Protein AF-A2EHD6-F1 (afdb_monomer)

Organism: Trichomonas vaginalis (strain ATCC PRA-98 / G3) (NCBI:txid412133)

Sequence (608 aa):
MNESKPIQKQPVITLDESRSKSFYKSLNKVLTQVASDKIVKQMLSSPNSFSFVTNRVGEIINNIVNNDREIHIKKLSAQLQKYRHATENIDSEQIRSLGKQVIDAAAQQNQKELFYKKQIKTQEIQIKKLQSEVSELRAQLALKQINSQPQNTEKLGQQISLFKPYDPELIKLKNQVRDIKTELLTEATMINSMKLLFNSEIKTKLNTSKLLIAHLLDKISNLRSQLNTEKELRAQCQHHYEEEIIPNLMNNQKEISEKHKEINESRLKDIESIKTMLTSLRNEKSILQTQVKTFKSLNEDLKKDNAKNQQLISNFRISTNQLKSELEDYRFLVSERDNKIRSLELELFNANEAKSSLNNELFVHKQMIEELNVSNDQNERNINLIKHENVSKDQKYQSISLENQRLKETINSMQEKLENEIQTKFELTEKFNTYHMKYETLKREINSLQKSLNDCKSDNMLKDQTINESKKENESLKTKIVKLELNIDSLENSITERLDEARDQYSKEIFDLQNKLKRLQLQFEKQNSTINNQKVTVEGLNEQIERQKRNLIEVNESKDKLEKQKSAIEKELNDLKKSNIELKIMNEEEKHKNQILIQRMNSYSEEP

Secondary structure (DSSP, 8-state):
----PPP---HHHHHHHHHHHHHHHHHHHHHHHHHH-HHHHHHHH-TTTHHHHHHHHHHHHHHH---HHHHHHHHHHHHHHHHHHHHHHHHHHHHHHHHHHHHHHHHHHHHHHHHHHHHHHHHHHHHHHHHHHHHHHHHHHHHHHHT---------------------SHHHHHHHHHHHHHHHHHHHHHHHHHHHHHHHHHHHHHHHHHHHHHHHHHHHHHHHHHHHHHHHHHHHHHHIIIIIIHHHHHHHHHHHHHHHHHHHHHHHHHHHHHHHHHHHHHHHHHHHHHHHHHHHHHHHHHHHHHHHHHHHHHHHHHHHHHHHHHHHHHHHHHHHHHHHHHHHHHHHHHHHHHHHHHHHHHHHHHHHHHHHHHHHHHHHTTS--------TTTHHHHHHHHHHHHHHHHHHHHHHHHHHHHHHHHHHHHHHHHHHHHHHHHHHHHHHHHHHHHHHHHHHHHHHHHHHHHHHHHHHHHHHHHHHHHHHHHHHHHHHHHHHHHHHHHHHHHHHHHHHHHHHHHHHHHHHHHHHHHHHHHHHHHHHHHHHHHHHHHHHHHHHHHHHHHHHHHHHHHHHHHHHHHHHHHHHHHHHHHHHHHHHHTTS----

Foldseek 3Di:
DDDDDDDDDDPVVVVVVVVVVVVVVLVVQLVVCCVVDPVLVVLVVDPVSVVCNVVVSVVSSCVSVPDVVVVVVVVVVVVVVVVVVVCVPPVVVVCVVVVVVVVVVVVVVVVVVVVVVVVVVVVVVVVVVVVVVVVVVVVVVVVVVVPPDDDDDDDDDDDDDDDDDDDDDPVVVVVVVVVVVVVVVVVVVVVVVVVVVVVVVVVVVVVVVVVVVVVVVVVVVVVVVVVVVVVVVVVVVVCCCPPPVVVVVVVVVVVVVVVVVVVVVVVVVVVVVVVVVVVVVVVVVVVVVVVVVVVVVVVVVVVVVVVVVVVVVVVVVVVVVVVVVVVVVVVVVVVVVVVVVVVVVVVVVVVVVVVVVVVVVVVVVVVVVVVVVVVVVVVVPVPDDDDDDDDVPPVVVVVVVVVVVVVVVVVVVVVVVVVVVVVVVVVVVVVVVVVVVVVVVVVVVVVVVVVVVVVVVVVVVVVVVVVVVVVVVVVVVVVVVVVVVVVVVVVVVVVVVVVVVVVVVVVVVVVVVVVVVVVVVVVVVVVVVVVVVVVVVVVVVVVVVVVVVVVVVVVVVVVVVVVVVVVVVVVVVVVVVVVVVVVVVVVVVVVVVVVVVVVVVVPDDDDD

Structure (mmCIF, N/CA/C/O backbone):
data_AF-A2EHD6-F1
#
_entry.id   AF-A2EHD6-F1
#
loop_
_atom_site.group_PDB
_atom_site.id
_atom_site.type_symbol
_atom_site.label_atom_id
_atom_site.label_alt_id
_atom_site.label_comp_id
_atom_site.label_asym_id
_atom_site.label_entity_id
_atom_site.label_seq_id
_atom_site.pdbx_PDB_ins_code
_atom_site.Cartn_x
_atom_site.Cartn_y
_atom_site.Cartn_z
_atom_site.occupancy
_atom_site.B_iso_or_equiv
_atom_site.auth_seq_id
_atom_site.auth_comp_id
_atom_site.auth_asym_id
_atom_site.auth_atom_id
_atom_site.pdbx_PDB_model_num
ATOM 1 N N . MET A 1 1 ? -58.332 -7.535 9.732 1.00 38.69 1 MET A N 1
ATOM 2 C CA . MET A 1 1 ? -56.957 -8.043 9.557 1.00 38.69 1 MET A CA 1
ATOM 3 C C . MET A 1 1 ? -56.047 -6.860 9.272 1.00 38.69 1 MET A C 1
ATOM 5 O O . MET A 1 1 ? -56.082 -6.343 8.171 1.00 38.69 1 MET A O 1
ATOM 9 N N . ASN A 1 2 ? -55.320 -6.389 10.283 1.00 39.34 2 ASN A N 1
ATOM 10 C CA . ASN A 1 2 ? -54.221 -5.431 10.152 1.00 39.34 2 ASN A CA 1
ATOM 11 C C . ASN A 1 2 ? -53.152 -5.907 11.137 1.00 39.34 2 ASN A C 1
ATOM 13 O O . ASN A 1 2 ? -53.209 -5.592 12.322 1.00 39.34 2 ASN A O 1
ATOM 17 N N . GLU A 1 3 ? -52.249 -6.762 10.661 1.00 38.53 3 GLU A N 1
ATOM 18 C CA . GLU A 1 3 ? -51.097 -7.215 11.437 1.00 38.53 3 GLU A CA 1
ATOM 19 C C . GLU A 1 3 ? -50.012 -6.138 11.383 1.00 38.53 3 GLU A C 1
ATOM 21 O O . GLU A 1 3 ? -49.332 -5.930 10.377 1.00 38.53 3 GLU A O 1
ATOM 26 N N . SER A 1 4 ? -49.875 -5.419 12.490 1.00 38.44 4 SER A N 1
ATOM 27 C CA . SER A 1 4 ? -48.775 -4.506 12.765 1.00 38.44 4 SER A CA 1
ATOM 28 C C . SER A 1 4 ? -47.475 -5.304 12.914 1.00 38.44 4 SER A C 1
ATOM 30 O O . SER A 1 4 ? -47.275 -6.038 13.881 1.00 38.44 4 SER A O 1
ATOM 32 N N . LYS A 1 5 ? -46.567 -5.144 11.943 1.00 39.12 5 LYS A N 1
ATOM 33 C CA . LYS A 1 5 ? -45.187 -5.648 12.008 1.00 39.12 5 LYS A CA 1
ATOM 34 C C . LYS A 1 5 ? -44.489 -5.156 13.289 1.00 39.12 5 LYS A C 1
ATOM 36 O O . LYS A 1 5 ? -44.577 -3.965 13.596 1.00 39.12 5 LYS A O 1
ATOM 41 N N . PRO A 1 6 ? -43.738 -6.013 14.003 1.00 43.59 6 PRO A N 1
ATOM 42 C CA . PRO A 1 6 ? -42.968 -5.586 15.159 1.00 43.59 6 PRO A CA 1
ATOM 43 C C . PRO A 1 6 ? -41.790 -4.717 14.704 1.00 43.59 6 PRO A C 1
ATOM 45 O O . PRO A 1 6 ? -40.983 -5.109 13.860 1.00 43.59 6 PRO A O 1
ATOM 48 N N . ILE A 1 7 ? -41.711 -3.520 15.279 1.00 44.34 7 ILE A N 1
ATOM 49 C CA . ILE A 1 7 ? -40.621 -2.560 15.100 1.00 44.34 7 ILE A CA 1
ATOM 50 C C . ILE A 1 7 ? -39.312 -3.233 15.536 1.00 44.34 7 ILE A C 1
ATOM 52 O O . ILE A 1 7 ? -39.142 -3.595 16.702 1.00 44.34 7 ILE A O 1
ATOM 56 N N . GLN A 1 8 ? -38.384 -3.414 14.593 1.00 47.00 8 GLN A N 1
ATOM 57 C CA . GLN A 1 8 ? -37.017 -3.843 14.876 1.00 47.00 8 GLN A CA 1
ATOM 58 C C . GLN A 1 8 ? -36.364 -2.818 15.812 1.00 47.00 8 GLN A C 1
ATOM 60 O O . GLN A 1 8 ? -36.118 -1.675 15.423 1.00 47.00 8 GLN A O 1
ATOM 65 N N . LYS A 1 9 ? -36.093 -3.216 17.061 1.00 48.12 9 LYS A N 1
ATOM 66 C CA . LYS A 1 9 ? -35.284 -2.420 17.992 1.00 48.12 9 LYS A CA 1
ATOM 67 C C . LYS A 1 9 ? -33.917 -2.157 17.349 1.00 48.12 9 LYS A C 1
ATOM 69 O O . LYS A 1 9 ? -33.260 -3.089 16.892 1.00 48.12 9 LYS A O 1
ATOM 74 N N . GLN A 1 10 ? -33.521 -0.887 17.294 1.00 50.28 10 GLN A N 1
ATOM 75 C CA . GLN A 1 10 ? -32.296 -0.435 16.639 1.00 50.28 10 GLN A CA 1
ATOM 76 C C . GLN A 1 10 ? -31.042 -1.162 17.183 1.00 50.28 10 GLN A C 1
ATOM 78 O O . GLN A 1 10 ? -30.936 -1.364 18.396 1.00 50.28 10 GLN A O 1
ATOM 83 N N . PRO A 1 11 ? -30.051 -1.484 16.326 1.00 55.97 11 PRO A N 1
ATOM 84 C CA . PRO A 1 11 ? -28.831 -2.228 16.686 1.00 55.97 11 PRO A CA 1
ATOM 85 C C . PRO A 1 11 ? -27.957 -1.555 17.763 1.00 55.97 11 PRO A C 1
ATOM 87 O O . PRO A 1 11 ? -27.106 -2.201 18.376 1.00 55.97 11 PRO A O 1
ATOM 90 N N . VAL A 1 12 ? -28.185 -0.269 18.038 1.00 47.69 12 VAL A N 1
ATOM 91 C CA . VAL A 1 12 ? -27.499 0.499 19.087 1.00 47.69 12 VAL A CA 1
ATOM 92 C C . VAL A 1 12 ? -27.924 0.039 20.487 1.00 47.69 12 VAL A C 1
ATOM 94 O O . VAL A 1 12 ? -27.071 -0.175 21.345 1.00 47.69 12 VAL A O 1
ATOM 97 N N . ILE A 1 13 ? -29.219 -0.231 20.695 1.00 55.53 13 ILE A N 1
ATOM 98 C CA . ILE A 1 13 ? -29.766 -0.647 21.999 1.00 55.53 13 ILE A CA 1
ATOM 99 C C . ILE A 1 13 ? -29.231 -2.035 22.380 1.00 55.53 13 ILE A C 1
ATOM 101 O O . ILE A 1 13 ? -28.846 -2.277 23.521 1.00 55.53 13 ILE A O 1
ATOM 105 N N . THR A 1 14 ? -29.102 -2.934 21.400 1.00 58.06 14 THR A N 1
ATOM 106 C CA . THR A 1 14 ? -28.518 -4.266 21.614 1.00 58.06 14 THR A CA 1
ATOM 107 C C . THR A 1 14 ? -27.023 -4.224 21.946 1.00 58.06 14 THR A C 1
ATOM 109 O O . THR A 1 14 ? -26.521 -5.099 22.654 1.00 58.06 14 THR A O 1
ATOM 112 N N . LEU A 1 15 ? -26.298 -3.207 21.464 1.00 58.47 15 LEU A N 1
ATOM 113 C CA . LEU A 1 15 ? -24.875 -3.036 21.754 1.00 58.47 15 LEU A CA 1
ATOM 114 C C . LEU A 1 15 ? -24.655 -2.504 23.177 1.00 58.47 15 LEU A C 1
ATOM 116 O O . LEU A 1 15 ? -23.770 -2.994 23.882 1.00 58.47 15 LEU A O 1
ATOM 120 N N . ASP A 1 16 ? -25.484 -1.551 23.609 1.00 63.56 16 ASP A N 1
ATOM 121 C CA . ASP A 1 16 ? -25.448 -1.003 24.967 1.00 63.56 16 ASP A CA 1
ATOM 122 C C . ASP A 1 16 ? -25.874 -2.032 26.014 1.00 63.56 16 ASP A C 1
ATOM 124 O O . ASP A 1 16 ? -25.206 -2.170 27.038 1.00 63.56 16 ASP A O 1
ATOM 128 N N . GLU A 1 17 ? -26.891 -2.851 25.736 1.00 71.69 17 GLU A N 1
ATOM 129 C CA . GLU A 1 17 ? -27.268 -3.958 26.623 1.00 71.69 17 GLU A CA 1
ATOM 130 C C . GLU A 1 17 ? -26.137 -4.992 26.767 1.00 71.69 17 GLU A C 1
ATOM 132 O O . GLU A 1 17 ? -25.871 -5.490 27.867 1.00 71.69 17 GLU A O 1
ATOM 137 N N . SER A 1 18 ? -25.421 -5.296 25.677 1.00 69.38 18 SER A N 1
ATOM 138 C CA . SER A 1 18 ? -24.265 -6.200 25.710 1.00 69.38 18 SER A CA 1
ATOM 139 C C . SER A 1 18 ? -23.082 -5.604 26.478 1.00 69.38 18 SER A C 1
ATOM 141 O O . SER A 1 18 ? -22.407 -6.321 27.222 1.00 69.38 18 SER A O 1
ATOM 143 N N . ARG A 1 19 ? -22.810 -4.305 26.304 1.00 68.94 19 ARG A N 1
ATOM 144 C CA . ARG A 1 19 ? -21.742 -3.590 27.020 1.00 68.94 19 ARG A CA 1
ATOM 145 C C . ARG A 1 19 ? -22.045 -3.482 28.507 1.00 68.94 19 ARG A C 1
ATOM 147 O O . ARG A 1 19 ? -21.178 -3.791 29.319 1.00 68.94 19 ARG A O 1
ATOM 154 N N . SER A 1 20 ? -23.282 -3.139 28.845 1.00 72.56 20 SER A N 1
ATOM 155 C CA . SER A 1 20 ? -23.770 -3.045 30.217 1.00 72.56 20 SER A CA 1
ATOM 156 C C . SER A 1 20 ? -23.649 -4.392 30.939 1.00 72.56 20 SER A C 1
ATOM 158 O O . SER A 1 20 ? -23.030 -4.476 31.999 1.00 72.56 20 SER A O 1
ATOM 160 N N . LYS A 1 21 ? -24.085 -5.496 30.312 1.00 76.75 21 LYS A N 1
ATOM 161 C CA . LYS A 1 21 ? -23.899 -6.852 30.867 1.00 76.75 21 LYS A CA 1
ATOM 162 C C . LYS A 1 21 ? -22.431 -7.226 31.079 1.00 76.75 21 LYS A C 1
ATOM 164 O O . LYS A 1 21 ? -22.100 -7.817 32.107 1.00 76.75 21 LYS A O 1
ATOM 169 N N . SER A 1 22 ? -21.550 -6.899 30.132 1.00 71.38 22 SER A N 1
ATOM 170 C CA . SER A 1 22 ? -20.115 -7.179 30.269 1.00 71.38 22 SER A CA 1
ATOM 171 C C . SER A 1 22 ? -19.479 -6.355 31.389 1.00 71.38 22 SER A C 1
ATOM 173 O O . SER A 1 22 ? -18.671 -6.885 32.146 1.00 71.38 22 SER A O 1
ATOM 175 N N . PHE A 1 23 ? -19.873 -5.088 31.524 1.00 78.12 23 PHE A N 1
ATOM 176 C CA . PHE A 1 23 ? -19.426 -4.210 32.599 1.00 78.12 23 PHE A CA 1
ATOM 177 C C . PHE A 1 23 ? -19.858 -4.742 33.968 1.00 78.12 23 PHE A C 1
ATOM 179 O O . PHE A 1 23 ? -19.011 -4.932 34.837 1.00 78.12 23 PHE A O 1
ATOM 186 N N . TYR A 1 24 ? -21.140 -5.084 34.140 1.00 79.19 24 TYR A N 1
ATOM 187 C CA . TYR A 1 24 ? -21.634 -5.648 35.398 1.00 79.19 24 TYR A CA 1
ATOM 188 C C . TYR A 1 24 ? -20.949 -6.968 35.755 1.00 79.19 24 TYR A C 1
ATOM 190 O O . TYR A 1 24 ? -20.649 -7.203 36.923 1.00 79.19 24 TYR A O 1
ATOM 198 N N . LYS A 1 25 ? -20.639 -7.817 34.768 1.00 79.69 25 LYS A N 1
ATOM 199 C CA . LYS A 1 25 ? -19.904 -9.067 34.999 1.00 79.69 25 LYS A CA 1
ATOM 200 C C . LYS A 1 25 ? -18.477 -8.810 35.494 1.00 79.69 25 LYS A C 1
ATOM 202 O O . LYS A 1 25 ? -18.048 -9.453 36.450 1.00 79.69 25 LYS A O 1
ATOM 207 N N . SER A 1 26 ? -17.759 -7.871 34.878 1.00 76.81 26 SER A N 1
ATOM 208 C CA . SER A 1 26 ? -16.405 -7.492 35.301 1.00 76.81 26 SER A CA 1
ATOM 209 C C . SER A 1 26 ? -16.403 -6.814 36.670 1.00 76.81 26 SER A C 1
ATOM 211 O O . SER A 1 26 ? -15.596 -7.173 37.523 1.00 76.81 26 SER A O 1
ATOM 213 N N . LEU A 1 27 ? -17.352 -5.908 36.919 1.00 81.00 27 LEU A N 1
ATOM 214 C CA . LEU A 1 27 ? -17.515 -5.238 38.207 1.00 81.00 27 LEU A CA 1
ATOM 215 C C . LEU A 1 27 ? -17.811 -6.242 39.326 1.00 81.00 27 LEU A C 1
ATOM 217 O O . LEU A 1 27 ? -17.173 -6.206 40.374 1.00 81.00 27 LEU A O 1
ATOM 221 N N . ASN A 1 28 ? -18.722 -7.187 39.093 1.00 84.06 28 ASN A N 1
ATOM 222 C CA . ASN A 1 28 ? -19.062 -8.199 40.089 1.00 84.06 28 ASN A CA 1
ATOM 223 C C . ASN A 1 28 ? -17.866 -9.120 40.393 1.00 84.06 28 ASN A C 1
ATOM 225 O O . ASN A 1 28 ? -17.631 -9.494 41.541 1.00 84.06 28 ASN A O 1
ATOM 229 N N . LYS A 1 29 ? -17.050 -9.432 39.379 1.00 81.50 29 LYS A N 1
ATOM 230 C CA . LYS A 1 29 ? -15.815 -10.209 39.544 1.00 81.50 29 LYS A CA 1
ATOM 231 C C . LYS A 1 29 ? -14.774 -9.455 40.380 1.00 81.50 29 LYS A C 1
ATOM 233 O O . LYS A 1 29 ? -14.220 -10.043 41.304 1.00 81.50 29 LYS A O 1
ATOM 238 N N . VAL A 1 30 ? -14.585 -8.157 40.120 1.00 82.75 30 VAL A N 1
ATOM 239 C CA . VAL A 1 30 ? -13.738 -7.265 40.935 1.00 82.75 30 VAL A CA 1
ATOM 240 C C . VAL A 1 30 ? -14.199 -7.252 42.387 1.00 82.75 30 VAL A C 1
ATOM 242 O O . VAL A 1 30 ? -13.403 -7.535 43.278 1.00 82.75 30 VAL A O 1
ATOM 245 N N . LEU A 1 31 ? -15.482 -6.978 42.630 1.00 83.94 31 LEU A N 1
ATOM 246 C CA . LEU A 1 31 ? -16.036 -6.903 43.982 1.00 83.94 31 LEU A CA 1
ATOM 247 C C . LEU A 1 31 ? -15.874 -8.228 44.734 1.00 83.94 31 LEU A C 1
ATOM 249 O O . LEU A 1 31 ? -15.464 -8.230 45.891 1.00 83.94 31 LEU A O 1
ATOM 253 N N . THR A 1 32 ? -16.114 -9.355 44.060 1.00 86.38 32 THR A N 1
ATOM 254 C CA . THR A 1 32 ? -15.946 -10.688 44.654 1.00 86.38 32 THR A CA 1
ATOM 255 C C . THR A 1 32 ? -14.485 -10.958 45.020 1.00 86.38 32 THR A C 1
ATOM 257 O O . THR A 1 32 ? -14.205 -11.433 46.120 1.00 86.38 32 THR A O 1
ATOM 260 N N . GLN A 1 33 ? -13.535 -10.622 44.141 1.00 83.81 33 GLN A N 1
ATOM 261 C CA . GLN A 1 33 ? -12.112 -10.849 44.401 1.00 83.81 33 GLN A CA 1
ATOM 262 C C . GLN A 1 33 ? -11.569 -9.936 45.500 1.00 83.81 33 GLN A C 1
ATOM 264 O O . GLN A 1 33 ? -10.907 -10.439 46.402 1.00 83.81 33 GLN A O 1
ATOM 269 N N . VAL A 1 34 ? -11.931 -8.650 45.500 1.00 87.00 34 VAL A N 1
ATOM 270 C CA . VAL A 1 34 ? -11.589 -7.705 46.577 1.00 87.00 34 VAL A CA 1
ATOM 271 C C . VAL A 1 34 ? -12.162 -8.171 47.919 1.00 87.00 34 VAL A C 1
ATOM 273 O O . VAL A 1 34 ? -11.450 -8.183 48.919 1.00 87.00 34 VAL A O 1
ATOM 276 N N . ALA A 1 35 ? -13.417 -8.632 47.944 1.00 84.31 35 ALA A N 1
ATOM 277 C CA . ALA A 1 35 ? -14.057 -9.149 49.154 1.00 84.31 35 ALA A CA 1
ATOM 278 C C . ALA A 1 35 ? -13.487 -10.501 49.626 1.00 84.31 35 ALA A C 1
ATOM 280 O O . ALA A 1 35 ? -13.664 -10.876 50.786 1.00 84.31 35 ALA A O 1
ATOM 281 N N . SER A 1 36 ? -12.818 -11.253 48.751 1.00 87.31 36 SER A N 1
ATOM 282 C CA . SER A 1 36 ? -12.187 -12.540 49.079 1.00 87.31 36 SER A CA 1
ATOM 283 C C . SER A 1 36 ? -10.689 -12.434 49.394 1.00 87.31 36 SER A C 1
ATOM 285 O O . SER A 1 36 ? -10.135 -13.348 50.006 1.00 87.31 36 SER A O 1
ATOM 287 N N . ASP A 1 37 ? -10.037 -11.330 49.017 1.00 89.88 37 ASP A N 1
ATOM 288 C CA . ASP A 1 37 ? -8.593 -11.151 49.154 1.00 89.88 37 ASP A CA 1
ATOM 289 C C . ASP A 1 37 ? -8.201 -10.983 50.633 1.00 89.88 37 ASP A C 1
ATOM 291 O O . ASP A 1 37 ? -8.628 -10.061 51.338 1.00 89.88 37 ASP A O 1
ATOM 295 N N . LYS A 1 38 ? -7.390 -11.929 51.123 1.00 85.38 38 LYS A N 1
ATOM 296 C CA . LYS A 1 38 ? -6.927 -11.962 52.517 1.00 85.38 38 LYS A CA 1
ATOM 297 C C . LYS A 1 38 ? -6.103 -10.727 52.881 1.00 85.38 38 LYS A C 1
ATOM 299 O O . LYS A 1 38 ? -6.219 -10.260 54.009 1.00 85.38 38 LYS A O 1
ATOM 304 N N . ILE A 1 39 ? -5.319 -10.193 51.945 1.00 83.31 39 ILE A N 1
ATOM 305 C CA . ILE A 1 39 ? -4.449 -9.035 52.171 1.00 83.31 39 ILE A CA 1
ATOM 306 C C . ILE A 1 39 ? -5.307 -7.779 52.315 1.00 83.31 39 ILE A C 1
ATOM 308 O O . ILE A 1 39 ? -5.102 -7.019 53.253 1.00 83.31 39 ILE A O 1
ATOM 312 N N . VAL A 1 40 ? -6.333 -7.603 51.478 1.00 86.19 40 VAL A N 1
ATOM 313 C CA . VAL A 1 40 ? -7.296 -6.498 51.610 1.00 86.19 40 VAL A CA 1
ATOM 314 C C . VAL A 1 40 ? -8.017 -6.549 52.961 1.00 86.19 40 VAL A C 1
ATOM 316 O O . VAL A 1 40 ? -8.078 -5.535 53.651 1.00 86.19 40 VAL A O 1
ATOM 319 N N . LYS A 1 41 ? -8.505 -7.720 53.397 1.00 85.50 41 LYS A N 1
ATOM 320 C CA . LYS A 1 41 ? -9.143 -7.870 54.723 1.00 85.50 41 LYS A CA 1
ATOM 321 C C . LYS A 1 41 ? -8.199 -7.533 55.873 1.00 85.50 41 LYS A C 1
ATOM 323 O O . LYS A 1 41 ? -8.594 -6.865 56.827 1.00 85.50 41 LYS A O 1
ATOM 328 N N . GLN A 1 42 ? -6.955 -7.987 55.776 1.00 84.12 42 GLN A N 1
ATOM 329 C CA . GLN A 1 42 ? -5.927 -7.751 56.782 1.00 84.12 42 GLN A CA 1
ATOM 330 C C . GLN A 1 42 ? -5.506 -6.272 56.820 1.00 84.12 42 GLN A C 1
ATOM 332 O O . GLN A 1 42 ? -5.356 -5.706 57.899 1.00 84.12 42 GLN A O 1
ATOM 337 N N . MET A 1 43 ? -5.414 -5.617 55.658 1.00 84.25 43 MET A N 1
ATOM 338 C CA . MET A 1 43 ? -5.125 -4.185 55.537 1.00 84.25 43 MET A CA 1
ATOM 339 C C . MET A 1 43 ? -6.288 -3.302 56.009 1.00 84.25 43 MET A C 1
ATOM 341 O O . MET A 1 43 ? -6.042 -2.243 56.573 1.00 84.25 43 MET A O 1
ATOM 345 N N . LEU A 1 44 ? -7.540 -3.739 55.835 1.00 83.19 44 LEU A N 1
ATOM 346 C CA . LEU A 1 44 ? -8.726 -3.054 56.370 1.00 83.19 44 LEU A CA 1
ATOM 347 C C . LEU A 1 44 ? -8.866 -3.201 57.892 1.00 83.19 44 LEU A C 1
ATOM 349 O O . LEU A 1 44 ? -9.508 -2.373 58.528 1.00 83.19 44 LEU A O 1
ATOM 353 N N . SER A 1 45 ? -8.259 -4.238 58.471 1.00 83.62 45 SER A N 1
ATOM 354 C CA . SER A 1 45 ? -8.283 -4.504 59.914 1.00 83.62 45 SER A CA 1
ATOM 355 C C . SER A 1 45 ? -7.182 -3.756 60.684 1.00 83.62 45 SER A C 1
ATOM 357 O O . SER A 1 45 ? -7.234 -3.692 61.909 1.00 83.62 45 SER A O 1
ATOM 359 N N . SER A 1 46 ? -6.190 -3.184 59.990 1.00 83.38 46 SER A N 1
ATOM 360 C CA . SER A 1 46 ? -5.060 -2.462 60.588 1.00 83.38 46 SER A CA 1
ATOM 361 C C . SER A 1 46 ? -5.095 -0.969 60.219 1.00 83.38 46 SER A C 1
ATOM 363 O O . SER A 1 46 ? -4.977 -0.637 59.035 1.00 83.38 46 SER A O 1
ATOM 365 N N . PRO A 1 47 ? -5.178 -0.041 61.195 1.00 77.88 47 PRO A N 1
ATOM 366 C CA . PRO A 1 47 ? -5.243 1.403 60.936 1.00 77.88 47 PRO A CA 1
ATOM 367 C C . PRO A 1 47 ? -4.054 1.943 60.127 1.00 77.88 47 PRO A C 1
ATOM 369 O O . PRO A 1 47 ? -4.215 2.837 59.300 1.00 77.88 47 PRO A O 1
ATOM 372 N N . ASN A 1 48 ? -2.867 1.360 60.315 1.00 81.12 48 ASN A N 1
ATOM 373 C CA . ASN A 1 48 ? -1.628 1.799 59.663 1.00 81.12 48 ASN A CA 1
ATOM 374 C C . ASN A 1 48 ? -1.493 1.296 58.216 1.00 81.12 48 ASN A C 1
ATOM 376 O O . ASN A 1 48 ? -0.636 1.764 57.471 1.00 81.12 48 ASN A O 1
ATOM 380 N N . SER A 1 49 ? -2.314 0.323 57.818 1.00 80.69 49 SER A N 1
ATOM 381 C CA . SER A 1 49 ? -2.258 -0.325 56.502 1.00 80.69 49 SER A CA 1
ATOM 382 C C . SER A 1 49 ? -3.342 0.184 55.548 1.00 80.69 49 SER A C 1
ATOM 384 O O . SER A 1 49 ? -3.322 -0.135 54.359 1.00 80.69 49 SER A O 1
ATOM 386 N N . PHE A 1 50 ? -4.267 1.003 56.057 1.00 77.12 50 PHE A N 1
ATOM 387 C CA . PHE A 1 50 ? -5.426 1.506 55.326 1.00 77.12 50 PHE A CA 1
ATOM 388 C C . PHE A 1 50 ? -5.042 2.320 54.079 1.00 77.12 50 PHE A C 1
ATOM 390 O O . PHE A 1 50 ? -5.700 2.220 53.045 1.00 77.12 50 PHE A O 1
ATOM 397 N N . SER A 1 51 ? -3.931 3.061 54.133 1.00 81.06 51 SER A N 1
ATOM 398 C CA . SER A 1 51 ? -3.405 3.841 53.002 1.00 81.06 51 SER A CA 1
ATOM 399 C C . SER A 1 51 ? -2.965 2.987 51.805 1.00 81.06 51 SER A C 1
ATOM 401 O O . SER A 1 51 ? -2.897 3.499 50.691 1.00 81.06 51 SER A O 1
ATOM 403 N N . PHE A 1 52 ? -2.698 1.693 52.006 1.00 84.88 52 PHE A N 1
ATOM 404 C CA . PHE A 1 52 ? -2.258 0.767 50.955 1.00 84.88 52 PHE A CA 1
ATOM 405 C C . PHE A 1 52 ? -3.402 -0.070 50.370 1.00 84.88 52 PHE A C 1
ATOM 407 O O . PHE A 1 52 ? -3.220 -0.726 49.341 1.00 84.88 52 PHE A O 1
ATOM 414 N N . VAL A 1 53 ? -4.593 -0.022 50.980 1.00 85.50 53 VAL A N 1
ATOM 415 C CA . VAL A 1 53 ? -5.780 -0.751 50.509 1.00 85.50 53 VAL A CA 1
ATOM 416 C C . VAL A 1 53 ? -6.143 -0.331 49.089 1.00 85.50 53 VAL A C 1
ATOM 418 O O . VAL A 1 53 ? -6.409 -1.185 48.251 1.00 85.50 53 VAL A O 1
ATOM 421 N N . THR A 1 54 ? -6.100 0.966 48.784 1.00 83.25 54 THR A N 1
ATOM 422 C CA . THR A 1 54 ? -6.373 1.496 47.439 1.00 83.25 54 THR A CA 1
ATOM 423 C C . THR A 1 54 ? -5.396 0.964 46.395 1.00 83.25 54 THR A C 1
ATOM 425 O O . THR A 1 54 ? -5.827 0.600 45.304 1.00 83.25 54 THR A O 1
ATOM 428 N N . ASN A 1 55 ? -4.111 0.829 46.735 1.00 84.56 55 ASN A N 1
ATOM 429 C CA . ASN A 1 55 ? -3.109 0.252 45.837 1.00 84.56 55 ASN A CA 1
ATOM 430 C C . ASN A 1 55 ? -3.376 -1.235 45.584 1.00 84.56 55 ASN A C 1
ATOM 432 O O . ASN A 1 55 ? -3.356 -1.674 44.436 1.00 84.56 55 ASN A O 1
ATOM 436 N N . ARG A 1 56 ? -3.699 -2.004 46.633 1.00 85.94 56 ARG A N 1
ATOM 437 C CA . ARG A 1 56 ? -4.010 -3.434 46.501 1.00 85.94 56 ARG A CA 1
ATOM 438 C C . ARG A 1 56 ? -5.314 -3.677 45.740 1.00 85.94 56 ARG A C 1
ATOM 440 O O . ARG A 1 56 ? -5.382 -4.568 44.898 1.00 85.94 56 ARG A O 1
ATOM 447 N N . VAL A 1 57 ? -6.342 -2.870 45.990 1.00 85.12 57 VAL A N 1
ATOM 448 C CA . VAL A 1 57 ? -7.602 -2.902 45.235 1.00 85.12 57 VAL A CA 1
ATOM 449 C C . VAL A 1 57 ? -7.362 -2.510 43.777 1.00 85.12 57 VAL A C 1
ATOM 451 O O . VAL A 1 57 ? -7.875 -3.182 42.888 1.00 85.12 57 VAL A O 1
ATOM 454 N N . GLY A 1 58 ? -6.532 -1.498 43.512 1.00 81.50 58 GLY A N 1
ATOM 455 C CA . GLY A 1 58 ? -6.113 -1.118 42.160 1.00 81.50 58 GLY A CA 1
ATOM 456 C C . GLY A 1 58 ? -5.371 -2.238 41.427 1.00 81.50 58 GLY A C 1
ATOM 457 O O . GLY A 1 58 ? -5.619 -2.478 40.250 1.00 81.50 58 GLY A O 1
ATOM 458 N N . GLU A 1 59 ? -4.523 -2.988 42.127 1.00 81.12 59 GLU A N 1
ATOM 459 C CA . GLU A 1 59 ? -3.826 -4.157 41.585 1.00 81.12 59 GLU A CA 1
ATOM 460 C C . GLU A 1 59 ? -4.800 -5.296 41.230 1.00 81.12 59 GLU A C 1
ATOM 462 O O . GLU A 1 59 ? -4.725 -5.878 40.147 1.00 81.12 59 GLU A O 1
ATOM 467 N N . ILE A 1 60 ? -5.775 -5.575 42.104 1.00 82.56 60 ILE A N 1
ATOM 468 C CA . ILE A 1 60 ? -6.844 -6.555 41.853 1.00 82.56 60 ILE A CA 1
ATOM 469 C C . ILE A 1 60 ? -7.704 -6.121 40.657 1.00 82.56 60 ILE A C 1
ATOM 471 O O . ILE A 1 60 ? -8.003 -6.939 39.786 1.00 82.56 60 ILE A O 1
ATOM 475 N N . ILE A 1 61 ? -8.058 -4.836 40.575 1.00 80.44 61 ILE A N 1
ATOM 476 C CA . ILE A 1 61 ? -8.787 -4.257 39.441 1.00 80.44 61 ILE A CA 1
ATOM 477 C C . ILE A 1 61 ? -7.981 -4.424 38.153 1.00 80.44 61 ILE A C 1
ATOM 479 O O . ILE A 1 61 ? -8.522 -4.950 37.188 1.00 80.44 61 ILE A O 1
ATOM 483 N N . ASN A 1 62 ? -6.696 -4.070 38.135 1.00 75.50 62 ASN A N 1
ATOM 484 C CA . ASN A 1 62 ? -5.846 -4.207 36.948 1.00 75.50 62 ASN A CA 1
ATOM 485 C C . ASN A 1 62 ? -5.702 -5.665 36.494 1.00 75.50 62 ASN A C 1
ATOM 487 O O . ASN A 1 62 ? -5.714 -5.944 35.297 1.00 75.50 62 ASN A O 1
ATOM 491 N N . ASN A 1 63 ? -5.648 -6.613 37.430 1.00 73.88 63 ASN A N 1
ATOM 492 C CA . ASN A 1 63 ? -5.585 -8.035 37.102 1.00 73.88 63 ASN A CA 1
ATOM 493 C C . ASN A 1 63 ? -6.894 -8.579 36.501 1.00 73.88 63 ASN A C 1
ATOM 495 O O . ASN A 1 63 ? -6.855 -9.518 35.705 1.00 73.88 63 ASN A O 1
ATOM 499 N N . ILE A 1 64 ? -8.049 -8.005 36.855 1.00 71.56 64 ILE A N 1
ATOM 500 C CA . ILE A 1 64 ? -9.382 -8.483 36.435 1.00 71.56 64 ILE A CA 1
ATOM 501 C C . ILE A 1 64 ? -9.917 -7.727 35.218 1.00 71.56 64 ILE A C 1
ATOM 503 O O . ILE A 1 64 ? -10.570 -8.320 34.360 1.00 71.56 64 ILE A O 1
ATOM 507 N N . VAL A 1 65 ? -9.647 -6.425 35.145 1.00 66.75 65 VAL A N 1
ATOM 508 C CA . VAL A 1 65 ? -10.055 -5.519 34.062 1.00 66.75 65 VAL A CA 1
ATOM 509 C C . VAL A 1 65 ? -9.104 -5.621 32.866 1.00 66.75 65 VAL A C 1
ATOM 511 O O . VAL A 1 65 ? -9.286 -4.903 31.891 1.00 66.75 65 VAL A O 1
ATOM 514 N N . ASN A 1 66 ? -8.157 -6.571 32.878 1.00 61.12 66 ASN A N 1
ATOM 515 C CA . ASN A 1 66 ? -7.393 -6.993 31.705 1.00 61.12 66 ASN A CA 1
ATOM 516 C C . ASN A 1 66 ? -8.342 -7.367 30.559 1.00 61.12 66 ASN A C 1
ATOM 518 O O . ASN A 1 66 ? -8.832 -8.486 30.430 1.00 61.12 66 ASN A O 1
ATOM 522 N N . ASN A 1 67 ? -8.646 -6.363 29.749 1.00 61.88 67 ASN A N 1
ATOM 523 C CA . ASN A 1 67 ? -9.571 -6.437 28.650 1.00 61.88 67 ASN A CA 1
ATOM 524 C C . ASN A 1 67 ? -8.808 -7.107 27.513 1.00 61.88 67 ASN A C 1
ATOM 526 O O . ASN A 1 67 ? -7.841 -6.542 27.002 1.00 61.88 67 ASN A O 1
ATOM 530 N N . ASP A 1 68 ? -9.219 -8.305 27.106 1.00 57.16 68 ASP A N 1
ATOM 531 C CA . ASP A 1 68 ? -8.576 -9.037 26.008 1.00 57.16 68 ASP A CA 1
ATOM 532 C C . ASP A 1 68 ? -8.470 -8.179 24.736 1.00 57.16 68 ASP A C 1
ATOM 534 O O . ASP A 1 68 ? -7.511 -8.300 23.975 1.00 57.16 68 ASP A O 1
ATOM 538 N N . ARG A 1 69 ? -9.403 -7.231 24.540 1.00 58.34 69 ARG A N 1
ATOM 539 C CA . ARG A 1 69 ? -9.318 -6.217 23.478 1.00 58.34 69 ARG A CA 1
ATOM 540 C C . ARG A 1 69 ? -8.166 -5.243 23.663 1.00 58.34 69 ARG A C 1
ATOM 542 O O . ARG A 1 69 ? -7.546 -4.880 22.679 1.00 58.34 69 ARG A O 1
ATOM 549 N N . GLU A 1 70 ? -7.871 -4.814 24.878 1.00 62.97 70 GLU A N 1
ATOM 550 C CA . GLU A 1 70 ? -6.780 -3.884 25.163 1.00 62.97 70 GLU A CA 1
ATOM 551 C C . GLU A 1 70 ? -5.415 -4.577 25.088 1.00 62.97 70 GLU A C 1
ATOM 553 O O . GLU A 1 70 ? -4.463 -4.000 24.572 1.00 62.97 70 GLU A O 1
ATOM 558 N N . ILE A 1 71 ? -5.335 -5.853 25.480 1.00 65.31 71 ILE A N 1
ATOM 559 C CA . ILE A 1 71 ? -4.164 -6.708 25.224 1.00 65.31 71 ILE A CA 1
ATOM 560 C C . ILE A 1 71 ? -3.976 -6.911 23.718 1.00 65.31 71 ILE A C 1
ATOM 562 O O . ILE A 1 71 ? -2.856 -6.820 23.214 1.00 65.31 71 ILE A O 1
ATOM 566 N N . HIS A 1 72 ? -5.064 -7.151 22.984 1.00 68.31 72 HIS A N 1
ATOM 567 C CA . HIS A 1 72 ? -5.025 -7.280 21.533 1.00 68.31 72 HIS A CA 1
ATOM 568 C C . HIS A 1 72 ? -4.604 -5.969 20.857 1.00 68.31 72 HIS A C 1
ATOM 570 O O . HIS A 1 72 ? -3.716 -5.999 20.016 1.00 68.31 72 HIS A O 1
ATOM 576 N N . ILE A 1 73 ? -5.146 -4.822 21.278 1.00 64.62 73 ILE A N 1
ATOM 577 C CA . ILE A 1 73 ? -4.763 -3.488 20.790 1.00 64.62 73 ILE A CA 1
ATOM 578 C C . ILE A 1 73 ? -3.298 -3.191 21.124 1.00 64.62 73 ILE A C 1
ATOM 580 O O . ILE A 1 73 ? -2.572 -2.732 20.252 1.00 64.62 73 ILE A O 1
ATOM 584 N N . LYS A 1 74 ? -2.817 -3.509 22.332 1.00 72.00 74 LYS A N 1
ATOM 585 C CA . LYS A 1 74 ? -1.397 -3.358 22.696 1.00 72.00 74 LYS A CA 1
ATOM 586 C C . LYS A 1 74 ? -0.493 -4.259 21.850 1.00 72.00 74 LYS A C 1
ATOM 588 O O . LYS A 1 74 ? 0.545 -3.795 21.384 1.00 72.00 74 LYS A O 1
ATOM 593 N N . LYS A 1 75 ? -0.892 -5.511 21.587 1.00 75.25 75 LYS A N 1
ATOM 594 C CA . LYS A 1 75 ? -0.187 -6.407 20.650 1.00 75.25 75 LYS A CA 1
ATOM 595 C C . LYS A 1 75 ? -0.179 -5.847 19.227 1.00 75.25 75 LYS A C 1
ATOM 597 O O . LYS A 1 75 ? 0.872 -5.873 18.592 1.00 75.25 75 LYS A O 1
ATOM 602 N N . LEU A 1 76 ? -1.308 -5.322 18.752 1.00 73.06 76 LEU A N 1
ATOM 603 C CA . LEU A 1 76 ? -1.436 -4.734 17.419 1.00 73.06 76 LEU A CA 1
ATOM 604 C C . LEU A 1 76 ? -0.571 -3.476 17.288 1.00 73.06 76 LEU A C 1
ATOM 606 O O . LEU A 1 76 ? 0.161 -3.347 16.317 1.00 73.06 76 LEU A O 1
ATOM 610 N N . SER A 1 77 ? -0.587 -2.590 18.288 1.00 71.44 77 SER A N 1
ATOM 611 C CA . SER A 1 77 ? 0.271 -1.401 18.343 1.00 71.44 77 SER A CA 1
ATOM 612 C C . SER A 1 77 ? 1.751 -1.764 18.384 1.00 71.44 77 SER A C 1
ATOM 614 O O . SER A 1 77 ? 2.538 -1.149 17.675 1.00 71.44 77 SER A O 1
ATOM 616 N N . ALA A 1 78 ? 2.140 -2.790 19.146 1.00 77.94 78 ALA A N 1
ATOM 617 C CA . ALA A 1 78 ? 3.523 -3.265 19.175 1.00 77.94 78 ALA A CA 1
ATOM 618 C C . ALA A 1 78 ? 3.955 -3.877 17.830 1.00 77.94 78 ALA A C 1
ATOM 620 O O . ALA A 1 78 ? 5.090 -3.687 17.399 1.00 77.94 78 ALA A O 1
ATOM 621 N N . GLN A 1 79 ? 3.060 -4.592 17.139 1.00 78.25 79 GLN A N 1
ATOM 622 C CA . GLN A 1 79 ? 3.314 -5.089 15.783 1.00 78.25 79 GLN A CA 1
ATOM 623 C C . GLN A 1 79 ? 3.400 -3.942 14.771 1.00 78.25 79 GLN A C 1
ATOM 625 O O . GLN A 1 79 ? 4.341 -3.908 13.987 1.00 78.25 79 GLN A O 1
ATOM 630 N N . LEU A 1 80 ? 2.489 -2.969 14.828 1.00 72.00 80 LEU A N 1
ATOM 631 C CA . LEU A 1 80 ? 2.512 -1.772 13.986 1.00 72.00 80 LEU A CA 1
ATOM 632 C C . LEU A 1 80 ? 3.773 -0.935 14.215 1.00 72.00 80 LEU A C 1
ATOM 634 O O . LEU A 1 80 ? 4.354 -0.466 13.247 1.00 72.00 80 LEU A O 1
ATOM 638 N N . GLN A 1 81 ? 4.249 -0.801 15.455 1.00 72.31 81 GLN A N 1
ATOM 639 C CA . GLN A 1 81 ? 5.537 -0.166 15.750 1.00 72.31 81 GLN A CA 1
ATOM 640 C C . GLN A 1 81 ? 6.713 -0.952 15.170 1.00 72.31 81 GLN A C 1
ATOM 642 O O . GLN A 1 81 ? 7.615 -0.347 14.600 1.00 72.31 81 GLN A O 1
ATOM 647 N N . LYS A 1 82 ? 6.709 -2.288 15.256 1.00 75.56 82 LYS A N 1
ATOM 648 C CA . LYS A 1 82 ? 7.745 -3.116 14.615 1.00 75.56 82 LYS A CA 1
ATOM 649 C C . LYS A 1 82 ? 7.753 -2.945 13.098 1.00 75.56 82 LYS A C 1
ATOM 651 O O . LYS A 1 82 ? 8.828 -2.799 12.528 1.00 75.56 82 LYS A O 1
ATOM 656 N N . TYR A 1 83 ? 6.581 -2.915 12.462 1.00 70.75 83 TYR A N 1
ATOM 657 C CA . TYR A 1 83 ? 6.474 -2.637 11.030 1.00 70.75 83 TYR A CA 1
ATOM 658 C C . TYR A 1 83 ? 6.943 -1.225 10.698 1.00 70.75 83 TYR A C 1
ATOM 660 O O . TYR A 1 83 ? 7.754 -1.072 9.797 1.00 70.75 83 TYR A O 1
ATOM 668 N N . ARG A 1 84 ? 6.535 -0.224 11.484 1.00 64.75 84 ARG A N 1
ATOM 669 C CA . ARG A 1 84 ? 6.959 1.168 11.325 1.00 64.75 84 ARG A CA 1
ATOM 670 C C . ARG A 1 84 ? 8.477 1.320 11.405 1.00 64.75 84 ARG A C 1
ATOM 672 O O . ARG A 1 84 ? 9.054 1.960 10.540 1.00 64.75 84 ARG A O 1
ATOM 679 N N . HIS A 1 85 ? 9.129 0.680 12.376 1.00 66.38 85 HIS A N 1
ATOM 680 C CA . HIS A 1 85 ? 10.590 0.692 12.498 1.00 66.38 85 HIS A CA 1
ATOM 681 C C . HIS A 1 85 ? 11.302 -0.100 11.390 1.00 66.38 85 HIS A C 1
ATOM 683 O O . HIS A 1 85 ? 12.404 0.276 10.999 1.00 66.38 85 HIS A O 1
ATOM 689 N N . ALA A 1 86 ? 10.688 -1.167 10.869 1.00 62.22 86 ALA A N 1
ATOM 690 C CA . ALA A 1 86 ? 11.224 -1.914 9.732 1.00 62.22 86 ALA A CA 1
ATOM 691 C C . ALA A 1 86 ? 11.143 -1.110 8.420 1.00 62.22 86 ALA A C 1
ATOM 693 O O . ALA A 1 86 ? 12.084 -1.150 7.633 1.00 62.22 86 ALA A O 1
ATOM 694 N N . THR A 1 87 ? 10.068 -0.343 8.209 1.00 57.62 87 THR A N 1
ATOM 695 C CA . THR A 1 87 ? 9.874 0.485 7.005 1.00 57.62 87 THR A CA 1
ATOM 696 C C . THR A 1 87 ? 10.554 1.855 7.084 1.00 57.62 87 THR A C 1
ATOM 698 O O . THR A 1 87 ? 11.058 2.338 6.080 1.00 57.62 87 THR A O 1
ATOM 701 N N . GLU A 1 88 ? 10.625 2.501 8.256 1.00 58.38 88 GLU A N 1
ATOM 702 C CA . GLU A 1 88 ? 11.237 3.838 8.375 1.00 58.38 88 GLU A CA 1
ATOM 703 C C . GLU A 1 88 ? 12.773 3.803 8.276 1.00 58.38 88 GLU A C 1
ATOM 705 O O . GLU A 1 88 ? 13.350 4.774 7.796 1.00 58.38 88 GLU A O 1
ATOM 710 N N . ASN A 1 89 ? 13.446 2.710 8.664 1.00 58.22 89 ASN A N 1
ATOM 711 C CA . ASN A 1 89 ? 14.918 2.655 8.668 1.00 58.22 89 ASN A CA 1
ATOM 712 C C . ASN A 1 89 ? 15.535 2.036 7.407 1.00 58.22 89 ASN A C 1
ATOM 714 O O . ASN A 1 89 ? 16.581 2.500 6.964 1.00 58.22 89 ASN A O 1
ATOM 718 N N . ILE A 1 90 ? 14.916 1.012 6.812 1.00 58.66 90 ILE A N 1
ATOM 719 C CA . ILE A 1 90 ? 15.510 0.315 5.658 1.00 58.66 90 ILE A CA 1
ATOM 720 C C . ILE A 1 90 ? 15.263 1.104 4.367 1.00 58.66 90 ILE A C 1
ATOM 722 O O . ILE A 1 90 ? 16.201 1.329 3.602 1.00 58.66 90 ILE A O 1
ATOM 726 N N . ASP A 1 91 ? 14.045 1.616 4.168 1.00 59.72 91 ASP A N 1
ATOM 727 C CA . ASP A 1 91 ? 13.710 2.342 2.942 1.00 59.72 91 ASP A CA 1
ATOM 728 C C . ASP A 1 91 ? 14.314 3.750 2.936 1.00 59.72 91 ASP A C 1
ATOM 730 O O . ASP A 1 91 ? 14.778 4.210 1.898 1.00 59.72 91 ASP A O 1
ATOM 734 N N . SER A 1 92 ? 14.399 4.440 4.079 1.00 65.44 92 SER A N 1
ATOM 735 C CA . SER A 1 92 ? 14.945 5.804 4.106 1.00 65.44 92 SER A CA 1
ATOM 736 C C . SER A 1 92 ? 16.460 5.846 3.881 1.00 65.44 92 SER A C 1
ATOM 738 O O . SER A 1 92 ? 16.928 6.710 3.139 1.00 65.44 92 SER A O 1
ATOM 740 N N . GLU A 1 93 ? 17.239 4.911 4.437 1.00 68.12 93 GLU A N 1
ATOM 741 C CA . GLU A 1 93 ? 18.684 4.837 4.181 1.00 68.12 93 GLU A CA 1
ATOM 742 C C . GLU A 1 93 ? 19.009 4.302 2.785 1.00 68.12 93 GLU A C 1
ATOM 744 O O . GLU A 1 93 ? 19.928 4.818 2.143 1.00 68.12 93 GLU A O 1
ATOM 749 N N . GLN A 1 94 ? 18.250 3.330 2.267 1.00 70.25 94 GLN A N 1
ATOM 750 C CA . GLN A 1 94 ? 18.424 2.864 0.889 1.00 70.25 94 GLN A CA 1
ATOM 751 C C . GLN A 1 94 ? 18.021 3.932 -0.129 1.00 70.25 94 GLN A C 1
ATOM 753 O O . GLN A 1 94 ? 18.770 4.174 -1.068 1.00 70.25 94 GLN A O 1
ATOM 758 N N . ILE A 1 95 ? 16.916 4.653 0.082 1.00 70.44 95 ILE A N 1
ATOM 759 C CA . ILE A 1 95 ? 16.529 5.788 -0.770 1.00 70.44 95 ILE A CA 1
ATOM 760 C C . ILE A 1 95 ? 17.564 6.911 -0.672 1.00 70.44 95 ILE A C 1
ATOM 762 O O . ILE A 1 95 ? 17.887 7.537 -1.678 1.00 70.44 95 ILE A O 1
ATOM 766 N N . ARG A 1 96 ? 18.136 7.162 0.510 1.00 75.38 96 ARG A N 1
ATOM 767 C CA . ARG A 1 96 ? 19.180 8.182 0.682 1.00 75.38 96 ARG A CA 1
ATOM 768 C C . ARG A 1 96 ? 20.498 7.775 0.027 1.00 75.38 96 ARG A C 1
ATOM 770 O O . ARG A 1 96 ? 21.164 8.634 -0.549 1.00 75.38 96 ARG A O 1
ATOM 777 N N . SER A 1 97 ? 20.871 6.496 0.082 1.00 82.81 97 SER A N 1
ATOM 778 C CA . SER A 1 97 ? 22.078 5.987 -0.576 1.00 82.81 97 SER A CA 1
ATOM 779 C C . SER A 1 97 ? 21.914 5.939 -2.096 1.00 82.81 97 SER A C 1
ATOM 781 O O . SER A 1 97 ? 22.794 6.427 -2.803 1.00 82.81 97 SER A O 1
ATOM 783 N N . LEU A 1 98 ? 20.761 5.484 -2.598 1.00 76.50 98 LEU A N 1
ATOM 784 C CA . LEU A 1 98 ? 20.405 5.526 -4.018 1.00 76.50 98 LEU A CA 1
ATOM 785 C C . LEU A 1 98 ? 20.309 6.967 -4.522 1.00 76.50 98 LEU A C 1
ATOM 787 O O . LEU A 1 98 ? 20.880 7.292 -5.556 1.00 76.50 98 LEU A O 1
ATOM 791 N N . GLY A 1 99 ? 19.669 7.860 -3.767 1.00 78.50 99 GLY A N 1
ATOM 792 C CA . GLY A 1 99 ? 19.595 9.284 -4.089 1.00 78.50 99 GLY A CA 1
ATOM 793 C C . GLY A 1 99 ? 20.981 9.919 -4.185 1.00 78.50 99 GLY A C 1
ATOM 794 O O . GLY A 1 99 ? 21.255 10.664 -5.123 1.00 78.50 99 GLY A O 1
ATOM 795 N N . LYS A 1 100 ? 21.895 9.565 -3.274 1.00 87.38 100 LYS A N 1
ATOM 796 C CA . LYS A 1 100 ? 23.287 10.019 -3.329 1.00 87.38 100 LYS A CA 1
ATOM 797 C C . LYS A 1 100 ? 24.034 9.447 -4.538 1.00 87.38 100 LYS A C 1
ATOM 799 O O . LYS A 1 100 ? 24.678 10.209 -5.245 1.00 87.38 100 LYS A O 1
ATOM 804 N N . GLN A 1 101 ? 23.881 8.156 -4.833 1.00 85.88 101 GLN A N 1
ATOM 805 C CA . GLN A 1 101 ? 24.475 7.530 -6.021 1.00 85.88 101 GLN A CA 1
ATOM 806 C C . GLN A 1 101 ? 23.968 8.154 -7.327 1.00 85.88 101 GLN A C 1
ATOM 808 O O . GLN A 1 101 ? 24.757 8.371 -8.242 1.00 85.88 101 GLN A O 1
ATOM 813 N N . VAL A 1 102 ? 22.677 8.485 -7.414 1.00 82.31 102 VAL A N 1
ATOM 814 C CA . VAL A 1 102 ? 22.087 9.153 -8.583 1.00 82.31 102 VAL A CA 1
ATOM 815 C C . VAL A 1 102 ? 22.633 10.573 -8.737 1.00 82.31 102 VAL A C 1
ATOM 817 O O . VAL A 1 102 ? 22.990 10.968 -9.845 1.00 82.31 102 VAL A O 1
ATOM 820 N N . ILE A 1 103 ? 22.756 11.329 -7.641 1.00 87.56 103 ILE A N 1
ATOM 821 C CA . ILE A 1 103 ? 23.354 12.673 -7.660 1.00 87.56 103 ILE A CA 1
ATOM 822 C C . ILE A 1 103 ? 24.830 12.607 -8.077 1.00 87.56 103 ILE A C 1
ATOM 824 O O . ILE A 1 103 ? 25.258 13.388 -8.927 1.00 87.56 103 ILE A O 1
ATOM 828 N N . ASP A 1 104 ? 25.594 11.657 -7.536 1.00 88.88 104 ASP A N 1
ATOM 829 C CA . ASP A 1 104 ? 27.012 11.476 -7.856 1.00 88.88 104 ASP A CA 1
ATOM 830 C C . ASP A 1 104 ? 27.208 11.039 -9.321 1.00 88.88 104 ASP A C 1
ATOM 832 O O . ASP A 1 104 ? 28.090 11.554 -10.015 1.00 88.88 104 ASP A O 1
ATOM 836 N N . ALA A 1 105 ? 26.346 10.154 -9.834 1.00 84.25 105 ALA A N 1
ATOM 837 C CA . ALA A 1 105 ? 26.342 9.743 -11.237 1.00 84.25 105 ALA A CA 1
ATOM 838 C C . ALA A 1 105 ? 25.988 10.909 -12.175 1.00 84.25 105 ALA A C 1
ATOM 840 O O . ALA A 1 105 ? 26.674 11.120 -13.178 1.00 84.25 105 ALA A O 1
ATOM 841 N N . ALA A 1 106 ? 24.979 11.714 -11.826 1.00 83.25 106 ALA A N 1
ATOM 842 C CA . ALA A 1 106 ? 24.608 12.909 -12.582 1.00 83.25 106 ALA A CA 1
ATOM 843 C C . ALA A 1 106 ? 25.737 13.955 -12.581 1.00 83.25 106 ALA A C 1
ATOM 845 O O . ALA A 1 106 ? 26.046 14.548 -13.616 1.00 83.25 106 ALA A O 1
ATOM 846 N N . ALA A 1 107 ? 26.416 14.147 -11.447 1.00 83.56 107 ALA A N 1
ATOM 847 C CA . ALA A 1 107 ? 27.573 15.032 -11.349 1.00 83.56 107 ALA A CA 1
ATOM 848 C C . ALA A 1 107 ? 28.750 14.543 -12.215 1.00 83.56 107 ALA A C 1
ATOM 850 O O . ALA A 1 107 ? 29.358 15.346 -12.930 1.00 83.56 107 ALA A O 1
ATOM 851 N N . GLN A 1 108 ? 29.047 13.237 -12.213 1.00 87.50 108 GLN A N 1
ATOM 852 C CA . GLN A 1 108 ? 30.061 12.648 -13.097 1.00 87.50 108 GLN A CA 1
ATOM 853 C C . GLN A 1 108 ? 29.701 12.790 -14.577 1.00 87.50 108 GLN A C 1
ATOM 855 O O . GLN A 1 108 ? 30.571 13.105 -15.392 1.00 87.50 108 GLN A O 1
ATOM 860 N N . GLN A 1 109 ? 28.436 12.573 -14.941 1.00 86.25 109 GLN A N 1
ATOM 861 C CA . GLN A 1 109 ? 27.973 12.734 -16.315 1.00 86.25 109 GLN A CA 1
ATOM 862 C C . GLN A 1 109 ? 28.123 14.187 -16.779 1.00 86.25 109 GLN A C 1
ATOM 864 O O . GLN A 1 109 ? 28.709 14.422 -17.834 1.00 86.25 109 GLN A O 1
ATOM 869 N N . ASN A 1 110 ? 27.726 15.157 -15.951 1.00 84.00 110 ASN A N 1
ATOM 870 C CA . ASN A 1 110 ? 27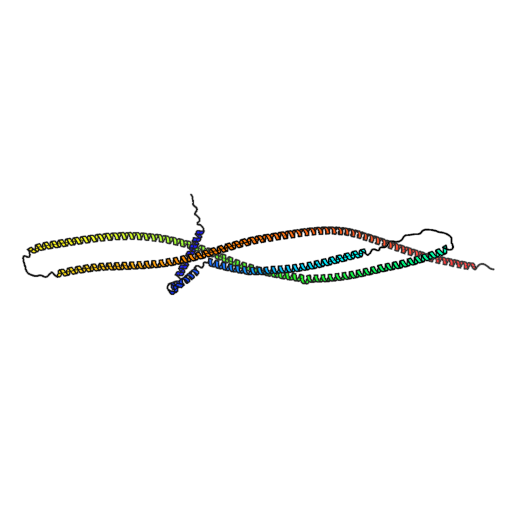.904 16.581 -16.240 1.00 84.00 110 ASN A CA 1
ATOM 871 C C . ASN A 1 110 ? 29.385 16.968 -16.390 1.00 84.00 110 ASN A C 1
ATOM 873 O O . ASN A 1 110 ? 29.736 17.766 -17.260 1.00 84.00 110 ASN A O 1
ATOM 877 N N . GLN A 1 111 ? 30.284 16.393 -15.582 1.00 85.69 111 GLN A N 1
ATOM 878 C CA . GLN A 1 111 ? 31.727 16.613 -15.738 1.00 85.69 111 GLN A CA 1
ATOM 879 C C . GLN A 1 111 ? 32.268 16.033 -17.050 1.00 85.69 111 GLN A C 1
ATOM 881 O O . GLN A 1 111 ? 33.052 16.701 -17.730 1.00 85.69 111 GLN A O 1
ATOM 886 N N . LYS A 1 112 ? 31.841 14.822 -17.433 1.00 87.25 112 LYS A N 1
ATOM 887 C CA . LYS A 1 112 ? 32.212 14.206 -18.717 1.00 87.25 112 LYS A CA 1
ATOM 888 C C . LYS A 1 112 ? 31.683 15.019 -19.895 1.00 87.25 112 LYS A C 1
ATOM 890 O O . LYS A 1 112 ? 32.431 15.288 -20.829 1.00 87.25 112 LYS A O 1
ATOM 895 N N . GLU A 1 113 ? 30.438 15.478 -19.833 1.00 86.00 113 GLU A N 1
ATOM 896 C CA . GLU A 1 113 ? 29.847 16.323 -20.871 1.00 86.00 113 GLU A CA 1
ATOM 897 C C . GLU A 1 113 ? 30.599 17.653 -21.003 1.00 86.00 113 GLU A C 1
ATOM 899 O O . GLU A 1 113 ? 30.940 18.074 -22.110 1.00 86.00 113 GLU A O 1
ATOM 904 N N . LEU A 1 114 ? 30.963 18.283 -19.881 1.00 88.19 114 LEU A N 1
ATOM 905 C CA . LEU A 1 114 ? 31.786 19.491 -19.884 1.00 88.19 114 LEU A CA 1
ATOM 906 C C . LEU A 1 114 ? 33.174 19.237 -20.497 1.00 88.19 114 LEU A C 1
ATOM 908 O O . LEU A 1 114 ? 33.682 20.084 -21.236 1.00 88.19 114 LEU A O 1
ATOM 912 N N . PHE A 1 115 ? 33.786 18.086 -20.205 1.00 89.31 115 PHE A N 1
ATOM 913 C CA . PHE A 1 115 ? 35.057 17.670 -20.797 1.00 89.31 115 PHE A CA 1
ATOM 914 C C . PHE A 1 115 ? 34.938 17.496 -22.318 1.00 89.31 115 PHE A C 1
ATOM 916 O O . PHE A 1 115 ? 35.708 18.112 -23.059 1.00 89.31 115 PHE A O 1
ATOM 923 N N . TYR A 1 116 ? 33.933 16.758 -22.798 1.00 87.19 116 TYR A N 1
ATOM 924 C CA . TYR A 1 116 ? 33.700 16.578 -24.233 1.00 87.19 116 TYR A CA 1
ATOM 925 C C . TYR A 1 116 ? 33.375 17.898 -24.930 1.00 87.19 116 TYR A C 1
ATOM 927 O O . TYR A 1 116 ? 33.917 18.180 -25.994 1.00 87.19 116 TYR A O 1
ATOM 935 N N . LYS A 1 117 ? 32.587 18.778 -24.306 1.00 86.50 117 LYS A N 1
ATOM 936 C CA . LYS A 1 117 ? 32.283 20.111 -24.845 1.00 86.50 117 LYS A CA 1
ATOM 937 C C . LYS A 1 117 ? 33.535 20.978 -24.990 1.00 86.50 117 LYS A C 1
ATOM 939 O O . LYS A 1 117 ? 33.655 21.728 -25.959 1.00 86.50 117 LYS A O 1
ATOM 944 N N . LYS A 1 118 ? 34.488 20.879 -24.055 1.00 86.88 118 LYS A N 1
ATOM 945 C CA . LYS A 1 118 ? 35.802 21.533 -24.180 1.00 86.88 118 LYS A CA 1
ATOM 946 C C . LYS A 1 118 ? 36.617 20.927 -25.322 1.00 86.88 118 LYS A C 1
ATOM 948 O O . LYS A 1 118 ? 37.165 21.682 -26.118 1.00 86.88 118 LYS A O 1
ATOM 953 N N . GLN A 1 119 ? 36.646 19.600 -25.439 1.00 87.38 119 GLN A N 1
ATOM 954 C CA . GLN A 1 119 ? 37.368 18.903 -26.505 1.00 87.38 119 GLN A CA 1
ATOM 955 C C . GLN A 1 119 ? 36.818 19.250 -27.897 1.00 87.38 119 GLN A C 1
ATOM 957 O O . GLN A 1 119 ? 37.599 19.569 -28.793 1.00 87.38 119 GLN A O 1
ATOM 962 N N . ILE A 1 120 ? 35.490 19.289 -28.051 1.00 84.94 120 ILE A N 1
ATOM 963 C CA . ILE A 1 120 ? 34.809 19.715 -29.282 1.00 84.94 120 ILE A CA 1
ATOM 964 C C . ILE A 1 120 ? 35.206 21.150 -29.634 1.00 84.94 120 ILE A C 1
ATOM 966 O O . ILE A 1 120 ? 35.632 21.397 -30.756 1.00 84.94 120 ILE A O 1
ATOM 970 N N . LYS A 1 121 ? 35.179 22.088 -28.677 1.00 85.50 121 LYS A N 1
ATOM 971 C CA . LYS A 1 121 ? 35.633 23.470 -28.925 1.00 85.50 121 LYS A CA 1
ATOM 972 C C . LYS A 1 121 ? 37.093 23.541 -29.377 1.00 85.50 121 LYS A C 1
ATOM 974 O O . LYS A 1 121 ? 37.424 24.323 -30.265 1.00 85.50 121 LYS A O 1
ATOM 979 N N . THR A 1 122 ? 37.981 22.743 -28.787 1.00 87.44 122 THR A N 1
ATOM 980 C CA . THR A 1 122 ? 39.387 22.685 -29.214 1.00 87.44 122 THR A CA 1
ATOM 981 C C . THR A 1 122 ? 39.514 22.155 -30.643 1.00 87.44 122 THR A C 1
ATOM 983 O O . THR A 1 122 ? 40.268 22.717 -31.438 1.00 87.44 122 THR A O 1
ATOM 986 N N . GLN A 1 123 ? 38.750 21.120 -30.994 1.00 87.44 123 GLN A N 1
ATOM 987 C CA . GLN A 1 123 ? 38.715 20.569 -32.350 1.00 87.44 123 GLN A CA 1
ATOM 988 C C . GLN A 1 123 ? 38.119 21.561 -33.358 1.00 87.44 123 GLN A C 1
ATOM 990 O O . GLN A 1 123 ? 38.672 21.727 -34.440 1.00 87.44 123 GLN A O 1
ATOM 995 N N . GLU A 1 124 ? 37.062 22.296 -33.003 1.00 85.38 124 GLU A N 1
ATOM 996 C CA . GLU A 1 124 ? 36.498 23.369 -33.835 1.00 85.38 124 GLU A CA 1
ATOM 997 C C . GLU A 1 124 ? 37.533 24.461 -34.135 1.00 85.38 124 GLU A C 1
ATOM 999 O O . GLU A 1 124 ? 37.628 24.935 -35.269 1.00 85.38 124 GLU A O 1
ATOM 1004 N N . ILE A 1 125 ? 38.344 24.845 -33.142 1.00 87.88 125 ILE A N 1
ATOM 1005 C CA . ILE A 1 125 ? 39.439 25.808 -33.326 1.00 87.88 125 ILE A CA 1
ATOM 1006 C C . ILE A 1 125 ? 40.502 25.244 -34.283 1.00 87.88 125 ILE A C 1
ATOM 1008 O O . ILE A 1 125 ? 40.961 25.961 -35.174 1.00 87.88 125 ILE A O 1
ATOM 1012 N N . GLN A 1 126 ? 40.873 23.967 -34.145 1.00 85.38 126 GLN A N 1
ATOM 1013 C CA . GLN A 1 126 ? 41.823 23.312 -35.053 1.00 85.38 126 GLN A CA 1
ATOM 1014 C C . GLN A 1 126 ? 41.287 23.228 -36.488 1.00 85.38 126 GLN A C 1
ATOM 1016 O O . GLN A 1 126 ? 42.017 23.546 -37.426 1.00 85.38 126 GLN A O 1
ATOM 1021 N N . ILE A 1 127 ? 40.010 22.880 -36.669 1.00 85.31 127 ILE A N 1
ATOM 1022 C CA . ILE A 1 127 ? 39.355 22.841 -37.984 1.00 85.31 127 ILE A CA 1
ATOM 1023 C C . ILE A 1 127 ? 39.363 24.228 -38.625 1.00 85.31 127 ILE A C 1
AT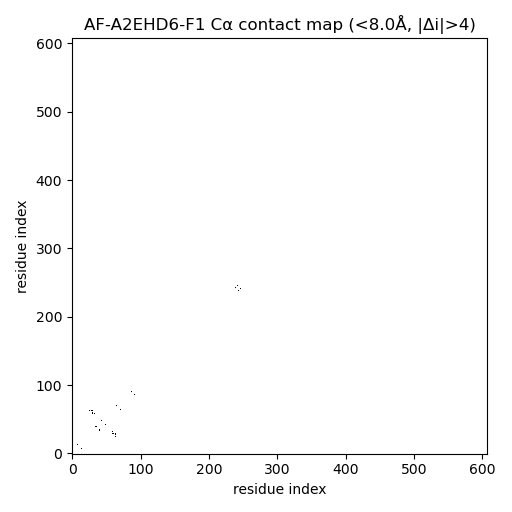OM 1025 O O . ILE A 1 127 ? 39.731 24.348 -39.791 1.00 85.31 127 ILE A O 1
ATOM 1029 N N . LYS A 1 128 ? 39.028 25.286 -37.875 1.00 86.94 128 LYS A N 1
ATOM 1030 C CA . LYS A 1 128 ? 39.089 26.664 -38.390 1.00 86.94 128 LYS A CA 1
ATOM 1031 C C . LYS A 1 128 ? 40.501 27.051 -38.831 1.00 86.94 128 LYS A C 1
ATOM 1033 O O . LYS A 1 128 ? 40.649 27.657 -39.888 1.00 86.94 128 LYS A O 1
ATOM 1038 N N . LYS A 1 129 ? 41.528 26.659 -38.069 1.00 87.31 129 LYS A N 1
ATOM 1039 C CA . LYS A 1 129 ? 42.935 26.917 -38.415 1.00 87.31 129 LYS A CA 1
ATOM 1040 C C . LYS A 1 129 ? 43.361 26.189 -39.698 1.00 87.31 129 LYS A C 1
ATOM 1042 O O . LYS A 1 129 ? 43.998 26.784 -40.562 1.00 87.31 129 LYS A O 1
ATOM 1047 N N . LEU A 1 130 ? 42.957 24.929 -39.859 1.00 85.44 130 LEU A N 1
ATOM 1048 C CA . LEU A 1 130 ? 43.212 24.163 -41.083 1.00 85.44 130 LEU A CA 1
ATOM 1049 C C . LEU A 1 130 ? 42.445 24.735 -42.285 1.00 85.44 130 LEU A C 1
ATOM 1051 O O . LEU A 1 130 ? 42.973 24.792 -43.390 1.00 85.44 130 LEU A O 1
ATOM 1055 N N . GLN A 1 131 ? 41.211 25.203 -42.087 1.00 83.75 131 GLN A N 1
ATOM 1056 C CA . GLN A 1 131 ? 40.423 25.846 -43.142 1.00 83.75 131 GLN A CA 1
ATOM 1057 C C . GLN A 1 131 ? 41.051 27.162 -43.623 1.00 83.75 131 GLN A C 1
ATOM 1059 O O . GLN A 1 131 ? 41.056 27.417 -44.832 1.00 83.75 131 GLN A O 1
ATOM 1064 N N . SER A 1 132 ? 41.608 27.979 -42.719 1.00 83.75 132 SER A N 1
ATOM 1065 C CA . SER A 1 132 ? 42.364 29.175 -43.113 1.00 83.75 132 SER A CA 1
ATOM 1066 C C . SER A 1 132 ? 43.635 28.815 -43.881 1.00 83.75 132 SER A C 1
ATOM 1068 O O . SER A 1 132 ? 43.881 29.391 -44.936 1.00 83.75 132 SER A O 1
ATOM 1070 N N . GLU A 1 133 ? 44.376 27.798 -43.436 1.00 86.25 133 GLU A N 1
ATOM 1071 C CA . GLU A 1 133 ? 45.604 27.340 -44.101 1.00 86.25 133 GLU A CA 1
ATOM 1072 C C . GLU A 1 133 ? 45.329 26.797 -45.516 1.00 86.25 133 GLU A C 1
ATOM 1074 O O . GLU A 1 133 ? 46.005 27.153 -46.479 1.00 86.25 133 GLU A O 1
ATOM 1079 N N . VAL A 1 134 ? 44.262 26.010 -45.692 1.00 81.62 134 VAL A N 1
ATOM 1080 C CA . VAL A 1 134 ? 43.817 25.544 -47.018 1.00 81.62 134 VAL A CA 1
ATOM 1081 C C . VAL A 1 134 ? 43.407 26.714 -47.917 1.00 81.62 134 VAL A C 1
ATOM 1083 O O . VAL A 1 134 ? 43.659 26.681 -49.124 1.00 81.62 134 VAL A O 1
ATOM 1086 N N . SER A 1 135 ? 42.775 27.746 -47.357 1.00 81.81 135 SER A N 1
ATOM 1087 C CA . SER A 1 135 ? 42.373 28.937 -48.115 1.00 81.81 135 SER A CA 1
ATOM 1088 C C . SER A 1 135 ? 43.589 29.743 -48.583 1.00 81.81 135 SER A C 1
ATOM 1090 O O . SER A 1 135 ? 43.639 30.148 -49.745 1.00 81.81 135 SER A O 1
ATOM 1092 N N . GLU A 1 136 ? 44.605 29.893 -47.730 1.00 84.19 136 GLU A N 1
ATOM 1093 C CA . GLU A 1 136 ? 45.884 30.520 -48.080 1.00 84.19 136 GLU A CA 1
ATOM 1094 C C . GLU A 1 136 ? 46.633 29.733 -49.163 1.00 84.19 136 GLU A C 1
ATOM 1096 O O . GLU A 1 136 ? 47.069 30.312 -50.160 1.00 84.19 136 GLU A O 1
ATOM 1101 N N . LEU A 1 137 ? 46.718 28.405 -49.037 1.00 83.06 137 LEU A N 1
ATOM 1102 C CA . LEU A 1 137 ? 47.360 27.548 -50.041 1.00 83.06 137 LEU A CA 1
ATOM 1103 C C . LEU A 1 137 ? 46.649 27.610 -51.402 1.00 83.06 137 LEU A C 1
ATOM 1105 O O . LEU A 1 137 ? 47.305 27.633 -52.446 1.00 83.06 137 LEU A O 1
ATOM 1109 N N . ARG A 1 138 ? 45.311 27.686 -51.416 1.00 79.19 138 ARG A N 1
ATOM 1110 C CA . ARG A 1 138 ? 44.528 27.880 -52.650 1.00 79.19 138 ARG A CA 1
ATOM 1111 C C . ARG A 1 138 ? 44.798 29.239 -53.295 1.00 79.19 138 ARG A C 1
ATOM 1113 O O . ARG A 1 138 ? 44.952 29.299 -54.514 1.00 79.19 138 ARG A O 1
ATOM 1120 N N . ALA A 1 139 ? 44.908 30.305 -52.503 1.00 76.00 139 ALA A N 1
ATOM 1121 C CA . ALA A 1 139 ? 45.259 31.634 -53.005 1.00 76.00 139 ALA A CA 1
ATOM 1122 C C . ALA A 1 139 ? 46.679 31.665 -53.605 1.00 76.00 139 ALA A C 1
ATOM 1124 O O . ALA A 1 139 ? 46.891 32.226 -54.681 1.00 76.00 139 ALA A O 1
ATOM 1125 N N . GLN A 1 140 ? 47.641 30.989 -52.968 1.00 76.62 140 GLN A N 1
ATOM 1126 C CA . GLN A 1 140 ? 49.005 30.854 -53.491 1.00 76.62 140 GLN A CA 1
ATOM 1127 C C . GLN A 1 140 ? 49.063 30.054 -54.805 1.00 76.62 140 GLN A C 1
ATOM 1129 O O . GLN A 1 140 ? 49.834 30.392 -55.706 1.00 76.62 140 GLN A O 1
ATOM 1134 N N . LEU A 1 141 ? 48.237 29.013 -54.947 1.00 72.12 141 LEU A N 1
ATOM 1135 C CA . LEU A 1 141 ? 48.113 28.236 -56.186 1.00 72.12 141 LEU A CA 1
ATOM 1136 C C . LEU A 1 141 ? 47.537 29.065 -57.341 1.00 72.12 141 LEU A C 1
ATOM 1138 O O . LEU A 1 141 ? 48.065 29.000 -58.451 1.00 72.12 141 LEU A O 1
ATOM 1142 N N . ALA A 1 142 ? 46.516 29.882 -57.072 1.00 68.62 142 ALA A N 1
ATOM 1143 C CA . ALA A 1 142 ? 45.932 30.783 -58.065 1.00 68.62 142 ALA A CA 1
ATOM 1144 C C . ALA A 1 142 ? 46.955 31.817 -58.575 1.00 68.62 142 ALA A C 1
ATOM 1146 O O . ALA A 1 142 ? 47.062 32.044 -59.779 1.00 68.62 142 ALA A O 1
ATOM 1147 N N . LEU A 1 143 ? 47.784 32.371 -57.683 1.00 63.69 143 LEU A N 1
ATOM 1148 C CA . LEU A 1 143 ? 48.865 33.296 -58.053 1.00 63.69 143 LEU A CA 1
ATOM 1149 C C . LEU A 1 143 ? 49.960 32.630 -58.906 1.00 63.69 143 LEU A C 1
ATOM 1151 O O . LEU A 1 143 ? 50.483 33.247 -59.833 1.00 63.69 143 LEU A O 1
ATOM 1155 N N . LYS A 1 144 ? 50.292 31.358 -58.647 1.00 65.94 144 LYS A N 1
ATOM 1156 C CA . LYS A 1 144 ? 51.254 30.603 -59.474 1.00 65.94 144 LYS A CA 1
ATOM 1157 C C . LYS A 1 144 ? 50.726 30.281 -60.875 1.00 65.94 144 LYS A C 1
ATOM 1159 O O . LYS A 1 144 ? 51.516 30.243 -61.818 1.00 65.94 144 LYS A O 1
ATOM 1164 N N . GLN A 1 145 ? 49.420 30.071 -61.029 1.00 56.72 145 GLN A N 1
ATOM 1165 C CA . GLN A 1 145 ? 48.808 29.793 -62.333 1.00 56.72 145 GLN A CA 1
ATOM 1166 C C . GLN A 1 145 ? 48.721 31.036 -63.234 1.00 56.72 145 GLN A C 1
ATOM 1168 O O . GLN A 1 145 ? 48.800 30.897 -64.449 1.00 56.72 145 GLN A O 1
ATOM 1173 N N . ILE A 1 146 ? 48.659 32.246 -62.666 1.00 54.59 146 ILE A N 1
ATOM 1174 C CA . ILE A 1 146 ? 48.651 33.503 -63.439 1.00 54.59 146 ILE A CA 1
ATOM 1175 C C . ILE A 1 146 ? 50.042 33.837 -64.019 1.00 54.59 146 ILE A C 1
ATOM 1177 O O . ILE A 1 146 ? 50.140 34.410 -65.099 1.00 54.59 146 ILE A O 1
ATOM 1181 N N . ASN A 1 147 ? 51.131 33.414 -63.366 1.00 47.31 147 ASN A N 1
ATOM 1182 C CA . ASN A 1 147 ? 52.505 33.760 -63.764 1.00 47.31 147 ASN A CA 1
ATOM 1183 C C . ASN A 1 147 ? 53.170 32.784 -64.762 1.00 47.31 147 ASN A C 1
ATOM 1185 O O . ASN A 1 147 ? 54.378 32.865 -64.976 1.00 47.31 147 ASN A O 1
ATOM 1189 N N . SER A 1 148 ? 52.426 31.853 -65.372 1.00 43.62 148 SER A N 1
ATOM 1190 C CA . SER A 1 148 ? 52.982 30.855 -66.307 1.00 43.62 148 SER A CA 1
ATOM 1191 C C . SER A 1 148 ? 52.225 30.751 -67.640 1.00 43.62 148 SER A C 1
ATOM 1193 O O . SER A 1 148 ? 51.859 29.667 -68.084 1.00 43.62 148 SER A O 1
ATOM 1195 N N . GLN A 1 149 ? 52.060 31.885 -68.329 1.00 33.12 149 GLN A N 1
ATOM 1196 C CA . GLN A 1 149 ? 51.809 31.929 -69.777 1.00 33.12 149 GLN A CA 1
ATOM 1197 C C . GLN A 1 149 ? 52.931 32.715 -70.488 1.00 33.12 149 GLN A C 1
ATOM 1199 O O . GLN A 1 149 ? 53.224 33.839 -70.081 1.00 33.12 149 GLN A O 1
ATOM 1204 N N . PRO A 1 150 ? 53.575 32.163 -71.537 1.00 40.34 150 PRO A N 1
ATOM 1205 C CA . PRO A 1 150 ? 54.602 32.874 -72.291 1.00 40.34 150 PRO A CA 1
ATOM 1206 C C . PRO A 1 150 ? 53.969 33.936 -73.201 1.00 40.34 150 PRO A C 1
ATOM 1208 O O . PRO A 1 150 ? 53.202 33.615 -74.107 1.00 40.34 150 PRO A O 1
ATOM 1211 N N . GLN A 1 151 ? 54.329 35.203 -72.983 1.00 37.47 151 GLN A N 1
ATOM 1212 C CA . GLN A 1 151 ? 54.150 36.261 -73.974 1.00 37.47 151 GLN A CA 1
ATOM 1213 C C . GLN A 1 151 ? 55.215 36.114 -75.061 1.00 37.47 151 GLN A C 1
ATOM 1215 O O . GLN A 1 151 ? 56.400 36.269 -74.785 1.00 37.47 151 GLN A O 1
ATOM 1220 N N . ASN A 1 152 ? 54.792 35.819 -76.286 1.00 32.19 152 ASN A N 1
ATOM 1221 C CA . ASN A 1 152 ? 55.576 36.038 -77.497 1.00 32.19 152 ASN A CA 1
ATOM 1222 C C . ASN A 1 152 ? 54.620 36.126 -78.687 1.00 32.19 152 ASN A C 1
ATOM 1224 O O . ASN A 1 152 ? 54.154 35.093 -79.147 1.00 32.19 152 ASN A O 1
ATOM 1228 N N . THR A 1 153 ? 54.363 37.344 -79.168 1.00 29.41 153 THR A N 1
ATOM 1229 C CA . THR A 1 153 ? 54.351 37.709 -80.598 1.00 29.41 153 THR A CA 1
ATOM 1230 C C . THR A 1 153 ? 54.087 39.207 -80.717 1.00 29.41 153 THR A C 1
ATOM 1232 O O . THR A 1 153 ? 52.941 39.632 -80.637 1.00 29.41 153 THR A O 1
ATOM 1235 N N . GLU A 1 154 ? 55.132 40.001 -80.942 1.00 33.22 154 GLU A N 1
ATOM 1236 C CA . GLU A 1 154 ? 55.018 41.282 -81.645 1.00 33.22 154 GLU A CA 1
ATOM 1237 C C . GLU A 1 154 ? 56.400 41.730 -82.137 1.00 33.22 154 GLU A C 1
ATOM 1239 O O . GLU A 1 154 ? 57.391 41.540 -81.431 1.00 33.22 154 GLU A O 1
ATOM 1244 N N . LYS A 1 155 ? 56.415 42.382 -83.312 1.00 32.97 155 LYS A N 1
ATOM 1245 C CA . LYS A 1 155 ? 57.555 42.904 -84.106 1.00 32.97 155 LYS A CA 1
ATOM 1246 C C . LYS A 1 155 ? 58.100 41.886 -85.124 1.00 32.97 155 LYS A C 1
ATOM 1248 O O . LYS A 1 155 ? 58.386 40.755 -84.776 1.00 32.97 155 LYS A O 1
ATOM 1253 N N . LEU A 1 156 ? 58.299 42.198 -86.403 1.00 29.08 156 LEU A N 1
ATOM 1254 C CA . LEU A 1 156 ? 58.438 43.483 -87.081 1.00 29.08 156 LEU A CA 1
ATOM 1255 C C . LEU A 1 156 ? 58.229 43.219 -88.586 1.00 29.08 156 LEU A C 1
ATOM 1257 O O . LEU A 1 156 ? 58.939 42.402 -89.166 1.00 29.08 156 LEU A O 1
ATOM 1261 N N . GLY A 1 157 ? 57.272 43.889 -89.220 1.00 31.44 157 GLY A N 1
ATOM 1262 C CA . GLY A 1 157 ? 57.224 44.010 -90.674 1.00 31.44 157 GLY A CA 1
ATOM 1263 C C . GLY A 1 157 ? 57.598 45.435 -91.045 1.00 31.44 157 GLY A C 1
ATOM 1264 O O . GLY A 1 157 ? 57.014 46.347 -90.467 1.00 31.44 157 GLY A O 1
ATOM 1265 N N . GLN A 1 158 ? 58.552 45.615 -91.966 1.00 28.62 158 GLN A N 1
ATOM 1266 C CA . GLN A 1 158 ? 58.633 46.755 -92.890 1.00 28.62 158 GLN A CA 1
ATOM 1267 C C . GLN A 1 158 ? 59.820 46.637 -93.874 1.00 28.62 158 GLN A C 1
ATOM 1269 O O . GLN A 1 158 ? 60.962 46.536 -93.443 1.00 28.62 158 GLN A O 1
ATOM 1274 N N . GLN A 1 159 ? 59.475 46.782 -95.168 1.00 27.47 159 GLN A N 1
ATOM 1275 C CA . GLN A 1 159 ? 60.235 47.397 -96.282 1.00 27.47 159 GLN A CA 1
ATOM 1276 C C . GLN A 1 159 ? 61.493 46.640 -96.799 1.00 27.47 159 GLN A C 1
ATOM 1278 O O . GLN A 1 159 ? 62.129 45.914 -96.059 1.00 27.47 159 GLN A O 1
ATOM 1283 N N . ILE A 1 160 ? 61.936 46.679 -98.066 1.00 28.56 160 ILE A N 1
ATOM 1284 C CA . ILE A 1 160 ? 61.851 47.652 -99.171 1.00 28.56 160 ILE A CA 1
ATOM 1285 C C . ILE A 1 160 ? 61.882 46.890 -100.514 1.00 28.56 160 ILE A C 1
ATOM 1287 O O . ILE A 1 160 ? 62.669 45.965 -100.702 1.00 28.56 160 ILE A O 1
ATOM 1291 N N . SER A 1 161 ? 61.083 47.340 -101.478 1.00 29.33 161 SER A N 1
ATOM 1292 C CA . SER A 1 161 ? 61.224 47.054 -102.909 1.00 29.33 161 SER A CA 1
ATOM 1293 C C . SER A 1 161 ? 61.957 48.200 -103.621 1.00 29.33 161 SER A C 1
ATOM 1295 O O . SER A 1 161 ? 61.580 49.346 -103.385 1.00 29.33 161 SER A O 1
ATOM 1297 N N . LEU A 1 162 ? 62.889 47.885 -104.541 1.00 29.05 162 LEU A N 1
ATOM 1298 C CA . LEU A 1 162 ? 63.036 48.437 -105.913 1.00 29.05 162 LEU A CA 1
ATOM 1299 C C . LEU A 1 162 ? 64.486 48.716 -106.397 1.00 29.05 162 LEU A C 1
ATOM 1301 O O . LEU A 1 162 ? 65.326 49.225 -105.667 1.00 29.05 162 LEU A O 1
ATOM 1305 N N . PHE A 1 163 ? 64.644 48.488 -107.714 1.00 27.42 163 PHE A N 1
ATOM 1306 C CA . PHE A 1 163 ? 65.609 49.018 -108.703 1.00 27.42 163 PHE A CA 1
ATOM 1307 C C . PHE A 1 163 ? 66.932 48.269 -109.041 1.00 27.42 163 PHE A C 1
ATOM 1309 O O . PHE A 1 163 ? 67.887 48.210 -108.279 1.00 27.42 163 PHE A O 1
ATOM 1316 N N . LYS A 1 164 ? 66.941 47.753 -110.288 1.00 35.78 164 LYS A N 1
ATOM 1317 C CA . LYS A 1 164 ? 68.048 47.389 -111.223 1.00 35.78 164 LYS A CA 1
ATOM 1318 C C . LYS A 1 164 ? 68.850 48.653 -111.670 1.00 35.78 164 LYS A C 1
ATOM 1320 O O . LYS A 1 164 ? 68.309 49.721 -111.375 1.00 35.78 164 LYS A O 1
ATOM 1325 N N . PRO A 1 165 ? 69.986 48.631 -112.450 1.00 44.81 165 PRO A N 1
ATOM 1326 C CA . PRO A 1 165 ? 70.366 47.684 -113.545 1.00 44.81 165 PRO A CA 1
ATOM 1327 C C . PRO A 1 165 ? 71.890 47.428 -113.878 1.00 44.81 165 PRO A C 1
ATOM 1329 O O . PRO A 1 165 ? 72.764 48.035 -113.275 1.00 44.81 165 PRO A O 1
ATOM 1332 N N . TYR A 1 166 ? 72.144 46.570 -114.904 1.00 33.84 166 TYR A N 1
ATOM 1333 C CA . TYR A 1 166 ? 73.373 46.291 -115.730 1.00 33.84 166 TYR A CA 1
ATOM 1334 C C . TYR A 1 166 ? 74.587 45.554 -115.092 1.00 33.84 166 TYR A C 1
ATOM 1336 O O . TYR A 1 166 ? 74.983 45.895 -113.989 1.00 33.84 166 TYR A O 1
ATOM 1344 N N . ASP A 1 167 ? 75.326 44.601 -115.697 1.00 43.19 167 ASP A N 1
ATOM 1345 C CA . ASP A 1 167 ? 75.224 43.653 -116.844 1.00 43.19 167 ASP A CA 1
ATOM 1346 C C . ASP A 1 167 ? 76.379 42.594 -116.690 1.00 43.19 167 ASP A C 1
ATOM 1348 O O . ASP A 1 167 ? 77.192 42.748 -115.773 1.00 43.19 167 ASP A O 1
ATOM 1352 N N . PRO A 1 168 ? 76.475 41.470 -117.441 1.00 56.06 168 PRO A N 1
ATOM 1353 C CA . PRO A 1 168 ? 76.253 40.146 -116.858 1.00 56.06 168 PRO A CA 1
ATOM 1354 C C . PRO A 1 168 ? 77.345 39.087 -117.178 1.00 56.06 168 PRO A C 1
ATOM 1356 O O . PRO A 1 168 ? 78.294 39.299 -117.919 1.00 56.06 168 PRO A O 1
ATOM 1359 N N . GLU A 1 169 ? 77.160 37.899 -116.600 1.00 47.72 169 GLU A N 1
ATOM 1360 C CA . GLU A 1 169 ? 77.772 36.592 -116.930 1.00 47.72 169 GLU A CA 1
ATOM 1361 C C . GLU A 1 169 ? 79.035 36.125 -116.185 1.00 47.72 169 GLU A C 1
ATOM 1363 O O . GLU A 1 169 ? 78.979 35.024 -115.638 1.00 47.72 169 GLU A O 1
ATOM 1368 N N . LEU A 1 170 ? 80.111 36.899 -115.995 1.00 48.16 170 LEU A N 1
ATOM 1369 C CA . LEU A 1 170 ? 81.308 36.336 -115.319 1.00 48.16 170 LEU A CA 1
ATOM 1370 C C . LEU A 1 170 ? 81.242 36.358 -113.771 1.00 48.16 170 LEU A C 1
ATOM 1372 O O . LEU A 1 170 ? 81.860 35.538 -113.091 1.00 48.16 170 LEU A O 1
ATOM 1376 N N . ILE A 1 171 ? 80.445 37.264 -113.192 1.00 53.16 171 ILE A N 1
ATOM 1377 C CA . ILE A 1 171 ? 80.233 37.390 -111.734 1.00 53.16 171 ILE A CA 1
ATOM 1378 C C . ILE A 1 171 ? 79.083 36.489 -111.241 1.00 53.16 171 ILE A C 1
ATOM 1380 O O . ILE A 1 171 ? 79.088 36.063 -110.084 1.00 53.16 171 ILE A O 1
ATOM 1384 N N . LYS A 1 172 ? 78.136 36.125 -112.121 1.00 54.50 172 LYS A N 1
ATOM 1385 C CA . LYS A 1 172 ? 76.975 35.276 -111.791 1.00 54.50 172 LYS A CA 1
ATOM 1386 C C . LYS A 1 172 ? 77.394 33.902 -111.277 1.00 54.50 172 LYS A C 1
ATOM 1388 O O . LYS A 1 172 ? 76.892 33.478 -110.246 1.00 54.50 172 LYS A O 1
ATOM 1393 N N . LEU A 1 173 ? 78.362 33.254 -111.924 1.00 54.53 173 LEU A N 1
ATOM 1394 C CA . LEU A 1 173 ? 78.794 31.915 -111.518 1.00 54.53 173 LEU A CA 1
ATOM 1395 C C . LEU A 1 173 ? 79.577 31.935 -110.191 1.00 54.53 173 LEU A C 1
ATOM 1397 O O . LEU A 1 173 ? 79.401 31.068 -109.340 1.00 54.53 173 LEU A O 1
ATOM 1401 N N . LYS A 1 174 ? 80.404 32.967 -109.970 1.00 55.91 174 LYS A N 1
ATOM 1402 C CA . LYS A 1 174 ? 81.196 33.119 -108.738 1.00 55.91 174 LYS A CA 1
ATOM 1403 C C . LYS A 1 174 ? 80.331 33.485 -107.529 1.00 55.91 174 LYS A C 1
ATOM 1405 O O . LYS A 1 174 ? 80.594 32.995 -106.433 1.00 55.91 174 LYS A O 1
ATOM 1410 N N . ASN A 1 175 ? 79.310 34.318 -107.728 1.00 57.47 175 ASN A N 1
ATOM 1411 C CA . ASN A 1 175 ? 78.360 34.655 -106.673 1.00 57.47 175 ASN A CA 1
ATOM 1412 C C . ASN A 1 175 ? 77.382 33.507 -106.417 1.00 57.47 175 ASN A C 1
ATOM 1414 O O . ASN A 1 175 ? 77.225 33.158 -105.264 1.00 57.47 175 ASN A O 1
ATOM 1418 N N . GLN A 1 176 ? 76.882 32.795 -107.433 1.00 65.88 176 GLN A N 1
ATOM 1419 C CA . GLN A 1 176 ? 76.053 31.598 -107.213 1.00 65.88 176 GLN A CA 1
ATOM 1420 C C . GLN A 1 176 ? 76.782 30.507 -106.413 1.00 65.88 176 GLN A C 1
ATOM 1422 O O . GLN A 1 176 ? 76.202 29.927 -105.503 1.00 65.88 176 GLN A O 1
ATOM 1427 N N . VAL A 1 177 ? 78.070 30.254 -106.676 1.00 62.16 177 VAL A N 1
ATOM 1428 C CA . VAL A 1 177 ? 78.857 29.289 -105.881 1.00 62.16 177 VAL A CA 1
ATOM 1429 C C . VAL A 1 177 ? 79.126 29.801 -104.459 1.00 62.16 177 VAL A C 1
ATOM 1431 O O . VAL A 1 177 ? 79.154 29.008 -103.517 1.00 62.16 177 VAL A O 1
ATOM 1434 N N . ARG A 1 178 ? 79.318 31.114 -104.272 1.00 68.44 178 ARG A N 1
ATOM 1435 C CA . ARG A 1 178 ? 79.465 31.715 -102.938 1.00 68.44 178 ARG A CA 1
ATOM 1436 C C . ARG A 1 178 ? 78.148 31.661 -102.158 1.00 68.44 178 ARG A C 1
ATOM 1438 O O . ARG A 1 178 ? 78.198 31.288 -100.992 1.00 68.44 178 ARG A O 1
ATOM 1445 N N . ASP A 1 179 ? 77.030 31.955 -102.808 1.00 67.81 179 ASP A N 1
ATOM 1446 C CA . ASP A 1 179 ? 75.685 31.988 -102.235 1.00 67.81 179 ASP A CA 1
ATOM 1447 C C . ASP A 1 179 ? 75.241 30.577 -101.835 1.00 67.81 179 ASP A C 1
ATOM 1449 O O . ASP A 1 179 ? 74.856 30.372 -100.689 1.00 67.81 179 ASP A O 1
ATOM 1453 N N . ILE A 1 180 ? 75.462 29.573 -102.694 1.00 72.00 180 ILE A N 1
ATOM 1454 C CA . ILE A 1 180 ? 75.237 28.156 -102.358 1.00 72.00 180 ILE A CA 1
ATOM 1455 C C . ILE A 1 180 ? 76.137 27.722 -101.195 1.00 72.00 180 ILE A C 1
ATOM 1457 O O . ILE A 1 180 ? 75.702 26.997 -100.306 1.00 72.00 180 ILE A O 1
ATOM 1461 N N . LYS A 1 181 ? 77.400 28.170 -101.146 1.00 71.31 181 LYS A N 1
ATOM 1462 C CA . LYS A 1 181 ? 78.302 27.836 -100.033 1.00 71.31 181 LYS A CA 1
ATOM 1463 C C . LYS A 1 181 ? 77.858 28.485 -98.722 1.00 71.31 181 LYS A C 1
ATOM 1465 O O . LYS A 1 181 ? 78.001 27.861 -97.673 1.00 71.31 181 LYS A O 1
ATOM 1470 N N . THR A 1 182 ? 77.345 29.713 -98.761 1.00 71.81 182 THR A N 1
ATOM 1471 C CA . THR A 1 182 ? 76.782 30.376 -97.580 1.00 71.81 182 THR A CA 1
ATOM 1472 C C . THR A 1 182 ? 75.452 29.764 -97.165 1.00 71.81 182 THR A C 1
ATOM 1474 O O . THR A 1 182 ? 75.271 29.562 -95.972 1.00 71.81 182 THR A O 1
ATOM 1477 N N . GLU A 1 183 ? 74.590 29.376 -98.109 1.00 72.69 183 GLU A N 1
ATOM 1478 C CA . GLU A 1 183 ? 73.339 28.657 -97.840 1.00 72.69 183 GLU A CA 1
ATOM 1479 C C . GLU A 1 183 ? 73.621 27.307 -97.178 1.00 72.69 183 GLU A C 1
ATOM 1481 O O . GLU A 1 183 ? 73.081 27.024 -96.111 1.00 72.69 183 GLU A O 1
ATOM 1486 N N . LEU A 1 184 ? 74.572 26.535 -97.711 1.00 73.06 184 LEU A N 1
ATOM 1487 C CA . LEU A 1 184 ? 74.981 25.257 -97.129 1.00 73.06 184 LEU A CA 1
ATOM 1488 C C . LEU A 1 184 ? 75.580 25.430 -95.723 1.00 73.06 184 LEU A C 1
ATOM 1490 O O . LEU A 1 184 ? 75.373 24.596 -94.843 1.00 73.06 184 LEU A O 1
ATOM 1494 N N . LEU A 1 185 ? 76.318 26.523 -95.486 1.00 72.75 185 LEU A N 1
ATOM 1495 C CA . LEU A 1 185 ? 76.848 26.847 -94.162 1.00 72.75 185 LEU A CA 1
ATOM 1496 C C . LEU A 1 185 ? 75.718 27.234 -93.196 1.00 72.75 185 LEU A C 1
ATOM 1498 O O . LEU A 1 185 ? 75.718 26.781 -92.053 1.00 72.75 185 LEU A O 1
ATOM 1502 N N . THR A 1 186 ? 74.737 28.022 -93.650 1.00 75.75 186 THR A N 1
ATOM 1503 C CA . THR A 1 186 ? 73.568 28.390 -92.842 1.00 75.75 186 THR A CA 1
ATOM 1504 C C . THR A 1 186 ? 72.688 27.182 -92.532 1.00 75.75 186 THR A C 1
ATOM 1506 O O . THR A 1 186 ? 72.311 26.995 -91.376 1.00 75.75 186 THR A O 1
ATOM 1509 N N . GLU A 1 187 ? 72.456 26.291 -93.495 1.00 77.56 187 GLU A N 1
ATOM 1510 C CA . GLU A 1 187 ? 71.742 25.031 -93.281 1.00 77.56 187 GLU A CA 1
ATOM 1511 C C . GLU A 1 187 ? 72.504 24.119 -92.317 1.00 77.56 187 GLU A C 1
ATOM 1513 O O . GLU A 1 187 ? 71.908 23.586 -91.385 1.00 77.56 187 GLU A O 1
ATOM 1518 N N . ALA A 1 188 ? 73.830 24.003 -92.440 1.00 73.44 188 ALA A N 1
ATOM 1519 C CA . ALA A 1 188 ? 74.640 23.243 -91.488 1.00 73.44 188 ALA A CA 1
ATOM 1520 C C . ALA A 1 188 ? 74.563 23.827 -90.064 1.00 73.44 188 ALA A C 1
ATOM 1522 O O . ALA A 1 188 ? 74.479 23.078 -89.084 1.00 73.44 188 ALA A O 1
ATOM 1523 N N . THR A 1 189 ? 74.546 25.158 -89.922 1.00 77.62 189 THR A N 1
ATOM 1524 C CA . THR A 1 189 ? 74.336 25.801 -88.614 1.00 77.62 189 THR A CA 1
ATOM 1525 C C . THR A 1 189 ? 72.920 25.597 -88.078 1.00 77.62 189 THR A C 1
ATOM 1527 O O . THR A 1 189 ? 72.761 25.388 -86.875 1.00 77.62 189 THR A O 1
ATOM 1530 N N . MET A 1 190 ? 71.906 25.570 -88.947 1.00 80.06 190 MET A N 1
ATOM 1531 C CA . MET A 1 190 ? 70.513 25.313 -88.580 1.00 80.06 190 MET A CA 1
ATOM 1532 C C . MET A 1 190 ? 70.297 23.852 -88.169 1.00 80.06 190 MET A C 1
ATOM 1534 O O . MET A 1 190 ? 69.658 23.576 -87.159 1.00 80.06 190 MET A O 1
ATOM 1538 N N . ILE A 1 191 ? 70.905 22.901 -88.876 1.00 75.19 191 ILE A N 1
ATOM 1539 C CA . ILE A 1 191 ? 70.891 21.481 -88.506 1.00 75.19 191 ILE A CA 1
ATOM 1540 C C . ILE A 1 191 ? 71.566 21.282 -87.144 1.00 75.19 191 ILE A C 1
ATOM 1542 O O . ILE A 1 191 ? 71.046 20.558 -86.293 1.00 75.19 191 ILE A O 1
ATOM 1546 N N . ASN A 1 192 ? 72.694 21.952 -86.889 1.00 78.69 192 ASN A N 1
ATOM 1547 C CA . ASN A 1 192 ? 73.361 21.880 -85.589 1.00 78.69 192 ASN A CA 1
ATOM 1548 C C . ASN A 1 192 ? 72.536 22.519 -84.463 1.00 78.69 192 ASN A C 1
ATOM 1550 O O . ASN A 1 192 ? 72.465 21.946 -83.374 1.00 78.69 192 ASN A O 1
ATOM 1554 N N . SER A 1 193 ? 71.877 23.656 -84.704 1.00 80.38 193 SER A N 1
ATOM 1555 C CA . SER A 1 193 ? 71.004 24.279 -83.702 1.00 80.38 193 SER A CA 1
ATOM 1556 C C . SER A 1 193 ? 69.762 23.425 -83.425 1.00 80.38 193 SER A C 1
ATOM 1558 O O . SER A 1 193 ? 69.426 23.208 -82.261 1.00 80.38 193 SER A O 1
ATOM 1560 N N . MET A 1 194 ? 69.152 22.827 -84.453 1.00 80.88 194 MET A N 1
ATOM 1561 C CA . MET A 1 194 ? 68.059 21.862 -84.303 1.00 80.88 194 MET A CA 1
ATOM 1562 C C . MET A 1 194 ? 68.495 20.622 -83.519 1.00 80.88 194 MET A C 1
ATOM 1564 O O . MET A 1 194 ? 67.774 20.175 -82.631 1.00 80.88 194 MET A O 1
ATOM 1568 N N . LYS A 1 195 ? 69.694 20.088 -83.781 1.00 81.44 195 LYS A N 1
ATOM 1569 C CA . LYS A 1 195 ? 70.241 18.939 -83.045 1.00 81.44 195 LYS A CA 1
ATOM 1570 C C . LYS A 1 195 ? 70.476 19.267 -81.571 1.00 81.44 195 LYS A C 1
ATOM 1572 O O . LYS A 1 195 ? 70.181 18.444 -80.706 1.00 81.44 195 LYS A O 1
ATOM 1577 N N . LEU A 1 196 ? 70.982 20.464 -81.272 1.00 81.12 196 LEU A N 1
ATOM 1578 C CA . LEU A 1 196 ? 71.152 20.936 -79.897 1.00 81.12 196 LEU A CA 1
ATOM 1579 C C . LEU A 1 196 ? 69.805 21.109 -79.187 1.00 81.12 196 LEU A C 1
ATOM 1581 O O . LEU A 1 196 ? 69.658 20.630 -78.063 1.00 81.12 196 LEU A O 1
ATOM 1585 N N . LEU A 1 197 ? 68.816 21.718 -79.848 1.00 80.94 197 LEU A N 1
ATOM 1586 C CA . LEU A 1 197 ? 67.466 21.880 -79.308 1.00 80.94 197 LEU A CA 1
ATOM 1587 C C . LEU A 1 197 ? 66.806 20.526 -79.040 1.00 80.94 197 LEU A C 1
ATOM 1589 O O . LEU A 1 197 ? 66.374 20.277 -77.918 1.00 80.94 197 LEU A O 1
ATOM 1593 N N . PHE A 1 198 ? 66.827 19.617 -80.012 1.00 83.00 198 PHE A N 1
ATOM 1594 C CA . PHE A 1 198 ? 66.262 18.277 -79.872 1.00 83.00 198 PHE A CA 1
ATOM 1595 C C . PHE A 1 198 ? 66.915 17.488 -78.731 1.00 83.00 198 PHE A C 1
ATOM 1597 O O . PHE A 1 198 ? 66.226 16.914 -77.889 1.00 83.00 198 PHE A O 1
ATOM 1604 N N . ASN A 1 199 ? 68.248 17.522 -78.632 1.00 82.50 199 ASN A N 1
ATOM 1605 C CA . ASN A 1 199 ? 68.964 16.884 -77.527 1.00 82.50 199 ASN A CA 1
ATOM 1606 C C . ASN A 1 199 ? 68.629 17.523 -76.175 1.00 82.50 199 ASN A C 1
ATOM 1608 O O . ASN A 1 199 ? 68.498 16.812 -75.176 1.00 82.50 199 ASN A O 1
ATOM 1612 N N . SER A 1 200 ? 68.481 18.850 -76.125 1.00 84.19 200 SER A N 1
ATOM 1613 C CA . SER A 1 200 ? 68.084 19.545 -74.901 1.00 84.19 200 SER A CA 1
ATOM 1614 C C . SER A 1 200 ? 66.665 19.159 -74.471 1.00 84.19 200 SER A C 1
ATOM 1616 O O . SER A 1 200 ? 66.451 18.879 -73.293 1.00 84.19 200 SER A O 1
ATOM 1618 N N . GLU A 1 201 ? 65.731 19.032 -75.417 1.00 86.44 201 GLU A N 1
ATOM 1619 C CA . GLU A 1 201 ? 64.336 18.681 -75.154 1.00 86.44 201 GLU A CA 1
ATOM 1620 C C . GLU A 1 201 ? 64.177 17.210 -74.744 1.00 86.44 201 GLU A C 1
ATOM 1622 O O . GLU A 1 201 ? 63.443 16.890 -73.808 1.00 86.44 201 GLU A O 1
ATOM 1627 N N . ILE A 1 202 ? 64.921 16.294 -75.370 1.00 84.31 202 ILE A N 1
ATOM 1628 C CA . ILE A 1 202 ? 64.978 14.898 -74.919 1.00 84.31 202 ILE A CA 1
ATOM 1629 C C . ILE A 1 202 ? 65.541 14.823 -73.501 1.00 84.31 202 ILE A C 1
ATOM 1631 O O . ILE A 1 202 ? 64.998 14.106 -72.661 1.00 84.31 202 ILE A O 1
ATOM 1635 N N . LYS A 1 203 ? 66.609 15.570 -73.199 1.00 87.31 203 LYS A N 1
ATOM 1636 C CA . LYS A 1 203 ? 67.234 15.550 -71.871 1.00 87.31 203 LYS A CA 1
ATOM 1637 C C . LYS A 1 203 ? 66.297 16.100 -70.794 1.00 87.31 203 LYS A C 1
ATOM 1639 O O . LYS A 1 203 ? 66.230 15.526 -69.707 1.00 87.31 203 LYS A O 1
ATOM 1644 N N . THR A 1 204 ? 65.542 17.161 -71.078 1.00 85.88 204 THR A N 1
ATOM 1645 C CA . THR A 1 204 ? 64.546 17.703 -70.139 1.00 85.88 204 THR A CA 1
ATOM 1646 C C . THR A 1 204 ? 63.363 16.753 -69.950 1.00 85.88 204 THR A C 1
ATOM 1648 O O . THR A 1 204 ? 62.975 16.503 -68.805 1.00 85.88 204 THR A O 1
ATOM 1651 N N . LYS A 1 205 ? 62.837 16.139 -71.020 1.00 87.06 205 LYS A N 1
ATOM 1652 C CA . LYS A 1 205 ? 61.778 15.112 -70.929 1.00 87.06 205 LYS A CA 1
ATOM 1653 C C . LYS A 1 205 ? 62.237 13.863 -70.172 1.00 87.06 205 LYS A C 1
ATOM 1655 O O . LYS A 1 205 ? 61.509 13.333 -69.336 1.00 87.06 205 LYS A O 1
ATOM 1660 N N . LEU A 1 206 ? 63.477 13.426 -70.381 1.00 86.00 206 LEU A N 1
ATOM 1661 C CA . LEU A 1 206 ? 64.049 12.297 -69.649 1.00 86.00 206 LEU A CA 1
ATOM 1662 C C . LEU A 1 206 ? 64.208 12.617 -68.156 1.00 86.00 206 LEU A C 1
ATOM 1664 O O . LEU A 1 206 ? 63.870 11.795 -67.307 1.00 86.00 206 LEU A O 1
ATOM 1668 N N . ASN A 1 207 ? 64.693 13.814 -67.819 1.00 87.38 207 ASN A N 1
ATOM 1669 C CA . ASN A 1 207 ? 64.863 14.231 -66.426 1.00 87.38 207 ASN A CA 1
ATOM 1670 C C . ASN A 1 207 ? 63.521 14.396 -65.702 1.00 87.38 207 ASN A C 1
ATOM 1672 O O . ASN A 1 207 ? 63.384 13.949 -64.565 1.00 87.38 207 ASN A O 1
ATOM 1676 N N . THR A 1 208 ? 62.515 14.974 -66.361 1.00 88.62 208 THR A N 1
ATOM 1677 C CA . THR A 1 208 ? 61.156 15.075 -65.801 1.00 88.62 208 THR A CA 1
ATOM 1678 C C . THR A 1 208 ? 60.529 13.697 -65.599 1.00 88.62 208 THR A C 1
ATOM 1680 O O . THR A 1 208 ? 59.972 13.438 -64.534 1.00 88.62 208 THR A O 1
ATOM 1683 N N . SER A 1 209 ? 60.708 12.766 -66.543 1.00 86.62 209 SER A N 1
ATOM 1684 C CA . SER A 1 209 ? 60.268 11.378 -66.368 1.00 86.62 209 SER A CA 1
ATOM 1685 C C . SER A 1 209 ? 60.974 10.680 -65.200 1.00 86.62 209 SER A C 1
ATOM 1687 O O . SER A 1 209 ? 60.323 9.954 -64.451 1.00 86.62 209 SER A O 1
ATOM 1689 N N . LYS A 1 210 ? 62.282 10.896 -65.004 1.00 89.38 210 LYS A N 1
ATOM 1690 C CA . LYS A 1 210 ? 63.028 10.333 -63.861 1.00 89.38 210 LYS A CA 1
ATOM 1691 C C . LYS A 1 210 ? 62.516 10.863 -62.523 1.00 89.38 210 LYS A C 1
ATOM 1693 O O . LYS A 1 210 ? 62.339 10.080 -61.594 1.00 89.38 210 LYS A O 1
ATOM 1698 N N . LEU A 1 211 ? 62.243 12.165 -62.435 1.00 88.75 211 LEU A N 1
ATOM 1699 C CA . LEU A 1 211 ? 61.668 12.779 -61.234 1.00 88.75 211 LEU A CA 1
ATOM 1700 C C . LEU A 1 211 ? 60.267 12.232 -60.935 1.00 88.75 211 LEU A C 1
ATOM 1702 O O . LEU A 1 211 ? 59.963 11.930 -59.783 1.00 88.75 211 LEU A O 1
ATOM 1706 N N . LEU A 1 212 ? 59.438 12.037 -61.966 1.00 89.62 212 LEU A N 1
ATOM 1707 C CA . LEU A 1 212 ? 58.113 11.441 -61.805 1.00 89.62 212 LEU A CA 1
ATOM 1708 C C . LEU A 1 212 ? 58.199 9.999 -61.286 1.00 89.62 212 LEU A C 1
ATOM 1710 O O . LEU A 1 212 ? 57.476 9.641 -60.360 1.00 89.62 212 LEU A O 1
ATOM 1714 N N . ILE A 1 213 ? 59.106 9.187 -61.838 1.00 86.88 213 ILE A N 1
ATOM 1715 C CA . ILE A 1 213 ? 59.340 7.812 -61.371 1.00 86.88 213 ILE A CA 1
ATOM 1716 C C . ILE A 1 213 ? 59.790 7.808 -59.905 1.00 86.88 213 ILE A C 1
ATOM 1718 O O . ILE A 1 213 ? 59.251 7.040 -59.112 1.00 86.88 213 ILE A O 1
ATOM 1722 N N . ALA A 1 214 ? 60.724 8.684 -59.522 1.00 86.81 214 ALA A N 1
ATOM 1723 C CA . ALA A 1 214 ? 61.187 8.792 -58.138 1.00 86.81 214 ALA A CA 1
ATOM 1724 C C . ALA A 1 214 ? 60.043 9.157 -57.174 1.00 86.81 214 ALA A C 1
ATOM 1726 O O . ALA A 1 214 ? 59.881 8.515 -56.139 1.00 86.81 214 ALA A O 1
ATOM 1727 N N . HIS A 1 215 ? 59.197 10.120 -57.547 1.00 89.62 215 HIS A N 1
ATOM 1728 C CA . HIS A 1 215 ? 58.026 10.502 -56.755 1.00 89.62 215 HIS A CA 1
ATOM 1729 C C . HIS A 1 215 ? 56.995 9.364 -56.640 1.00 89.62 215 HIS A C 1
ATOM 1731 O O . HIS A 1 215 ? 56.399 9.156 -55.584 1.00 89.62 215 HIS A O 1
ATOM 1737 N N . LEU A 1 216 ? 56.775 8.596 -57.712 1.00 89.75 216 LEU A N 1
ATOM 1738 C CA . LEU A 1 216 ? 55.882 7.434 -57.673 1.00 89.75 216 LEU A CA 1
ATOM 1739 C C . LEU A 1 216 ? 56.430 6.317 -56.775 1.00 89.75 216 LEU A C 1
ATOM 1741 O O . LEU A 1 216 ? 55.655 5.710 -56.038 1.00 89.75 216 LEU A O 1
ATOM 1745 N N . LEU A 1 217 ? 57.742 6.070 -56.796 1.00 90.81 217 LEU A N 1
ATOM 1746 C CA . LEU A 1 217 ? 58.386 5.095 -55.912 1.00 90.81 217 LEU A CA 1
ATOM 1747 C C . LEU A 1 217 ? 58.270 5.497 -54.438 1.00 90.81 217 LEU A C 1
ATOM 1749 O O . LEU A 1 217 ? 57.917 4.655 -53.611 1.00 90.81 217 LEU A O 1
ATOM 1753 N N . ASP A 1 218 ? 58.484 6.774 -54.120 1.00 90.88 218 ASP A N 1
ATOM 1754 C CA . ASP A 1 218 ? 58.299 7.296 -52.762 1.00 90.88 218 ASP A CA 1
ATOM 1755 C C . ASP A 1 218 ? 56.843 7.144 -52.294 1.00 90.88 218 ASP A C 1
ATOM 1757 O O . ASP A 1 218 ? 56.563 6.624 -51.212 1.00 90.88 218 ASP A O 1
ATOM 1761 N N . LYS A 1 219 ? 55.881 7.463 -53.169 1.00 91.62 219 LYS A N 1
ATOM 1762 C CA . LYS A 1 219 ? 54.455 7.266 -52.885 1.00 91.62 219 LYS A CA 1
ATOM 1763 C C . LYS A 1 219 ? 54.099 5.794 -52.644 1.00 91.62 219 LYS A C 1
ATOM 1765 O O . LYS A 1 219 ? 53.326 5.502 -51.735 1.00 91.62 219 LYS A O 1
ATOM 1770 N N . ILE A 1 220 ? 54.659 4.864 -53.421 1.00 88.56 220 ILE A N 1
ATOM 1771 C CA . ILE A 1 220 ? 54.469 3.419 -53.212 1.00 88.56 220 ILE A CA 1
ATOM 1772 C C . ILE A 1 220 ? 55.052 2.986 -51.862 1.00 88.56 220 ILE A C 1
ATOM 1774 O O . ILE A 1 220 ? 54.422 2.198 -51.157 1.00 88.56 220 ILE A O 1
ATOM 1778 N N . SER A 1 221 ? 56.224 3.504 -51.484 1.00 89.88 221 SER A N 1
ATOM 1779 C CA . SER A 1 221 ? 56.849 3.223 -50.187 1.00 89.88 221 SER A CA 1
ATOM 1780 C C . SER A 1 221 ? 55.963 3.684 -49.024 1.00 89.88 221 SER A C 1
ATOM 1782 O O . SER A 1 221 ? 55.649 2.898 -48.127 1.00 89.88 221 SER A O 1
ATOM 1784 N N . ASN A 1 222 ? 55.452 4.916 -49.098 1.00 91.00 222 ASN A N 1
ATOM 1785 C CA . ASN A 1 222 ? 54.551 5.476 -48.091 1.00 91.00 222 ASN A CA 1
ATOM 1786 C C . ASN A 1 222 ? 53.248 4.673 -47.962 1.00 91.00 222 ASN A C 1
ATOM 1788 O O . ASN A 1 222 ? 52.835 4.348 -46.849 1.00 91.00 222 ASN A O 1
ATOM 1792 N N . LEU A 1 223 ? 52.635 4.274 -49.082 1.00 90.88 223 LEU A N 1
ATOM 1793 C CA . LEU A 1 223 ? 51.427 3.439 -49.066 1.00 90.88 223 LEU A CA 1
ATOM 1794 C C . LEU A 1 223 ? 51.680 2.050 -48.461 1.00 90.88 223 LEU A C 1
ATOM 1796 O O . LEU A 1 223 ? 50.827 1.527 -47.748 1.00 90.88 223 LEU A O 1
ATOM 1800 N N . ARG A 1 224 ? 52.851 1.448 -48.705 1.00 90.19 224 ARG A N 1
ATOM 1801 C CA . ARG A 1 224 ? 53.226 0.166 -48.083 1.00 90.19 224 ARG A CA 1
ATOM 1802 C C . ARG A 1 224 ? 53.410 0.293 -46.573 1.00 90.19 224 ARG A C 1
ATOM 1804 O O . ARG A 1 224 ? 52.969 -0.591 -45.846 1.00 90.19 224 ARG A O 1
ATOM 1811 N N . SER A 1 225 ? 54.022 1.384 -46.113 1.00 89.19 225 SER A N 1
ATOM 1812 C CA . SER A 1 225 ? 54.163 1.674 -44.682 1.00 89.19 225 SER A CA 1
ATOM 1813 C C . SER A 1 225 ? 52.794 1.820 -44.009 1.00 89.19 225 SER A C 1
ATOM 1815 O O . SER A 1 225 ? 52.511 1.131 -43.031 1.00 89.19 225 SER A O 1
ATOM 1817 N N . GLN A 1 226 ? 51.893 2.608 -44.608 1.00 89.25 226 GLN A N 1
ATOM 1818 C CA . GLN A 1 226 ? 50.520 2.775 -44.118 1.00 89.25 226 GLN A CA 1
ATOM 1819 C C . GLN A 1 226 ? 49.762 1.444 -44.047 1.00 89.25 226 GLN A C 1
ATOM 1821 O O . GLN A 1 226 ? 49.162 1.127 -43.021 1.00 89.25 226 GLN A O 1
ATOM 1826 N N . LEU A 1 227 ? 49.855 0.617 -45.092 1.00 89.69 227 LEU A N 1
ATOM 1827 C CA . LEU A 1 227 ? 49.221 -0.701 -45.109 1.00 89.69 227 LEU A CA 1
ATOM 1828 C C . LEU A 1 227 ? 49.727 -1.607 -43.976 1.00 89.69 227 LEU A C 1
ATOM 1830 O O . LEU A 1 227 ? 48.943 -2.355 -43.395 1.00 89.69 227 LEU A O 1
ATOM 1834 N N . ASN A 1 228 ? 51.021 -1.562 -43.657 1.00 90.06 228 ASN A N 1
ATOM 1835 C CA . ASN A 1 228 ? 51.571 -2.346 -42.552 1.00 90.06 228 ASN A CA 1
ATOM 1836 C C . ASN A 1 228 ? 51.069 -1.836 -41.197 1.00 90.06 228 ASN A C 1
ATOM 1838 O O . ASN A 1 228 ? 50.640 -2.649 -40.382 1.00 90.06 228 ASN A O 1
ATOM 1842 N N . THR A 1 229 ? 51.014 -0.516 -40.992 1.00 90.69 229 THR A N 1
ATOM 1843 C CA . THR A 1 229 ? 50.451 0.052 -39.754 1.00 90.69 229 THR A CA 1
ATOM 1844 C C . THR A 1 229 ? 48.973 -0.298 -39.572 1.00 90.69 229 THR A C 1
ATOM 1846 O O . THR A 1 229 ? 48.558 -0.647 -38.470 1.00 90.69 229 THR A O 1
ATOM 1849 N N . GLU A 1 230 ? 48.172 -0.298 -40.645 1.00 86.25 230 GLU A N 1
ATOM 1850 C CA . GLU A 1 230 ? 46.771 -0.730 -40.568 1.00 86.25 230 GLU A CA 1
ATOM 1851 C C . GLU A 1 230 ? 46.635 -2.222 -40.254 1.00 86.25 230 GLU A C 1
ATOM 1853 O O . GLU A 1 230 ? 45.741 -2.614 -39.502 1.00 86.25 230 GLU A O 1
ATOM 1858 N N . LYS A 1 231 ? 47.517 -3.071 -40.797 1.00 90.12 231 LYS A N 1
ATOM 1859 C CA . LYS A 1 231 ? 47.534 -4.504 -40.469 1.00 90.12 231 LYS A CA 1
ATOM 1860 C C . LYS A 1 231 ? 47.851 -4.744 -38.995 1.00 90.12 231 LYS A C 1
ATOM 1862 O O . LYS A 1 231 ? 47.188 -5.572 -38.376 1.00 90.12 231 LYS A O 1
ATOM 1867 N N . GLU A 1 232 ? 48.816 -4.018 -38.438 1.00 90.25 232 GLU A N 1
ATOM 1868 C CA . GLU A 1 232 ? 49.162 -4.097 -37.014 1.00 90.25 232 GLU A CA 1
ATOM 1869 C C . GLU A 1 232 ? 48.013 -3.613 -36.124 1.00 90.25 232 GLU A C 1
ATOM 1871 O O . GLU A 1 232 ? 47.627 -4.315 -35.192 1.00 90.25 232 GLU A O 1
ATOM 1876 N N . LEU A 1 233 ? 47.396 -2.474 -36.456 1.00 90.12 233 LEU A N 1
ATOM 1877 C CA . LEU A 1 233 ? 46.207 -1.969 -35.761 1.00 90.12 233 LEU A CA 1
ATOM 1878 C C . LEU A 1 233 ? 45.059 -2.980 -35.796 1.00 90.12 233 LEU A C 1
ATOM 1880 O O . LEU A 1 233 ? 44.430 -3.241 -34.773 1.00 90.12 233 LEU A O 1
ATOM 1884 N N . ARG A 1 234 ? 44.805 -3.601 -36.952 1.00 87.12 234 ARG A N 1
ATOM 1885 C CA . ARG A 1 234 ? 43.765 -4.625 -37.081 1.00 87.12 234 ARG A CA 1
ATOM 1886 C C . ARG A 1 234 ? 44.056 -5.847 -36.211 1.00 87.12 234 ARG A C 1
ATOM 1888 O O . ARG A 1 234 ? 43.130 -6.351 -35.581 1.00 87.12 234 ARG A O 1
ATOM 1895 N N . ALA A 1 235 ? 45.309 -6.296 -36.155 1.00 87.75 235 ALA A N 1
ATOM 1896 C CA . ALA A 1 235 ? 45.717 -7.408 -35.300 1.00 87.75 235 ALA A CA 1
ATOM 1897 C C . ALA A 1 235 ? 45.547 -7.072 -33.807 1.00 87.75 235 ALA A C 1
ATOM 1899 O O . ALA A 1 235 ? 45.021 -7.886 -33.055 1.00 87.75 235 ALA A O 1
ATOM 1900 N N . GLN A 1 236 ? 45.907 -5.854 -33.390 1.00 88.50 236 GLN A N 1
ATOM 1901 C CA . GLN A 1 236 ? 45.706 -5.388 -32.013 1.00 88.50 236 GLN A CA 1
ATOM 1902 C C . GLN A 1 236 ? 44.224 -5.290 -31.646 1.00 88.50 236 GLN A C 1
ATOM 1904 O O . GLN A 1 236 ? 43.820 -5.748 -30.579 1.00 88.50 236 GLN A O 1
ATOM 1909 N N . CYS A 1 237 ? 43.391 -4.739 -32.535 1.00 83.31 237 CYS A N 1
ATOM 1910 C CA . CYS A 1 237 ? 41.948 -4.712 -32.322 1.00 83.31 237 CYS A CA 1
ATOM 1911 C C . CYS A 1 237 ? 41.386 -6.129 -32.199 1.00 83.31 237 CYS A C 1
ATOM 1913 O O . CYS A 1 237 ? 40.606 -6.390 -31.290 1.00 83.31 237 CYS A O 1
ATOM 1915 N N . GLN A 1 238 ? 41.795 -7.045 -33.080 1.00 87.31 238 GLN A N 1
ATOM 1916 C CA . GLN A 1 238 ? 41.349 -8.434 -33.027 1.00 87.31 238 GLN A CA 1
ATOM 1917 C C . GLN A 1 238 ? 41.718 -9.093 -31.692 1.00 87.31 238 GLN A C 1
ATOM 1919 O O . GLN A 1 238 ? 40.839 -9.645 -31.040 1.00 87.31 238 GLN A O 1
ATOM 1924 N N . HIS A 1 239 ? 42.963 -8.939 -31.237 1.00 89.75 239 HIS A N 1
ATOM 1925 C CA . HIS A 1 239 ? 43.416 -9.449 -29.942 1.00 89.75 239 HIS A CA 1
ATOM 1926 C C . HIS A 1 239 ? 42.612 -8.869 -28.769 1.00 89.75 239 HIS A C 1
ATOM 1928 O O . HIS A 1 239 ? 42.169 -9.607 -27.897 1.00 89.75 239 HIS A O 1
ATOM 1934 N N . HIS A 1 240 ? 42.367 -7.556 -28.745 1.00 87.75 240 HIS A N 1
ATOM 1935 C CA . HIS A 1 240 ? 41.576 -6.926 -27.682 1.00 87.75 240 HIS A CA 1
ATOM 1936 C C . HIS A 1 240 ? 40.134 -7.466 -27.635 1.00 87.75 240 HIS A C 1
ATOM 1938 O O . HIS A 1 240 ? 39.583 -7.715 -26.563 1.00 87.75 240 HIS A O 1
ATOM 1944 N N . TYR A 1 241 ? 39.516 -7.705 -28.795 1.00 85.62 241 TYR A N 1
ATOM 1945 C CA . TYR A 1 241 ? 38.182 -8.303 -28.837 1.00 85.62 241 TYR A CA 1
ATOM 1946 C C . TYR A 1 241 ? 38.183 -9.778 -28.412 1.00 85.62 241 TYR A C 1
ATOM 1948 O O . TYR A 1 241 ? 37.338 -10.171 -27.607 1.00 85.62 241 TYR A O 1
ATOM 1956 N N . GLU A 1 242 ? 39.108 -10.580 -28.941 1.00 86.62 242 GLU A N 1
ATOM 1957 C CA . GLU A 1 242 ? 39.149 -12.032 -28.732 1.00 86.62 242 GLU A CA 1
ATOM 1958 C C . GLU A 1 242 ? 39.621 -12.424 -27.331 1.00 86.62 242 GLU A C 1
ATOM 1960 O O . GLU A 1 242 ? 39.036 -13.322 -26.727 1.00 86.62 242 GLU A O 1
ATOM 1965 N N . GLU A 1 243 ? 40.632 -11.742 -26.793 1.00 85.38 243 GLU A N 1
ATOM 1966 C CA . GLU A 1 243 ? 41.256 -12.125 -25.523 1.00 85.38 243 GLU A CA 1
ATOM 1967 C C . GLU A 1 243 ? 40.732 -11.347 -24.314 1.00 85.38 243 GLU A C 1
ATOM 1969 O O . GLU A 1 243 ? 40.755 -11.867 -23.200 1.00 85.38 243 GLU A O 1
ATOM 1974 N N . GLU A 1 244 ? 40.225 -10.125 -24.497 1.00 84.00 244 GLU A N 1
ATOM 1975 C CA . GLU A 1 244 ? 39.774 -9.303 -23.367 1.00 84.00 244 GLU A CA 1
ATOM 1976 C C . GLU A 1 244 ? 38.254 -9.147 -23.339 1.00 84.00 244 GLU A C 1
ATOM 1978 O O . GLU A 1 244 ? 37.614 -9.466 -22.335 1.00 84.00 244 GLU A O 1
ATOM 1983 N N . ILE A 1 245 ? 37.641 -8.677 -24.428 1.00 87.31 245 ILE A N 1
ATOM 1984 C CA . ILE A 1 245 ? 36.208 -8.345 -24.418 1.00 87.31 245 ILE A CA 1
ATOM 1985 C C . ILE A 1 245 ? 35.340 -9.604 -24.339 1.00 87.31 245 ILE A C 1
ATOM 1987 O O . ILE A 1 245 ? 34.453 -9.676 -23.484 1.00 87.31 245 ILE A O 1
ATOM 1991 N N . ILE A 1 246 ? 35.578 -10.597 -25.204 1.00 86.19 246 ILE A N 1
ATOM 1992 C CA . ILE A 1 246 ? 34.771 -11.827 -25.228 1.00 86.19 246 ILE A CA 1
ATOM 1993 C C . ILE A 1 246 ? 34.863 -12.580 -23.887 1.00 86.19 246 ILE A C 1
ATOM 1995 O O . ILE A 1 246 ? 33.807 -12.880 -23.319 1.00 86.19 246 ILE A O 1
ATOM 1999 N N . PRO A 1 247 ? 36.054 -12.834 -23.310 1.00 89.88 247 PRO A N 1
ATOM 2000 C CA . PRO A 1 247 ? 36.154 -13.545 -22.037 1.00 89.88 247 PRO A CA 1
ATOM 2001 C C . PRO A 1 247 ? 35.529 -12.779 -20.869 1.00 89.88 247 PRO A C 1
ATOM 2003 O O . PRO A 1 247 ? 34.850 -13.387 -20.040 1.00 89.88 247 PRO A O 1
ATOM 2006 N N . ASN A 1 248 ? 35.669 -11.448 -20.826 1.00 86.56 248 ASN A N 1
ATOM 2007 C CA . ASN A 1 248 ? 35.020 -10.628 -19.799 1.00 86.56 248 ASN A CA 1
ATOM 2008 C C . ASN A 1 248 ? 33.491 -10.691 -19.898 1.00 86.56 248 ASN A C 1
ATOM 2010 O O . ASN A 1 248 ? 32.814 -10.831 -18.880 1.00 86.56 248 ASN A O 1
ATOM 2014 N N . LEU A 1 249 ? 32.931 -10.645 -21.111 1.00 85.69 249 LEU A N 1
ATOM 2015 C CA . LEU A 1 249 ? 31.490 -10.812 -21.314 1.00 85.69 249 LEU A CA 1
ATOM 2016 C C . LEU A 1 249 ? 31.012 -12.203 -20.885 1.00 85.69 249 LEU A C 1
ATOM 2018 O O . LEU A 1 249 ? 29.983 -12.307 -20.217 1.00 85.69 249 LEU A O 1
ATOM 2022 N N . MET A 1 250 ? 31.766 -13.260 -21.204 1.00 87.19 250 MET A N 1
ATOM 2023 C CA . MET A 1 250 ? 31.429 -14.623 -20.780 1.00 87.19 250 MET A CA 1
ATOM 2024 C C . MET A 1 250 ? 31.481 -14.792 -19.257 1.00 87.19 250 MET A C 1
ATOM 2026 O O . MET A 1 250 ? 30.571 -15.390 -18.680 1.00 87.19 250 MET A O 1
ATOM 2030 N N . ASN A 1 251 ? 32.497 -14.236 -18.592 1.00 90.62 251 ASN A N 1
ATOM 2031 C CA . ASN A 1 251 ? 32.598 -14.264 -17.132 1.00 90.62 251 ASN A CA 1
ATOM 2032 C C . ASN A 1 251 ? 31.459 -13.482 -16.471 1.00 90.62 251 ASN A C 1
ATOM 2034 O O . ASN A 1 251 ? 30.816 -14.005 -15.562 1.00 90.62 251 ASN A O 1
ATOM 2038 N N . ASN A 1 252 ? 31.138 -12.289 -16.975 1.00 87.44 252 ASN A N 1
ATOM 2039 C CA . ASN A 1 252 ? 30.008 -11.506 -16.475 1.00 87.44 252 ASN A CA 1
ATOM 2040 C C . ASN A 1 252 ? 28.681 -12.256 -16.654 1.00 87.44 252 ASN A C 1
ATOM 2042 O O . ASN A 1 252 ? 27.849 -12.278 -15.748 1.00 87.44 252 ASN A O 1
ATOM 2046 N N . GLN A 1 253 ? 28.476 -12.916 -17.798 1.00 86.94 253 GLN A N 1
ATOM 2047 C CA . GLN A 1 253 ? 27.279 -13.724 -18.031 1.00 86.94 253 GLN A CA 1
ATOM 2048 C C . GLN A 1 253 ? 27.192 -14.908 -17.059 1.00 86.94 253 GLN A C 1
ATOM 2050 O O . GLN A 1 253 ? 26.105 -15.219 -16.564 1.00 86.94 253 GLN A O 1
ATOM 2055 N N . LYS A 1 254 ? 28.324 -15.551 -16.757 1.00 89.94 254 LYS A N 1
ATOM 2056 C CA . LYS A 1 254 ? 28.394 -16.630 -15.768 1.00 89.94 254 LYS A CA 1
ATOM 2057 C C . LYS A 1 254 ? 28.039 -16.130 -14.365 1.00 89.94 254 LYS A C 1
ATOM 2059 O O . LYS A 1 254 ? 27.192 -16.737 -13.716 1.00 89.94 254 LYS A O 1
ATOM 2064 N N . GLU A 1 255 ? 28.595 -14.995 -13.944 1.00 90.50 255 GLU A N 1
ATOM 2065 C CA . GLU A 1 255 ? 28.303 -14.386 -12.640 1.00 90.50 255 GLU A CA 1
ATOM 2066 C C . GLU A 1 255 ? 26.819 -13.996 -12.513 1.00 90.50 255 GLU A C 1
ATOM 2068 O O . GLU A 1 255 ? 26.178 -14.265 -11.496 1.00 90.50 255 GLU A O 1
ATOM 2073 N N . ILE A 1 256 ? 26.231 -13.423 -13.570 1.00 84.88 256 ILE A N 1
ATOM 2074 C CA . ILE A 1 256 ? 24.793 -13.111 -13.615 1.00 84.88 256 ILE A CA 1
ATOM 2075 C C . ILE A 1 256 ? 23.958 -14.392 -13.489 1.00 84.88 256 ILE A C 1
ATOM 2077 O O . ILE A 1 256 ? 22.977 -14.421 -12.744 1.00 84.88 256 ILE A O 1
ATOM 2081 N N . SER A 1 257 ? 24.344 -15.464 -14.186 1.00 88.00 257 SER A N 1
ATOM 2082 C CA . SER A 1 257 ? 23.640 -16.747 -14.118 1.00 88.00 257 SER A CA 1
ATOM 2083 C C . SER A 1 257 ? 23.704 -17.375 -12.722 1.00 88.00 257 SER A C 1
ATOM 2085 O O . SER A 1 257 ? 22.711 -17.943 -12.265 1.00 88.00 257 SER A O 1
ATOM 2087 N N . GLU A 1 258 ? 24.845 -17.278 -12.039 1.00 92.25 258 GLU A N 1
ATOM 2088 C CA . GLU A 1 258 ? 25.017 -17.763 -10.665 1.00 92.25 258 GLU A CA 1
ATOM 2089 C C . GLU A 1 258 ? 24.164 -16.948 -9.685 1.00 92.25 258 GLU A C 1
ATOM 2091 O O . GLU A 1 258 ? 23.380 -17.529 -8.933 1.00 92.25 258 GLU A O 1
ATOM 2096 N N . LYS A 1 259 ? 24.176 -15.612 -9.787 1.00 91.06 259 LYS A N 1
ATOM 2097 C CA . LYS A 1 259 ? 23.302 -14.734 -8.987 1.00 91.06 259 LYS A CA 1
ATOM 2098 C C . LYS A 1 259 ? 21.818 -15.033 -9.201 1.00 91.06 259 LYS A C 1
ATOM 2100 O O . LYS A 1 259 ? 21.050 -15.092 -8.243 1.00 91.06 259 LYS A O 1
ATOM 2105 N N . HIS A 1 260 ? 21.389 -15.268 -10.441 1.00 86.38 260 HIS A N 1
ATOM 2106 C CA . HIS A 1 260 ? 20.009 -15.676 -10.729 1.00 86.38 260 HIS A CA 1
ATOM 2107 C C . HIS A 1 260 ? 19.646 -17.016 -10.080 1.00 86.38 260 HIS A C 1
ATOM 2109 O O . HIS A 1 260 ? 18.516 -17.189 -9.614 1.00 86.38 260 HIS A O 1
ATOM 2115 N N . LYS A 1 261 ? 20.587 -17.964 -10.034 1.00 89.81 261 LYS A N 1
ATOM 2116 C CA . LYS A 1 261 ? 20.386 -19.248 -9.361 1.00 89.81 261 LYS A CA 1
ATOM 2117 C C . LYS A 1 261 ? 20.223 -19.058 -7.850 1.00 89.81 261 LYS A C 1
ATOM 2119 O O . LYS A 1 261 ? 19.248 -19.557 -7.296 1.00 89.81 261 LYS A O 1
ATOM 2124 N N . GLU A 1 262 ? 21.094 -18.276 -7.215 1.00 91.25 262 GLU A N 1
ATOM 2125 C CA . GLU A 1 262 ? 21.018 -17.968 -5.779 1.00 91.25 262 GLU A CA 1
ATOM 2126 C C . GLU A 1 262 ? 19.709 -17.262 -5.400 1.00 91.25 262 GLU A C 1
ATOM 2128 O O . GLU A 1 262 ? 19.044 -17.647 -4.434 1.00 91.25 262 GLU A O 1
ATOM 2133 N N . ILE A 1 263 ? 19.286 -16.272 -6.194 1.00 88.06 263 ILE A N 1
ATOM 2134 C CA . ILE A 1 263 ? 18.010 -15.571 -5.993 1.00 88.06 263 ILE A CA 1
ATOM 2135 C C . ILE A 1 263 ? 16.839 -16.557 -6.063 1.00 88.06 263 ILE A C 1
ATOM 2137 O O . ILE A 1 263 ? 15.940 -16.510 -5.221 1.00 88.06 263 ILE A O 1
ATOM 2141 N N . ASN A 1 264 ? 16.842 -17.469 -7.037 1.00 88.00 264 ASN A N 1
ATOM 2142 C CA . ASN A 1 264 ? 15.783 -18.467 -7.173 1.00 88.00 264 ASN A CA 1
ATOM 2143 C C . ASN A 1 264 ? 15.764 -19.462 -6.006 1.00 88.00 264 ASN A C 1
ATOM 2145 O O . ASN A 1 264 ? 14.685 -19.784 -5.509 1.00 88.00 264 ASN A O 1
ATOM 2149 N N . GLU A 1 265 ? 16.925 -19.921 -5.537 1.00 91.62 265 GLU A N 1
ATOM 2150 C CA . GLU A 1 265 ? 17.025 -20.814 -4.377 1.00 91.62 265 GLU A CA 1
ATOM 2151 C C . GLU A 1 265 ? 16.541 -20.137 -3.086 1.00 91.62 265 GLU A C 1
ATOM 2153 O O . GLU A 1 265 ? 15.783 -20.738 -2.322 1.00 91.62 265 GLU A O 1
ATOM 2158 N N . SER A 1 266 ? 16.913 -18.872 -2.868 1.00 89.75 266 SER A N 1
ATOM 2159 C CA . SER A 1 266 ? 16.418 -18.067 -1.745 1.00 89.75 266 SER A CA 1
ATOM 2160 C C . SER A 1 266 ? 14.896 -17.904 -1.807 1.00 89.75 266 SER A C 1
ATOM 2162 O O . SER A 1 266 ? 14.181 -18.221 -0.856 1.00 89.75 266 SER A O 1
ATOM 2164 N N . ARG A 1 267 ? 14.371 -17.536 -2.984 1.00 90.56 267 ARG A N 1
ATOM 2165 C CA . ARG A 1 267 ? 12.931 -17.357 -3.196 1.00 90.56 267 ARG A CA 1
ATOM 2166 C C . ARG A 1 267 ? 12.142 -18.644 -2.956 1.00 90.56 267 ARG A C 1
ATOM 2168 O O . ARG A 1 267 ? 11.033 -18.592 -2.430 1.00 90.56 267 ARG A O 1
ATOM 2175 N N . LEU A 1 268 ? 12.689 -19.802 -3.331 1.00 90.12 268 LEU A N 1
ATOM 2176 C CA . LEU A 1 268 ? 12.060 -21.097 -3.060 1.00 90.12 268 LEU A CA 1
ATOM 2177 C C . LEU A 1 268 ? 11.992 -21.395 -1.557 1.00 90.12 268 LEU A C 1
ATOM 2179 O O . LEU A 1 268 ? 10.936 -21.819 -1.087 1.00 90.12 268 LEU A O 1
ATOM 2183 N N . LYS A 1 269 ? 13.056 -21.108 -0.795 1.00 91.00 269 LYS A N 1
ATOM 2184 C CA . LYS A 1 269 ? 13.050 -21.252 0.672 1.00 91.00 269 LYS A CA 1
ATOM 2185 C C . LYS A 1 269 ? 12.002 -20.356 1.333 1.00 91.00 269 LYS A C 1
ATOM 2187 O O . LYS A 1 269 ? 11.269 -20.822 2.207 1.00 91.00 269 LYS A O 1
ATOM 2192 N N . ASP A 1 270 ? 11.877 -19.110 0.883 1.00 89.06 270 ASP A N 1
ATOM 2193 C CA . ASP A 1 270 ? 10.861 -18.186 1.396 1.00 89.06 270 ASP A CA 1
ATOM 2194 C 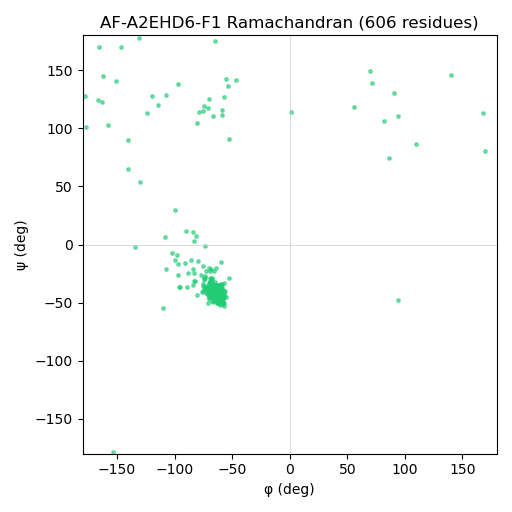C . ASP A 1 270 ? 9.441 -18.682 1.094 1.00 89.06 270 ASP A C 1
ATOM 2196 O O . ASP A 1 270 ? 8.570 -18.664 1.967 1.00 89.06 270 ASP A O 1
ATOM 2200 N N . ILE A 1 271 ? 9.205 -19.201 -0.117 1.00 88.25 271 ILE A N 1
ATOM 2201 C CA . ILE A 1 271 ? 7.921 -19.809 -0.498 1.00 88.25 271 ILE A CA 1
ATOM 2202 C C . ILE A 1 271 ? 7.590 -21.008 0.403 1.00 88.25 271 ILE A C 1
ATOM 2204 O O . ILE A 1 271 ? 6.442 -21.152 0.830 1.00 88.25 271 ILE A O 1
ATOM 2208 N N . GLU A 1 272 ? 8.566 -21.867 0.701 1.00 90.75 272 GLU A N 1
ATOM 2209 C CA . GLU A 1 272 ? 8.406 -23.017 1.601 1.00 90.75 272 GLU A CA 1
ATOM 2210 C C . GLU A 1 272 ? 8.024 -22.561 3.021 1.00 90.75 272 GLU A C 1
ATOM 2212 O O . GLU A 1 272 ? 7.046 -23.041 3.602 1.00 90.75 272 GLU A O 1
ATOM 2217 N N . SER A 1 273 ? 8.733 -21.559 3.549 1.00 92.25 273 SER A N 1
ATOM 2218 C CA . SER A 1 273 ? 8.461 -20.956 4.859 1.00 92.25 273 SER A CA 1
ATOM 2219 C C . SER A 1 273 ? 7.045 -20.372 4.931 1.00 92.25 273 SER A C 1
ATOM 2221 O O . SER A 1 273 ? 6.266 -20.708 5.827 1.00 92.25 273 SER A O 1
ATOM 2223 N N . ILE A 1 274 ? 6.638 -19.596 3.923 1.00 89.62 274 ILE A N 1
ATOM 2224 C CA . ILE A 1 274 ? 5.286 -19.026 3.848 1.00 89.62 274 ILE A CA 1
ATOM 2225 C C . ILE A 1 274 ? 4.223 -20.130 3.778 1.00 89.62 274 ILE A C 1
ATOM 2227 O O . ILE A 1 274 ? 3.191 -20.032 4.446 1.00 89.62 274 ILE A O 1
ATOM 2231 N N . LYS A 1 275 ? 4.458 -21.207 3.015 1.00 92.88 275 LYS A N 1
ATOM 2232 C CA . LYS A 1 275 ? 3.536 -22.353 2.955 1.00 92.88 275 LYS A CA 1
ATOM 2233 C C . LYS A 1 275 ? 3.349 -22.996 4.326 1.00 92.88 275 LYS A C 1
ATOM 2235 O O . LYS A 1 275 ? 2.203 -23.224 4.716 1.00 92.88 275 LYS A O 1
ATOM 2240 N N . THR A 1 276 ? 4.436 -23.242 5.060 1.00 92.00 276 THR A N 1
ATOM 2241 C CA . THR A 1 276 ? 4.356 -23.839 6.405 1.00 92.00 276 THR A CA 1
ATOM 2242 C C . THR A 1 276 ? 3.599 -22.941 7.390 1.00 92.00 276 THR A C 1
ATOM 2244 O O . THR A 1 276 ? 2.723 -23.424 8.118 1.00 92.00 276 THR A O 1
ATOM 2247 N N . MET A 1 277 ? 3.832 -21.625 7.344 1.00 91.06 277 MET A N 1
ATOM 2248 C CA . MET A 1 277 ? 3.098 -20.648 8.153 1.00 91.06 277 MET A CA 1
ATOM 2249 C C . MET A 1 277 ? 1.608 -20.573 7.772 1.00 91.06 277 MET A C 1
ATOM 2251 O O . MET A 1 277 ? 0.738 -20.490 8.636 1.00 91.06 277 MET A O 1
ATOM 2255 N N . LEU A 1 278 ? 1.267 -20.673 6.484 1.00 88.62 278 LEU A N 1
ATOM 2256 C CA . LEU A 1 278 ? -0.131 -20.733 6.045 1.00 88.62 278 LEU A CA 1
ATOM 2257 C C . LEU A 1 278 ? -0.840 -21.999 6.534 1.00 88.62 278 LEU A C 1
ATOM 2259 O O . LEU A 1 278 ? -2.014 -21.939 6.910 1.00 88.62 278 LEU A O 1
ATOM 2263 N N . THR A 1 279 ? -0.159 -23.147 6.544 1.00 91.31 279 THR A N 1
ATOM 2264 C CA . THR A 1 279 ? -0.726 -24.382 7.102 1.00 91.31 279 THR A CA 1
ATOM 2265 C C . THR A 1 279 ? -0.958 -24.290 8.608 1.00 91.31 279 THR A C 1
ATOM 2267 O O . THR A 1 279 ? -2.020 -24.714 9.066 1.00 91.31 279 THR A O 1
ATOM 2270 N N . SER A 1 280 ? -0.045 -23.689 9.379 1.00 91.12 280 SER A N 1
ATOM 2271 C CA . SER A 1 280 ? -0.247 -23.523 10.825 1.00 91.12 280 SER A CA 1
ATOM 2272 C C . SER A 1 280 ? -1.422 -22.588 11.133 1.00 91.12 280 SER A C 1
ATOM 2274 O O . SER A 1 280 ? -2.291 -22.948 11.927 1.00 91.12 280 SER A O 1
ATOM 2276 N N . LEU A 1 281 ? -1.536 -21.461 10.423 1.00 91.06 281 LEU A N 1
ATOM 2277 C CA . LEU A 1 281 ? -2.659 -20.527 10.566 1.00 91.06 281 LEU A CA 1
ATOM 2278 C C . LEU A 1 281 ? -4.009 -21.153 10.181 1.00 91.06 281 LEU A C 1
ATOM 2280 O O . LEU A 1 281 ? -5.030 -20.887 10.818 1.00 91.06 281 LEU A O 1
ATOM 2284 N N . ARG A 1 282 ? -4.047 -22.016 9.155 1.00 91.56 282 ARG A N 1
ATOM 2285 C CA . ARG A 1 282 ? -5.266 -22.771 8.805 1.00 91.56 282 ARG A CA 1
ATOM 2286 C C . ARG A 1 282 ? -5.688 -23.722 9.922 1.00 91.56 282 ARG A C 1
ATOM 2288 O O . ARG A 1 282 ? -6.882 -23.807 10.217 1.00 91.56 282 ARG A O 1
ATOM 2295 N N . ASN A 1 283 ? -4.729 -24.396 10.550 1.00 92.62 283 ASN A N 1
ATOM 2296 C CA . ASN A 1 283 ? -5.002 -25.283 11.677 1.00 92.62 283 ASN A CA 1
ATOM 2297 C C . ASN A 1 283 ? -5.514 -24.494 12.889 1.00 92.62 283 ASN A C 1
ATOM 2299 O O . ASN A 1 283 ? -6.536 -24.862 13.466 1.00 92.62 283 ASN A O 1
ATOM 2303 N N . GLU A 1 284 ? -4.883 -23.364 13.216 1.00 93.06 284 GLU A N 1
ATOM 2304 C CA . GLU A 1 284 ? -5.329 -22.478 14.296 1.00 93.06 284 GLU A CA 1
ATOM 2305 C C . GLU A 1 284 ? -6.759 -21.967 14.058 1.00 93.06 284 GLU A C 1
ATOM 2307 O O . GLU A 1 284 ? -7.612 -22.044 14.944 1.00 93.06 284 GLU A O 1
ATOM 2312 N N . LYS A 1 285 ? -7.075 -21.547 12.825 1.00 90.25 285 LYS A N 1
ATOM 2313 C CA . LYS A 1 285 ? -8.437 -21.157 12.434 1.00 90.25 285 LYS A CA 1
ATOM 2314 C C . LYS A 1 285 ? -9.454 -22.279 12.671 1.00 90.25 285 LYS A C 1
ATOM 2316 O O . LYS A 1 285 ? -10.547 -22.003 13.164 1.00 90.25 285 LYS A O 1
ATOM 2321 N N . SER A 1 286 ? -9.120 -23.523 12.327 1.00 90.00 286 SER A N 1
ATOM 2322 C CA . SER A 1 286 ? -9.998 -24.686 12.540 1.00 90.00 286 SER A CA 1
ATOM 2323 C C . SER A 1 286 ? -10.270 -24.937 14.031 1.00 90.00 286 SER A C 1
ATOM 2325 O O . SER A 1 286 ? -11.417 -25.146 14.446 1.00 90.00 286 SER A O 1
ATOM 2327 N N . ILE A 1 287 ? -9.230 -24.825 14.865 1.00 92.44 287 ILE A N 1
ATOM 2328 C CA . ILE A 1 287 ? -9.340 -24.953 16.325 1.00 92.44 287 ILE A CA 1
ATOM 2329 C C . ILE A 1 287 ? -10.251 -23.856 16.888 1.00 92.44 287 ILE A C 1
ATOM 2331 O O . ILE A 1 287 ? -11.210 -24.156 17.603 1.00 92.44 287 ILE A O 1
ATOM 2335 N N . LEU A 1 288 ? -10.017 -22.595 16.511 1.00 90.94 288 LEU A N 1
ATOM 2336 C CA . LEU A 1 288 ? -10.831 -21.460 16.956 1.00 90.94 288 LEU A CA 1
ATOM 2337 C C . LEU A 1 288 ? -12.297 -21.595 16.521 1.00 90.94 288 LEU A C 1
ATOM 2339 O O . LEU A 1 288 ? -13.206 -21.315 17.301 1.00 90.94 288 LEU A O 1
ATOM 2343 N N . GLN A 1 289 ? -12.562 -22.080 15.306 1.00 90.88 289 GLN A N 1
ATOM 2344 C CA . GLN A 1 289 ? -13.930 -22.350 14.850 1.00 90.88 289 GLN A CA 1
ATOM 2345 C C . GLN A 1 289 ? -14.630 -23.416 15.699 1.00 90.88 289 GLN A C 1
ATOM 2347 O O . GLN A 1 289 ? -15.821 -23.286 15.992 1.00 90.88 289 GLN A O 1
ATOM 2352 N N . THR A 1 290 ? -13.900 -24.450 16.115 1.00 91.62 290 THR A N 1
ATOM 2353 C CA . THR A 1 290 ? -14.424 -25.494 17.002 1.00 91.62 290 THR A CA 1
ATOM 2354 C C . THR A 1 290 ? -14.739 -24.925 18.386 1.00 91.62 290 THR A C 1
ATOM 2356 O O . THR A 1 290 ? -15.834 -25.151 18.898 1.00 91.62 290 THR A O 1
ATOM 2359 N N . GLN A 1 291 ? -13.854 -24.093 18.945 1.00 91.44 291 GLN A N 1
ATOM 2360 C CA . GLN A 1 291 ? -14.093 -23.396 20.217 1.00 91.44 291 GLN A CA 1
ATOM 2361 C C . GLN A 1 291 ? -15.301 -22.447 20.155 1.00 91.44 291 GLN A C 1
ATOM 2363 O O . GLN A 1 291 ? -16.102 -22.377 21.081 1.00 91.44 291 GLN A O 1
ATOM 2368 N N . VAL A 1 292 ? -15.502 -21.736 19.044 1.00 89.81 292 VAL A N 1
ATOM 2369 C CA . VAL A 1 292 ? -16.695 -20.890 18.872 1.00 89.81 292 VAL A CA 1
ATOM 2370 C C . VAL A 1 292 ? -17.977 -21.727 18.885 1.00 89.81 292 VAL A C 1
ATOM 2372 O O . VAL A 1 292 ? -18.978 -21.301 19.464 1.00 89.81 292 VAL A O 1
ATOM 2375 N N . LYS A 1 293 ? -17.974 -22.918 18.271 1.00 91.50 293 LYS A N 1
ATOM 2376 C CA . LYS A 1 293 ? -19.133 -23.825 18.307 1.00 91.50 293 LYS A CA 1
ATOM 2377 C C . LYS A 1 293 ? -19.429 -24.304 19.731 1.00 91.50 293 LYS A C 1
ATOM 2379 O O . LYS A 1 293 ? -20.591 -24.277 20.132 1.00 91.50 293 LYS A O 1
ATOM 2384 N N . THR A 1 294 ? -18.408 -24.675 20.506 1.00 90.88 294 THR A N 1
ATOM 2385 C CA . THR A 1 294 ? -18.602 -25.110 21.899 1.00 90.88 294 THR A CA 1
ATOM 2386 C C . THR A 1 294 ? -19.106 -23.970 22.783 1.00 90.88 294 THR A C 1
ATOM 2388 O O . THR A 1 294 ? -20.072 -24.159 23.519 1.00 90.88 294 THR A O 1
ATOM 2391 N N . PHE A 1 295 ? -18.555 -22.758 22.650 1.00 89.56 295 PHE A N 1
ATOM 2392 C CA . PHE A 1 295 ? -19.048 -21.592 23.390 1.00 89.56 295 PHE A CA 1
ATOM 2393 C C . PHE A 1 295 ? -20.488 -21.217 23.031 1.00 89.56 295 PHE A C 1
ATOM 2395 O O . PHE A 1 295 ? -21.241 -20.802 23.910 1.00 89.56 295 PHE A O 1
ATOM 2402 N N . LYS A 1 296 ? -20.903 -21.384 21.768 1.00 89.88 296 LYS A N 1
ATOM 2403 C CA . LYS A 1 296 ? -22.307 -21.194 21.374 1.00 89.88 296 LYS A CA 1
ATOM 2404 C C . LYS A 1 296 ? -23.231 -22.189 22.074 1.00 89.88 296 LYS A C 1
ATOM 2406 O O . LYS A 1 296 ? -24.247 -21.757 22.605 1.00 89.88 296 LYS A O 1
ATOM 2411 N N . SER A 1 297 ? -22.861 -23.471 22.114 1.00 89.50 297 SER A N 1
ATOM 2412 C CA . SER A 1 297 ? -23.630 -24.496 22.837 1.00 89.50 297 SER A CA 1
ATOM 2413 C C . SER A 1 297 ? -23.768 -24.142 24.318 1.00 89.50 297 SER A C 1
ATOM 2415 O O . SER A 1 297 ? -24.880 -24.054 24.825 1.00 89.50 297 SER A O 1
ATOM 2417 N N . LEU A 1 298 ? -22.649 -23.825 24.980 1.00 92.44 298 LEU A N 1
ATOM 2418 C CA . LEU A 1 298 ? -22.637 -23.459 26.398 1.00 92.44 298 LEU A CA 1
ATOM 2419 C C . LEU A 1 298 ? -23.517 -22.233 26.693 1.00 92.44 298 LEU A C 1
ATOM 2421 O O . LEU A 1 298 ? -24.177 -22.165 27.725 1.00 92.44 298 LEU A O 1
ATOM 2425 N N . ASN A 1 299 ? -23.535 -21.249 25.793 1.00 86.75 299 ASN A N 1
ATOM 2426 C CA . ASN A 1 299 ? -24.354 -20.053 25.965 1.00 86.75 299 ASN A CA 1
ATOM 2427 C C . ASN A 1 299 ? -25.859 -20.349 25.838 1.00 86.75 299 ASN A C 1
ATOM 2429 O O . ASN A 1 299 ? -26.662 -19.741 26.541 1.00 86.75 299 ASN A O 1
ATOM 2433 N N . GLU A 1 300 ? -26.249 -21.278 24.961 1.00 90.31 300 GLU A N 1
ATOM 2434 C CA . GLU A 1 300 ? -27.642 -21.732 24.864 1.00 90.31 300 GLU A CA 1
ATOM 2435 C C . GLU A 1 300 ? -28.077 -22.509 26.116 1.00 90.31 300 GLU A C 1
ATOM 2437 O O . GLU A 1 300 ? -29.188 -22.300 26.608 1.00 90.31 300 GLU A O 1
ATOM 2442 N N . ASP A 1 301 ? -27.189 -23.316 26.701 1.00 92.19 301 ASP A N 1
ATOM 2443 C CA . ASP A 1 301 ? -27.460 -24.004 27.970 1.00 92.19 301 ASP A CA 1
ATOM 2444 C C . ASP A 1 301 ? -27.619 -23.006 29.129 1.00 92.19 301 ASP A C 1
ATOM 2446 O O . ASP A 1 301 ? -28.618 -23.035 29.851 1.00 92.19 301 ASP A O 1
ATOM 2450 N N . LEU A 1 302 ? -26.718 -22.022 29.238 1.00 91.31 302 LEU A N 1
ATOM 2451 C CA . LEU A 1 302 ? -26.819 -20.957 30.243 1.00 91.31 302 LEU A CA 1
ATOM 2452 C C . LEU A 1 302 ? -28.093 -20.111 30.091 1.00 91.31 302 LEU A C 1
ATOM 2454 O O . LEU A 1 302 ? -28.664 -19.673 31.092 1.00 91.31 302 LEU A O 1
ATOM 2458 N N . LYS A 1 303 ? -28.571 -19.875 28.862 1.00 89.88 303 LYS A N 1
ATOM 2459 C CA . LYS A 1 303 ? -29.862 -19.202 28.637 1.00 89.88 303 LYS A CA 1
ATOM 2460 C C . LYS A 1 303 ? -31.027 -20.021 29.181 1.00 89.88 303 LYS A C 1
ATOM 2462 O O . LYS A 1 303 ? -31.910 -19.440 29.814 1.00 89.88 303 LYS A O 1
ATOM 2467 N N . LYS A 1 304 ? -31.037 -21.339 28.949 1.00 91.06 304 LYS A N 1
ATOM 2468 C CA . LYS A 1 304 ? -32.073 -22.235 29.487 1.00 91.06 304 LYS A CA 1
ATOM 2469 C C . LYS A 1 304 ? -32.074 -22.218 31.012 1.00 91.06 304 LYS A C 1
ATOM 2471 O O . LYS A 1 304 ? -33.140 -22.088 31.611 1.00 91.06 304 LYS A O 1
ATOM 2476 N N . ASP A 1 305 ? -30.904 -22.281 31.637 1.00 91.25 305 ASP A N 1
ATOM 2477 C CA . ASP A 1 305 ? -30.797 -22.240 33.098 1.00 91.25 305 ASP A CA 1
ATOM 2478 C C . ASP A 1 305 ? -31.220 -20.885 33.671 1.00 91.25 305 ASP A C 1
ATOM 2480 O O . ASP A 1 305 ? -31.947 -20.823 34.662 1.00 91.25 305 ASP A O 1
ATOM 2484 N N . ASN A 1 306 ? -30.863 -19.782 33.009 1.00 86.94 306 ASN A N 1
ATOM 2485 C CA . ASN A 1 306 ? -31.320 -18.459 33.420 1.00 86.94 306 ASN A CA 1
ATOM 2486 C C . ASN A 1 306 ? -32.850 -18.316 33.317 1.00 86.94 306 ASN A C 1
ATOM 2488 O O . ASN A 1 306 ? -33.467 -17.725 34.200 1.00 86.94 306 ASN A O 1
ATOM 2492 N N . ALA A 1 307 ? -33.476 -18.890 32.283 1.00 88.94 307 ALA A N 1
ATOM 2493 C CA . ALA A 1 307 ? -34.934 -18.909 32.155 1.00 88.94 307 ALA A CA 1
ATOM 2494 C C . ALA A 1 307 ? -35.599 -19.698 33.299 1.00 88.94 307 ALA A C 1
ATOM 2496 O O . ALA A 1 307 ? -36.548 -19.203 33.909 1.00 88.94 307 ALA A O 1
ATOM 2497 N N . LYS A 1 308 ? -35.059 -20.873 33.660 1.00 92.06 308 LYS A N 1
ATOM 2498 C CA . LYS A 1 308 ? -35.527 -21.650 34.824 1.00 92.06 308 LYS A CA 1
ATOM 2499 C C . LYS A 1 308 ? -35.406 -20.853 36.125 1.00 92.06 308 LYS A C 1
ATOM 2501 O O . LYS A 1 308 ? -36.350 -20.809 36.911 1.00 92.06 308 LYS A O 1
ATOM 2506 N N . ASN A 1 309 ? -34.276 -20.178 36.336 1.00 89.62 309 ASN A N 1
ATOM 2507 C CA . ASN A 1 309 ? -34.054 -19.361 37.529 1.00 89.62 309 ASN A CA 1
ATOM 2508 C C . ASN A 1 309 ? -35.011 -18.163 37.599 1.00 89.62 309 ASN A C 1
ATOM 2510 O O . ASN A 1 309 ? -35.533 -17.859 38.669 1.00 89.62 309 ASN A O 1
ATOM 2514 N N . GLN A 1 310 ? -35.295 -17.503 36.473 1.00 88.00 310 GLN A N 1
ATOM 2515 C CA . GLN A 1 310 ? -36.295 -16.430 36.422 1.00 88.00 310 GLN A CA 1
ATOM 2516 C C . GLN A 1 310 ? -37.695 -16.935 36.787 1.00 88.00 310 GLN A C 1
ATOM 2518 O O . GLN A 1 310 ? -38.418 -16.256 37.518 1.00 88.00 310 GLN A O 1
ATOM 2523 N N . GLN A 1 311 ? -38.058 -18.136 36.334 1.00 89.88 311 GLN A N 1
ATOM 2524 C CA . GLN A 1 311 ? -39.328 -18.768 36.680 1.00 89.88 311 GLN A CA 1
ATOM 2525 C C . GLN A 1 311 ? -39.409 -19.092 38.183 1.00 89.88 311 GLN A C 1
ATOM 2527 O O . GLN A 1 311 ? -40.403 -18.768 38.829 1.00 89.88 311 GLN A O 1
ATOM 2532 N N . LEU A 1 312 ? -38.333 -19.631 38.768 1.00 91.81 312 LEU A N 1
ATOM 2533 C CA . LEU A 1 312 ? -38.207 -19.850 40.216 1.00 91.81 312 LEU A CA 1
ATOM 2534 C C . LEU A 1 312 ? -38.354 -18.552 41.023 1.00 91.81 312 LEU A C 1
ATOM 2536 O O . LEU A 1 312 ? -39.106 -18.516 41.994 1.00 91.81 312 LEU A O 1
ATOM 2540 N N . ILE A 1 313 ? -37.694 -17.467 40.604 1.00 88.00 313 ILE A N 1
ATOM 2541 C CA . ILE A 1 313 ? -37.814 -16.152 41.256 1.00 88.00 313 ILE A CA 1
ATOM 2542 C C . ILE A 1 313 ? -39.258 -15.640 41.190 1.00 88.00 313 ILE A C 1
ATOM 2544 O O . ILE A 1 313 ? -39.756 -15.088 42.170 1.00 88.00 313 ILE A O 1
ATOM 2548 N N . SER A 1 314 ? -39.940 -15.824 40.054 1.00 88.38 314 SER A N 1
ATOM 2549 C CA . SER A 1 314 ? -41.353 -15.458 39.905 1.00 88.38 314 SER A CA 1
ATOM 2550 C C . SER A 1 314 ? -42.234 -16.217 40.896 1.00 88.38 314 SER A C 1
ATOM 2552 O O . SER A 1 314 ? -43.048 -15.602 41.583 1.00 88.38 314 SER A O 1
ATOM 2554 N N . ASN A 1 315 ? -42.030 -17.529 41.025 1.00 91.25 315 ASN A N 1
ATOM 2555 C CA . ASN A 1 315 ? -42.773 -18.358 41.971 1.00 91.25 315 ASN A CA 1
ATOM 2556 C C . ASN A 1 315 ? -42.526 -17.913 43.420 1.00 91.25 315 ASN A C 1
ATOM 2558 O O . ASN A 1 315 ? -43.483 -17.705 44.162 1.00 91.25 315 ASN A O 1
ATOM 2562 N N . PHE A 1 316 ? -41.268 -17.667 43.804 1.00 90.88 316 PHE A N 1
ATOM 2563 C CA . PHE A 1 316 ? -40.956 -17.170 45.147 1.00 90.88 316 PHE A CA 1
ATOM 2564 C C . PHE A 1 316 ? -41.586 -15.805 45.435 1.00 90.88 316 PHE A C 1
ATOM 2566 O O . PHE A 1 316 ? -42.101 -15.606 46.531 1.00 90.88 316 PHE A O 1
ATOM 2573 N N . ARG A 1 317 ? -41.619 -14.881 44.463 1.00 90.44 317 ARG A N 1
ATOM 2574 C CA . ARG A 1 317 ? -42.307 -13.585 44.622 1.00 90.44 317 ARG A CA 1
ATOM 2575 C C . ARG A 1 317 ? -43.799 -13.749 44.893 1.00 90.44 317 ARG A C 1
ATOM 2577 O O . ARG A 1 317 ? -44.329 -13.043 45.747 1.00 90.44 317 ARG A O 1
ATOM 2584 N N . ILE A 1 318 ? -44.463 -14.665 44.187 1.00 90.00 318 ILE A N 1
ATOM 2585 C CA . ILE A 1 318 ? -45.883 -14.964 44.411 1.00 90.00 318 ILE A CA 1
ATOM 2586 C C . ILE A 1 318 ? -46.085 -15.466 45.846 1.00 90.00 318 ILE A C 1
ATOM 2588 O O . ILE A 1 318 ? -46.900 -14.898 46.568 1.00 90.00 318 ILE A O 1
ATOM 2592 N N . SER A 1 319 ? -45.286 -16.441 46.292 1.00 89.31 319 SER A N 1
ATOM 2593 C CA . SER A 1 319 ? -45.368 -16.965 47.662 1.00 89.31 319 SER A CA 1
ATOM 2594 C C . SER A 1 319 ? -45.063 -15.909 48.730 1.00 89.31 319 SER A C 1
ATOM 2596 O O . SER A 1 319 ? -45.751 -15.845 49.743 1.00 89.31 319 SER A O 1
ATOM 2598 N N . THR A 1 320 ? -44.071 -15.036 48.515 1.00 89.31 320 THR A N 1
ATOM 2599 C CA . THR A 1 320 ? -43.775 -13.931 49.447 1.00 89.31 320 THR A CA 1
ATOM 2600 C C . THR A 1 320 ? -44.949 -12.960 49.565 1.00 89.31 320 THR A C 1
ATOM 2602 O O . THR A 1 320 ? -45.267 -12.523 50.668 1.00 89.31 320 THR A O 1
ATOM 2605 N N . ASN A 1 321 ? -45.615 -12.631 48.456 1.00 87.69 321 ASN A N 1
ATOM 2606 C CA . ASN A 1 321 ? -46.775 -11.740 48.482 1.00 87.69 321 ASN A CA 1
ATOM 2607 C C . ASN A 1 321 ? -47.980 -12.377 49.188 1.00 87.69 321 ASN A C 1
ATOM 2609 O O . ASN A 1 321 ? -48.679 -11.678 49.914 1.00 87.69 321 ASN A O 1
ATOM 2613 N N . GLN A 1 322 ? -48.193 -13.687 49.016 1.00 89.94 322 GLN A N 1
ATOM 2614 C CA . GLN A 1 322 ? -49.233 -14.431 49.738 1.00 89.94 322 GLN A CA 1
ATOM 2615 C C . GLN A 1 322 ? -48.998 -14.384 51.251 1.00 89.94 322 GLN A C 1
ATOM 2617 O O . GLN A 1 322 ? -49.864 -13.920 51.985 1.00 89.94 322 GLN A O 1
ATOM 2622 N N . LEU A 1 323 ? -47.790 -14.739 51.703 1.00 90.31 323 LEU A N 1
ATOM 2623 C CA . LEU A 1 323 ? -47.419 -14.673 53.122 1.00 90.31 323 LEU A CA 1
ATOM 2624 C C . LEU A 1 323 ? -47.541 -13.257 53.698 1.00 90.31 323 LEU A C 1
ATOM 2626 O O . LEU A 1 323 ? -47.893 -13.079 54.861 1.00 90.31 323 LEU A O 1
ATOM 2630 N N . LYS A 1 324 ? -47.245 -12.232 52.891 1.00 89.44 324 LYS A N 1
ATOM 2631 C CA . LYS A 1 324 ? -47.403 -10.839 53.309 1.00 89.44 324 LYS A CA 1
ATOM 2632 C C . LYS A 1 324 ? -48.875 -10.478 53.534 1.00 89.44 324 LYS A C 1
ATOM 2634 O O . LYS A 1 324 ? -49.175 -9.870 54.553 1.00 89.44 324 LYS A O 1
ATOM 2639 N N . SER A 1 325 ? -49.766 -10.901 52.634 1.00 87.25 325 SER A N 1
ATOM 2640 C CA . SER A 1 325 ? -51.217 -10.729 52.795 1.00 87.25 325 SER A CA 1
ATOM 2641 C C . SER A 1 325 ? -51.721 -11.411 54.065 1.00 87.25 325 SER A C 1
ATOM 2643 O O . SER A 1 325 ? -52.411 -10.780 54.856 1.00 87.25 325 SER A O 1
ATOM 2645 N N . GLU A 1 326 ? -51.306 -12.658 54.308 1.00 91.62 326 GLU A N 1
ATOM 2646 C CA . GLU A 1 326 ? -51.675 -13.394 55.525 1.00 91.62 326 GLU A CA 1
ATOM 2647 C C . GLU A 1 326 ? -51.207 -12.665 56.797 1.00 91.62 326 GLU A C 1
ATOM 2649 O O . GLU A 1 326 ? -51.946 -12.565 57.774 1.00 91.62 326 GLU A O 1
ATOM 2654 N N . LEU A 1 327 ? -49.991 -12.106 56.796 1.00 86.88 327 LEU A N 1
ATOM 2655 C CA . LEU A 1 327 ? -49.485 -11.295 57.910 1.00 86.88 327 LEU A CA 1
ATOM 2656 C C . LEU A 1 327 ? -50.290 -10.008 58.132 1.00 86.88 327 LEU A C 1
ATOM 2658 O O . LEU A 1 327 ? -50.463 -9.588 59.279 1.00 86.88 327 LEU A O 1
ATOM 2662 N N . GLU A 1 328 ? -50.749 -9.366 57.058 1.00 89.00 328 GLU A N 1
ATOM 2663 C CA . GLU A 1 328 ? -51.624 -8.193 57.119 1.00 89.00 328 GLU A CA 1
ATOM 2664 C C . GLU A 1 328 ? -52.976 -8.558 57.767 1.00 89.00 328 GLU A C 1
ATOM 2666 O O . GLU A 1 328 ? -53.425 -7.858 58.679 1.00 89.00 328 GLU A O 1
ATOM 2671 N N . ASP A 1 329 ? -53.559 -9.699 57.387 1.00 89.69 329 ASP A N 1
ATOM 2672 C CA . ASP A 1 329 ? -54.808 -10.217 57.962 1.00 89.69 329 ASP A CA 1
ATOM 2673 C C . ASP A 1 329 ? -54.649 -10.534 59.457 1.00 89.69 329 ASP A C 1
ATOM 2675 O O . ASP A 1 329 ? -55.466 -10.120 60.285 1.00 89.69 329 ASP A O 1
ATOM 2679 N N . TYR A 1 330 ? -53.554 -11.202 59.845 1.00 91.38 330 TYR A N 1
ATOM 2680 C CA . TYR A 1 330 ? -53.262 -11.467 61.257 1.00 91.38 330 TYR A CA 1
ATOM 2681 C C . TYR A 1 330 ? -53.068 -10.182 62.066 1.00 91.38 330 TYR A C 1
ATOM 2683 O O . TYR A 1 330 ? -53.537 -10.102 63.203 1.00 91.38 330 TYR A O 1
ATOM 2691 N N . ARG A 1 331 ? -52.413 -9.158 61.502 1.00 90.88 331 ARG A N 1
ATOM 2692 C CA . ARG A 1 331 ? -52.277 -7.844 62.155 1.00 90.88 331 ARG A CA 1
ATOM 2693 C C . ARG A 1 331 ? -53.629 -7.193 62.417 1.00 90.88 331 ARG A C 1
ATOM 2695 O O . ARG A 1 331 ? -53.825 -6.641 63.499 1.00 90.88 331 ARG A O 1
ATOM 2702 N N . PHE A 1 332 ? -54.546 -7.262 61.455 1.00 89.75 332 PHE A N 1
ATOM 2703 C CA . PHE A 1 332 ? -55.900 -6.743 61.628 1.00 89.75 332 PHE A CA 1
ATOM 2704 C C . PHE A 1 332 ? -56.626 -7.459 62.777 1.00 89.75 332 PHE A C 1
ATOM 2706 O O . PHE A 1 332 ? -57.161 -6.811 63.675 1.00 89.75 332 PHE A O 1
ATOM 2713 N N . LEU A 1 333 ? -56.541 -8.790 62.808 1.00 90.75 333 LEU A N 1
ATOM 2714 C CA . LEU A 1 333 ? -57.146 -9.632 63.844 1.00 90.75 333 LEU A CA 1
ATOM 2715 C C . LEU A 1 333 ? -56.602 -9.338 65.251 1.00 90.75 333 LEU A C 1
ATOM 2717 O O . LEU A 1 333 ? -57.360 -9.307 66.220 1.00 90.75 333 LEU A O 1
ATOM 2721 N N . VAL A 1 334 ? -55.292 -9.099 65.374 1.00 87.94 334 VAL A N 1
ATOM 2722 C CA . VAL A 1 334 ? -54.672 -8.673 66.640 1.00 87.94 334 VAL A CA 1
ATOM 2723 C C . VAL A 1 334 ? -55.222 -7.315 67.074 1.00 87.94 334 VAL A C 1
ATOM 2725 O O . VAL A 1 334 ? -55.662 -7.182 68.212 1.00 87.94 334 VAL A O 1
ATOM 2728 N N . SER A 1 335 ? -55.295 -6.341 66.163 1.00 89.06 335 SER A N 1
ATOM 2729 C CA . SER A 1 335 ? -55.840 -5.016 66.480 1.00 89.06 335 SER A CA 1
ATOM 2730 C C . SER A 1 335 ? -57.306 -5.067 66.926 1.00 89.06 335 SER A C 1
ATOM 2732 O O . SER A 1 335 ? -57.707 -4.298 67.800 1.00 89.06 335 SER A O 1
ATOM 2734 N N . GLU A 1 336 ? -58.119 -5.944 66.337 1.00 87.12 336 GLU A N 1
ATOM 2735 C CA . GLU A 1 336 ? -59.516 -6.134 66.735 1.00 87.12 336 GLU A CA 1
ATOM 2736 C C . GLU A 1 336 ? -59.619 -6.715 68.153 1.00 87.12 336 GLU A C 1
ATOM 2738 O O . GLU A 1 336 ? -60.398 -6.230 68.980 1.00 87.12 336 GLU A O 1
ATOM 2743 N N . ARG A 1 337 ? -58.778 -7.708 68.470 1.00 89.06 337 ARG A N 1
ATOM 2744 C CA . ARG A 1 337 ? -58.696 -8.288 69.816 1.00 89.06 337 ARG A CA 1
ATOM 2745 C C . ARG A 1 337 ? -58.221 -7.277 70.853 1.00 89.06 337 ARG A C 1
ATOM 2747 O O . ARG A 1 337 ? -58.828 -7.209 71.918 1.00 89.06 337 ARG A O 1
ATOM 2754 N N . ASP A 1 338 ? -57.221 -6.460 70.536 1.00 89.19 338 ASP A N 1
ATOM 2755 C CA . ASP A 1 338 ? -56.737 -5.397 71.428 1.00 89.19 338 ASP A CA 1
ATOM 2756 C C . ASP A 1 338 ? -57.844 -4.380 71.747 1.00 89.19 338 ASP A C 1
ATOM 2758 O O . ASP A 1 338 ? -58.026 -3.982 72.899 1.00 89.19 338 ASP A O 1
ATOM 2762 N N . ASN A 1 339 ? -58.651 -4.002 70.750 1.00 88.19 339 ASN A N 1
ATOM 2763 C CA . ASN A 1 339 ? -59.812 -3.136 70.967 1.00 88.19 339 ASN A CA 1
ATOM 2764 C C . ASN A 1 339 ? -60.864 -3.801 71.866 1.00 88.19 339 ASN A C 1
ATOM 2766 O O . ASN A 1 339 ? -61.452 -3.140 72.727 1.00 88.19 339 ASN A O 1
ATOM 2770 N N . LYS A 1 340 ? -61.088 -5.113 71.709 1.00 89.44 340 LYS A N 1
ATOM 2771 C CA . LYS A 1 340 ? -62.012 -5.856 72.572 1.00 89.44 340 LYS A CA 1
ATOM 2772 C C . LYS A 1 340 ? -61.503 -5.931 74.011 1.00 89.44 340 LYS A C 1
ATOM 2774 O O . LYS A 1 340 ? -62.296 -5.715 74.926 1.00 89.44 340 LYS A O 1
ATOM 2779 N N . ILE A 1 341 ? -60.207 -6.170 74.211 1.00 87.06 341 ILE A N 1
ATOM 2780 C CA . ILE A 1 341 ? -59.572 -6.152 75.535 1.00 87.06 341 ILE A CA 1
ATOM 2781 C C . ILE A 1 341 ? -59.798 -4.794 76.206 1.00 87.06 341 ILE A C 1
ATOM 2783 O O . ILE A 1 341 ? -60.363 -4.765 77.294 1.00 87.06 341 ILE A O 1
ATOM 2787 N N . ARG A 1 342 ? -59.511 -3.676 75.522 1.00 87.44 342 ARG A N 1
ATOM 2788 C CA . ARG A 1 342 ? -59.768 -2.326 76.064 1.00 87.44 342 ARG A CA 1
ATOM 2789 C C . ARG A 1 342 ? -61.225 -2.108 76.474 1.00 87.44 342 ARG A C 1
ATOM 2791 O O . ARG A 1 342 ? -61.489 -1.477 77.492 1.00 87.44 342 ARG A O 1
ATOM 2798 N N . SER A 1 343 ? -62.180 -2.619 75.692 1.00 86.62 343 SER A N 1
ATOM 2799 C CA . SER A 1 343 ? -63.604 -2.506 76.043 1.00 86.62 343 SER A CA 1
ATOM 2800 C C . SER A 1 343 ? -63.948 -3.264 77.330 1.00 86.62 343 SER A C 1
ATOM 2802 O O . SER A 1 343 ? -64.667 -2.739 78.176 1.00 86.62 343 SER A O 1
ATOM 2804 N N . LEU A 1 344 ? -63.382 -4.461 77.512 1.00 87.94 344 LEU A N 1
ATOM 2805 C CA . LEU A 1 344 ? -63.597 -5.286 78.701 1.00 87.94 344 LEU A CA 1
ATOM 2806 C C . LEU A 1 344 ? -62.897 -4.698 79.932 1.00 87.94 344 LEU A C 1
ATOM 2808 O O . LEU A 1 344 ? -63.454 -4.736 81.025 1.00 87.94 344 LEU A O 1
ATOM 2812 N N . GLU A 1 345 ? -61.706 -4.119 79.765 1.00 89.44 345 GLU A N 1
ATOM 2813 C CA . GLU A 1 345 ? -61.004 -3.391 80.829 1.00 89.44 345 GLU A CA 1
ATOM 2814 C C . GLU A 1 345 ? -61.833 -2.203 81.339 1.00 89.44 345 GLU A C 1
ATOM 2816 O O . GLU A 1 345 ? -61.922 -1.988 82.549 1.00 89.44 345 GLU A O 1
ATOM 2821 N N . LEU A 1 346 ? -62.499 -1.472 80.437 1.00 88.06 346 LEU A N 1
ATOM 2822 C CA . LEU A 1 346 ? -63.391 -0.367 80.795 1.00 88.06 346 LEU A CA 1
ATOM 2823 C C . LEU A 1 346 ? -64.654 -0.851 81.528 1.00 88.06 346 LEU A C 1
ATOM 2825 O O . LEU A 1 346 ? -65.058 -0.252 82.524 1.00 88.06 346 LEU A O 1
ATOM 2829 N N . GLU A 1 347 ? -65.269 -1.945 81.073 1.00 85.56 347 GLU A N 1
ATOM 2830 C CA . GLU A 1 347 ? -66.406 -2.565 81.769 1.00 85.56 347 GLU A CA 1
ATOM 2831 C C . GLU A 1 347 ? -66.021 -3.028 83.181 1.00 85.56 347 GLU A C 1
ATOM 2833 O O . GLU A 1 347 ? -66.753 -2.778 84.140 1.00 85.56 347 GLU A O 1
ATOM 2838 N N . LEU A 1 348 ? -64.848 -3.650 83.328 1.00 86.75 348 LEU A N 1
ATOM 2839 C CA . LEU A 1 348 ? -64.327 -4.099 84.617 1.00 86.75 348 LEU A CA 1
ATOM 2840 C C . LEU A 1 348 ? -64.037 -2.919 85.556 1.00 86.75 348 LEU A C 1
ATOM 2842 O O . LEU A 1 348 ? -64.332 -2.996 86.750 1.00 86.75 348 LEU A O 1
ATOM 2846 N N . PHE A 1 349 ? -63.499 -1.817 85.026 1.00 89.88 349 PHE A N 1
ATOM 2847 C CA . PHE A 1 349 ? -63.307 -0.575 85.775 1.00 89.88 349 PHE A CA 1
ATOM 2848 C C . PHE A 1 349 ? -64.639 -0.041 86.323 1.00 89.88 349 PHE A C 1
ATOM 2850 O O . PHE A 1 349 ? -64.768 0.168 87.530 1.00 89.88 349 PHE A O 1
ATOM 2857 N N . ASN A 1 350 ? -65.659 0.077 85.469 1.00 84.75 350 ASN A N 1
ATOM 2858 C CA . ASN A 1 350 ? -66.985 0.560 85.866 1.00 84.75 350 ASN A CA 1
ATOM 2859 C C . ASN A 1 350 ? -67.657 -0.361 86.900 1.00 84.75 350 ASN A C 1
ATOM 2861 O O . ASN A 1 350 ? -68.268 0.111 87.859 1.00 84.75 350 ASN A O 1
ATOM 2865 N N . ALA A 1 351 ? -67.520 -1.681 86.748 1.00 80.75 351 ALA A N 1
ATOM 2866 C CA . ALA A 1 351 ? -68.038 -2.647 87.715 1.00 80.75 351 ALA A CA 1
ATOM 2867 C C . ALA A 1 351 ? -67.349 -2.526 89.088 1.00 80.75 351 ALA A C 1
ATOM 2869 O O . ALA A 1 351 ? -68.000 -2.653 90.127 1.00 80.75 351 ALA A O 1
ATOM 2870 N N . ASN A 1 352 ? -66.041 -2.248 89.109 1.00 85.19 352 ASN A N 1
ATOM 2871 C CA . ASN A 1 352 ? -65.294 -2.018 90.346 1.00 85.19 352 ASN A CA 1
ATOM 2872 C C . ASN A 1 352 ? -65.678 -0.698 91.034 1.00 85.19 352 ASN A C 1
ATOM 2874 O O . ASN A 1 352 ? -65.752 -0.662 92.268 1.00 85.19 352 ASN A O 1
ATOM 2878 N N . GLU A 1 353 ? -65.973 0.360 90.275 1.00 84.25 353 GLU A N 1
ATOM 2879 C CA . GLU A 1 353 ? -66.545 1.595 90.829 1.00 84.25 353 GLU A CA 1
ATOM 2880 C C . GLU A 1 353 ? -67.928 1.347 91.439 1.00 84.25 353 GLU A C 1
ATOM 2882 O O . GLU A 1 353 ? -68.163 1.703 92.596 1.00 84.25 353 GLU A O 1
ATOM 2887 N N . ALA A 1 354 ? -68.813 0.649 90.720 1.00 78.69 354 ALA A N 1
ATOM 2888 C CA . ALA A 1 354 ? -70.140 0.295 91.221 1.00 78.69 354 ALA A CA 1
ATOM 2889 C C . ALA A 1 354 ? -70.057 -0.542 92.508 1.00 78.69 354 ALA A C 1
ATOM 2891 O O . ALA A 1 354 ? -70.751 -0.260 93.484 1.00 78.69 354 ALA A O 1
ATOM 2892 N N . LYS A 1 355 ? -69.149 -1.525 92.560 1.00 83.19 355 LYS A N 1
ATOM 2893 C CA . LYS A 1 355 ? -68.867 -2.313 93.770 1.00 83.19 355 LYS A CA 1
ATOM 2894 C C . LYS A 1 355 ? -68.369 -1.441 94.925 1.00 83.19 355 LYS A C 1
ATOM 2896 O O . LYS A 1 355 ? -68.749 -1.676 96.069 1.00 83.19 355 LYS A O 1
ATOM 2901 N N . SER A 1 356 ? -67.517 -0.455 94.650 1.00 80.25 356 SER A N 1
ATOM 2902 C CA . SER A 1 356 ? -67.014 0.472 95.672 1.00 80.25 356 SER A CA 1
ATOM 2903 C C . SER A 1 356 ? -68.131 1.361 96.223 1.00 80.25 356 SER A C 1
ATOM 2905 O O . SER A 1 356 ? -68.223 1.539 97.434 1.00 80.25 356 SER A O 1
ATOM 2907 N N . SER A 1 357 ? -69.032 1.838 95.361 1.00 80.88 357 SER A N 1
ATOM 2908 C CA . SER A 1 357 ? -70.231 2.583 95.760 1.00 80.88 357 SER A CA 1
ATOM 2909 C C . SER A 1 357 ? -71.183 1.730 96.608 1.00 80.88 357 SER A C 1
ATOM 2911 O O . SER A 1 357 ? -71.567 2.163 97.691 1.00 80.88 357 SER A O 1
ATOM 2913 N N . LEU A 1 358 ? -71.465 0.490 96.200 1.00 80.75 358 LEU A N 1
ATOM 2914 C CA . LEU A 1 358 ? -72.270 -0.464 96.975 1.00 80.75 358 LEU A CA 1
ATOM 2915 C C . LEU A 1 358 ? -71.638 -0.807 98.328 1.00 80.75 358 LEU A C 1
ATOM 2917 O O . LEU A 1 358 ? -72.338 -0.930 99.326 1.00 80.75 358 LEU A O 1
ATOM 2921 N N . ASN A 1 359 ? -70.312 -0.944 98.389 1.00 79.56 359 ASN A N 1
ATOM 2922 C CA . ASN A 1 359 ? -69.606 -1.143 99.655 1.00 79.56 359 ASN A CA 1
ATOM 2923 C C . ASN A 1 359 ? -69.736 0.075 100.580 1.00 79.56 359 ASN A C 1
ATOM 2925 O O . ASN A 1 359 ? -69.853 -0.106 101.791 1.00 79.56 359 ASN A O 1
ATOM 2929 N N . ASN A 1 360 ? -69.745 1.293 100.029 1.00 78.00 360 ASN A N 1
ATOM 2930 C CA . ASN A 1 360 ? -69.990 2.510 100.802 1.00 78.00 360 ASN A CA 1
ATOM 2931 C C . ASN A 1 360 ? -71.442 2.571 101.305 1.00 78.00 360 ASN A C 1
ATOM 2933 O O . ASN A 1 360 ? -71.661 2.882 102.471 1.00 78.00 360 ASN A O 1
ATOM 2937 N N . GLU A 1 361 ? -72.429 2.203 100.485 1.00 77.50 361 GLU A N 1
ATOM 2938 C CA . GLU A 1 361 ? -73.830 2.095 100.923 1.00 77.50 361 GLU A CA 1
ATOM 2939 C C . GLU A 1 361 ? -74.012 1.016 102.000 1.00 77.50 361 GLU A C 1
ATOM 2941 O O . GLU A 1 361 ? -74.667 1.248 103.015 1.00 77.50 361 GLU A O 1
ATOM 2946 N N . LEU A 1 362 ? -73.371 -0.145 101.840 1.00 78.00 362 LEU A N 1
ATOM 2947 C CA . LEU A 1 362 ? -73.363 -1.210 102.844 1.00 78.00 362 LEU A CA 1
ATOM 2948 C C . LEU A 1 362 ? -72.724 -0.739 104.159 1.00 78.00 362 LEU A C 1
ATOM 2950 O O . LEU A 1 362 ? -73.186 -1.116 105.234 1.00 78.00 362 LEU A O 1
ATOM 2954 N N . PHE A 1 363 ? -71.666 0.072 104.089 1.00 78.81 363 PHE A N 1
ATOM 2955 C CA . PHE A 1 363 ? -71.032 0.675 105.261 1.00 78.81 363 PHE A CA 1
ATOM 2956 C C . PHE A 1 363 ? -71.991 1.630 105.986 1.00 78.81 363 PHE A C 1
ATOM 2958 O O . PHE A 1 363 ? -72.156 1.510 107.198 1.00 78.81 363 PHE A O 1
ATOM 2965 N N . VAL A 1 364 ? -72.695 2.495 105.251 1.00 78.81 364 VAL A N 1
ATOM 2966 C CA . VAL A 1 364 ? -73.712 3.401 105.813 1.00 78.81 364 VAL A CA 1
ATOM 2967 C C . VAL A 1 364 ? -74.878 2.618 106.430 1.00 78.81 364 VAL A C 1
ATOM 2969 O O . VAL A 1 364 ? -75.306 2.919 107.541 1.00 78.81 364 VAL A O 1
ATOM 2972 N N . HIS A 1 365 ? -75.358 1.557 105.778 1.00 74.56 365 HIS A N 1
ATOM 2973 C CA . HIS A 1 365 ? -76.408 0.703 106.341 1.00 74.56 365 HIS A CA 1
ATOM 2974 C C . HIS A 1 365 ? -75.951 -0.069 107.584 1.00 74.56 365 HIS A C 1
ATOM 2976 O O . HIS A 1 365 ? -76.732 -0.215 108.524 1.00 74.56 365 HIS A O 1
ATOM 2982 N N . LYS A 1 366 ? -74.693 -0.527 107.634 1.00 74.50 366 LYS A N 1
ATOM 2983 C CA . LYS A 1 366 ? -74.109 -1.111 108.852 1.00 74.50 366 LYS A CA 1
ATOM 2984 C C . LYS A 1 366 ? -74.058 -0.091 109.989 1.00 74.50 366 LYS A C 1
ATOM 2986 O O . LYS A 1 366 ? -74.461 -0.435 111.093 1.00 74.50 366 LYS A O 1
ATOM 2991 N N . GLN A 1 367 ? -73.668 1.151 109.702 1.00 71.00 367 GLN A N 1
ATOM 2992 C CA . GLN A 1 367 ? -73.659 2.248 110.675 1.00 71.00 367 GLN A CA 1
ATOM 2993 C C . GLN A 1 367 ? -75.073 2.563 111.201 1.00 71.00 367 GLN A C 1
ATOM 2995 O O . GLN A 1 367 ? -75.263 2.745 112.398 1.00 71.00 367 GLN A O 1
ATOM 3000 N N . MET A 1 368 ? -76.089 2.521 110.337 1.00 72.88 368 MET A N 1
ATOM 3001 C CA . MET A 1 368 ? -77.491 2.748 110.710 1.00 72.88 368 MET A CA 1
ATOM 3002 C C . MET A 1 368 ? -78.091 1.601 111.552 1.00 72.88 368 MET A C 1
ATOM 3004 O O . MET A 1 368 ? -78.893 1.838 112.454 1.00 72.88 368 MET A O 1
ATOM 3008 N N . ILE A 1 369 ? -77.686 0.350 111.300 1.00 68.12 369 ILE A N 1
ATOM 3009 C CA . ILE A 1 369 ? -78.023 -0.806 112.154 1.00 68.12 369 ILE A CA 1
ATOM 3010 C C . ILE A 1 369 ? -77.329 -0.689 113.518 1.00 68.12 369 ILE A C 1
ATOM 3012 O O . ILE A 1 369 ? -77.913 -1.038 114.543 1.00 68.12 369 ILE A O 1
ATOM 3016 N N . GLU A 1 370 ? -76.101 -0.176 113.545 1.00 66.31 370 GLU A N 1
ATOM 3017 C CA . GLU A 1 370 ? -75.344 0.069 114.773 1.00 66.31 370 GLU A CA 1
ATOM 3018 C C . GLU A 1 370 ? -76.002 1.173 115.623 1.00 66.31 370 GLU A C 1
ATOM 3020 O O . GLU A 1 370 ? -76.165 0.996 116.827 1.00 66.31 370 GLU A O 1
ATOM 3025 N N . GLU A 1 371 ? -76.528 2.235 115.006 1.00 67.44 371 GLU A N 1
ATOM 3026 C CA . GLU A 1 371 ? -77.329 3.275 115.676 1.00 67.44 371 GLU A CA 1
ATOM 3027 C C . GLU A 1 371 ? -78.687 2.761 116.206 1.00 67.44 371 GLU A C 1
ATOM 3029 O O . GLU A 1 371 ? -79.107 3.130 117.306 1.00 67.44 371 GLU A O 1
ATOM 3034 N N . LEU A 1 372 ? -79.358 1.852 115.487 1.00 61.22 372 LEU A N 1
ATOM 3035 C CA . LEU A 1 372 ? -80.580 1.184 115.966 1.00 61.22 372 LEU A CA 1
ATOM 3036 C C . LEU A 1 372 ? -80.308 0.231 117.143 1.00 61.22 372 LEU A C 1
ATOM 3038 O O . LEU A 1 372 ? -81.123 0.145 118.063 1.00 61.22 372 LEU A O 1
ATOM 3042 N N . ASN A 1 373 ? -79.148 -0.432 117.159 1.00 60.94 373 ASN A N 1
ATOM 3043 C CA . ASN A 1 373 ? -78.704 -1.244 118.294 1.00 60.94 373 ASN A CA 1
ATOM 3044 C C . ASN A 1 373 ? -78.331 -0.376 119.510 1.00 60.94 373 ASN A C 1
ATOM 3046 O O . ASN A 1 373 ? -78.664 -0.749 120.631 1.00 60.94 373 ASN A O 1
ATOM 3050 N N . VAL A 1 374 ? -77.752 0.818 119.312 1.00 62.38 374 VAL A N 1
ATOM 3051 C CA . VAL A 1 374 ? -77.499 1.800 120.389 1.00 62.38 374 VAL A CA 1
ATOM 3052 C C . VAL A 1 374 ? -78.803 2.241 121.068 1.00 62.38 374 VAL A C 1
ATOM 3054 O O . VAL A 1 374 ? -78.852 2.327 122.294 1.00 62.38 374 VAL A O 1
ATOM 3057 N N . SER A 1 375 ? -79.887 2.428 120.306 1.00 55.47 375 SER A N 1
ATOM 3058 C CA . SER A 1 375 ? -81.217 2.748 120.852 1.00 55.47 375 SER A CA 1
ATOM 3059 C C . 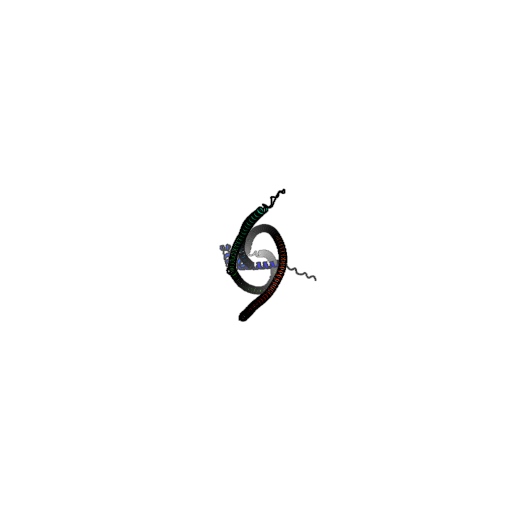SER A 1 375 ? -81.873 1.588 121.622 1.00 55.47 375 SER A C 1
ATOM 3061 O O . SER A 1 375 ? -82.756 1.836 122.446 1.00 55.47 375 SER A O 1
ATOM 3063 N N . ASN A 1 376 ? -81.477 0.340 121.364 1.00 50.38 376 ASN A N 1
ATOM 3064 C CA . ASN A 1 376 ? -82.001 -0.854 122.037 1.00 50.38 376 ASN A CA 1
ATOM 3065 C C . ASN A 1 376 ? -81.178 -1.183 123.305 1.00 50.38 376 ASN A C 1
ATOM 3067 O O . ASN A 1 376 ? -81.737 -1.490 124.356 1.00 50.38 376 ASN A O 1
ATOM 3071 N N . ASP A 1 377 ? -79.862 -0.960 123.250 1.00 48.28 377 ASP A N 1
ATOM 3072 C CA . ASP A 1 377 ? -78.907 -1.083 124.361 1.00 48.28 377 ASP A CA 1
ATOM 3073 C C . ASP A 1 377 ? -79.125 -0.049 125.489 1.00 48.28 377 ASP A C 1
ATOM 3075 O O . ASP A 1 377 ? -78.724 -0.267 126.637 1.00 48.28 377 ASP A O 1
ATOM 3079 N N . GLN A 1 378 ? -79.768 1.086 125.191 1.00 48.91 378 GLN A N 1
ATOM 3080 C CA . GLN A 1 378 ? -80.077 2.144 126.163 1.00 48.91 378 GLN A CA 1
ATOM 3081 C C . GLN A 1 378 ? -81.252 1.789 127.096 1.00 48.91 378 GLN A C 1
ATOM 3083 O O . GLN A 1 378 ? -81.357 2.355 128.183 1.00 48.91 378 GLN A O 1
ATOM 3088 N N . ASN A 1 379 ? -82.079 0.803 126.721 1.00 49.72 379 ASN A N 1
ATOM 3089 C CA . ASN A 1 379 ? -83.162 0.265 127.553 1.00 49.72 379 ASN A CA 1
ATOM 3090 C C . ASN A 1 379 ? -82.727 -0.936 128.420 1.00 49.72 379 ASN A C 1
ATOM 3092 O O . ASN A 1 379 ? -83.396 -1.241 129.406 1.00 49.72 379 ASN A O 1
ATOM 3096 N N . GLU A 1 380 ? -81.586 -1.572 128.124 1.00 43.69 380 GLU A N 1
ATOM 3097 C CA . GLU A 1 380 ? -81.048 -2.718 128.885 1.00 43.69 380 GLU A CA 1
ATOM 3098 C C . GLU A 1 380 ? -79.933 -2.346 129.888 1.00 43.69 380 GLU A C 1
ATOM 3100 O O . GLU A 1 380 ? -79.637 -3.112 130.804 1.00 43.69 380 GLU A O 1
ATOM 3105 N N . ARG A 1 381 ? -79.358 -1.135 129.809 1.00 42.53 381 ARG A N 1
ATOM 3106 C CA . ARG A 1 381 ? -78.283 -0.649 130.708 1.00 42.53 381 ARG A CA 1
ATOM 3107 C C . ARG A 1 381 ? -78.765 0.282 131.839 1.00 42.53 381 ARG A C 1
ATOM 3109 O O . ARG A 1 381 ? -78.001 1.101 132.338 1.00 42.53 381 ARG A O 1
ATOM 3116 N N . ASN A 1 382 ? -80.012 0.098 132.294 1.00 46.75 382 ASN A N 1
ATOM 3117 C CA . ASN A 1 382 ? -80.486 0.483 133.640 1.00 46.75 382 ASN A CA 1
ATOM 3118 C C . ASN A 1 382 ? -80.149 -0.581 134.709 1.00 46.75 382 ASN A C 1
ATOM 3120 O O . ASN A 1 382 ? -80.508 -0.442 135.877 1.00 46.75 382 ASN A O 1
ATOM 3124 N N . ILE A 1 383 ? -79.441 -1.646 134.326 1.00 42.34 383 ILE A N 1
ATOM 3125 C CA . ILE A 1 383 ? -78.971 -2.702 135.218 1.00 42.34 383 ILE A CA 1
ATOM 3126 C C . ILE A 1 383 ? -77.446 -2.801 135.054 1.00 42.34 383 ILE A C 1
ATOM 3128 O O . ILE A 1 383 ? -76.948 -3.210 134.013 1.00 42.34 383 ILE A O 1
ATOM 3132 N N . ASN A 1 384 ? -76.719 -2.442 136.115 1.00 32.72 384 ASN A N 1
ATOM 3133 C CA . ASN A 1 384 ? -75.280 -2.663 136.342 1.00 32.72 384 ASN A CA 1
ATOM 3134 C C . ASN A 1 384 ? -74.287 -1.631 135.778 1.00 32.72 384 ASN A C 1
ATOM 3136 O O . ASN A 1 384 ? -73.477 -1.874 134.888 1.00 32.72 384 ASN A O 1
ATOM 3140 N N . LEU A 1 385 ? -74.267 -0.496 136.470 1.00 42.16 385 LEU A N 1
ATOM 3141 C CA . LEU A 1 385 ? -73.063 0.276 136.772 1.00 42.16 385 LEU A CA 1
ATOM 3142 C C . LEU A 1 385 ? -71.908 -0.617 137.298 1.00 42.16 385 LEU A C 1
ATOM 3144 O O . LEU A 1 385 ? -72.136 -1.458 138.165 1.00 42.16 385 LEU A O 1
ATOM 3148 N N . ILE A 1 386 ? -70.674 -0.289 136.866 1.00 36.81 386 ILE A N 1
ATOM 3149 C CA . ILE A 1 386 ? -69.340 -0.578 137.467 1.00 36.81 386 ILE A CA 1
ATOM 3150 C C . ILE A 1 386 ? -68.455 -1.609 136.716 1.00 36.81 386 ILE A C 1
ATOM 3152 O O . ILE A 1 386 ? -68.385 -2.769 137.114 1.00 36.81 386 ILE A O 1
ATOM 3156 N N . LYS A 1 387 ? -67.667 -1.154 135.712 1.00 32.31 387 LYS A N 1
ATOM 3157 C CA . LYS A 1 387 ? -66.169 -1.187 135.697 1.00 32.31 387 LYS A CA 1
ATOM 3158 C C . LYS A 1 387 ? -65.518 -0.882 134.324 1.00 32.31 387 LYS A C 1
ATOM 3160 O O . LYS A 1 387 ? -65.548 -1.704 133.424 1.00 32.31 387 LYS A O 1
ATOM 3165 N N . HIS A 1 388 ? -64.832 0.265 134.281 1.00 36.16 388 HIS A N 1
ATOM 3166 C CA . HIS A 1 388 ? -63.587 0.613 133.567 1.00 36.16 388 HIS A CA 1
ATOM 3167 C C . HIS A 1 388 ? -63.392 0.450 132.042 1.00 36.16 388 HIS A C 1
ATOM 3169 O O . HIS A 1 388 ? -63.284 -0.638 131.491 1.00 36.16 388 HIS A O 1
ATOM 3175 N N . GLU A 1 389 ? -63.151 1.617 131.428 1.00 52.34 389 GLU A N 1
ATOM 3176 C CA . GLU A 1 389 ? -62.000 1.999 130.585 1.00 52.34 389 GLU A CA 1
ATOM 3177 C C . GLU A 1 389 ? -60.904 0.940 130.318 1.00 52.34 389 GLU A C 1
ATOM 3179 O O . GLU A 1 389 ? -60.129 0.623 131.219 1.00 52.34 389 GLU A O 1
ATOM 3184 N N . ASN A 1 390 ? -60.768 0.500 129.051 1.00 45.84 390 ASN A N 1
ATOM 3185 C CA . ASN A 1 390 ? -59.495 0.357 128.298 1.00 45.84 390 ASN A CA 1
ATOM 3186 C C . ASN A 1 390 ? -59.670 -0.416 126.962 1.00 45.84 390 ASN A C 1
ATOM 3188 O O . ASN A 1 390 ? -59.330 -1.590 126.884 1.00 45.84 390 ASN A O 1
ATOM 3192 N N . VAL A 1 391 ? -60.140 0.231 125.880 1.00 47.94 391 VAL A N 1
ATOM 3193 C CA . VAL A 1 391 ? -60.089 -0.345 124.499 1.00 47.94 391 VAL A CA 1
ATOM 3194 C C . VAL A 1 391 ? -59.597 0.661 123.429 1.00 47.94 391 VAL A C 1
ATOM 3196 O O . VAL A 1 391 ? -59.367 0.319 122.275 1.00 47.94 391 VAL A O 1
ATOM 3199 N N . SER A 1 392 ? -59.307 1.916 123.792 1.00 49.09 392 SER A N 1
ATOM 3200 C CA . SER A 1 392 ? -59.024 3.003 122.828 1.00 49.09 392 SER A CA 1
ATOM 3201 C C . SER A 1 392 ? -57.651 2.942 122.111 1.00 49.09 392 SER A C 1
ATOM 3203 O O . SER A 1 392 ? -57.358 3.789 121.269 1.00 49.09 392 SER A O 1
ATOM 3205 N N . LYS A 1 393 ? -56.785 1.956 122.398 1.00 53.81 393 LYS A N 1
ATOM 3206 C CA . LYS A 1 393 ? -55.425 1.886 121.814 1.00 53.81 393 LYS A CA 1
ATOM 3207 C C . LYS A 1 393 ? -55.207 0.791 120.755 1.00 53.81 393 LYS A C 1
ATOM 3209 O O . LYS A 1 393 ? -54.339 0.989 119.908 1.00 53.81 393 LYS A O 1
ATOM 3214 N N . ASP A 1 394 ? -56.023 -0.265 120.695 1.00 49.06 394 ASP A N 1
ATOM 3215 C CA . ASP A 1 394 ? -55.825 -1.370 119.730 1.00 49.06 394 ASP A CA 1
ATOM 3216 C C . ASP A 1 394 ? -56.410 -1.087 118.335 1.00 49.06 394 ASP A C 1
ATOM 3218 O O . ASP A 1 394 ? -55.823 -1.454 117.316 1.00 49.06 394 ASP A O 1
ATOM 3222 N N . GLN A 1 395 ? -57.497 -0.315 118.251 1.00 56.59 395 GLN A N 1
ATOM 3223 C CA . GLN A 1 395 ? -58.102 0.080 116.969 1.00 56.59 395 GLN A CA 1
ATOM 3224 C C . GLN A 1 395 ? -57.221 1.051 116.159 1.00 56.59 395 GLN A C 1
ATOM 3226 O O . GLN A 1 395 ? -57.342 1.136 114.938 1.00 56.59 395 GLN A O 1
ATOM 3231 N N . LYS A 1 396 ? -56.284 1.748 116.817 1.00 57.53 396 LYS A N 1
ATOM 3232 C CA . LYS A 1 396 ? -55.361 2.693 116.168 1.00 57.53 396 LYS A CA 1
ATOM 3233 C C . LYS A 1 396 ? -54.126 2.010 115.558 1.00 57.53 396 LYS A C 1
ATOM 3235 O O . LYS A 1 396 ? -53.520 2.564 114.649 1.00 57.53 396 LYS A O 1
ATOM 3240 N N . TYR A 1 397 ? -53.772 0.802 116.010 1.00 55.19 397 TYR A N 1
ATOM 3241 C CA . TYR A 1 397 ? -52.675 0.009 115.433 1.00 55.19 397 TYR A CA 1
ATOM 3242 C C . TYR A 1 397 ? -53.102 -0.769 114.176 1.00 55.19 397 TYR A C 1
ATOM 3244 O O . TYR A 1 397 ? -52.306 -0.942 113.253 1.00 55.19 397 TYR A O 1
ATOM 3252 N N . GLN A 1 398 ? -54.367 -1.191 114.096 1.00 58.66 398 GLN A N 1
ATOM 3253 C CA . GLN A 1 398 ? -54.901 -1.914 112.936 1.00 58.66 398 GLN A CA 1
ATOM 3254 C C . GLN A 1 398 ? -55.114 -1.017 111.704 1.00 58.66 398 GLN A C 1
ATOM 3256 O O . GLN A 1 398 ? -54.846 -1.455 110.584 1.00 58.66 398 GLN A O 1
ATOM 3261 N N . SER A 1 399 ? -55.514 0.247 111.888 1.00 64.94 399 SER A N 1
ATOM 3262 C CA . SER A 1 399 ? -55.682 1.206 110.784 1.00 64.94 399 SER A CA 1
ATOM 3263 C C . SER A 1 399 ? -54.349 1.614 110.146 1.00 64.94 399 SER A C 1
ATOM 3265 O O . SER A 1 399 ? -54.233 1.635 108.923 1.00 64.94 399 SER A O 1
ATOM 3267 N N . ILE A 1 400 ? -53.306 1.821 110.957 1.00 64.88 400 ILE A N 1
ATOM 3268 C CA . ILE A 1 400 ? -51.954 2.165 110.481 1.00 64.88 400 ILE A CA 1
ATOM 3269 C C . ILE A 1 400 ? -51.288 0.987 109.734 1.00 64.88 400 ILE A C 1
ATOM 3271 O O . ILE A 1 400 ? -50.500 1.198 108.813 1.00 64.88 400 ILE A O 1
ATOM 3275 N N . SER A 1 401 ? -51.609 -0.265 110.080 1.00 69.69 401 SER A N 1
ATOM 3276 C CA . SER A 1 401 ? -51.074 -1.459 109.399 1.00 69.69 401 SER A CA 1
ATOM 3277 C C . SER A 1 401 ? -51.629 -1.628 107.974 1.00 69.69 401 SER A C 1
ATOM 3279 O O . SER A 1 401 ? -50.874 -1.841 107.024 1.00 69.69 401 SER A O 1
ATOM 3281 N N . LEU A 1 402 ? -52.943 -1.449 107.807 1.00 75.19 402 LEU A N 1
ATOM 3282 C CA . LEU A 1 402 ? -53.622 -1.508 106.506 1.00 75.19 402 LEU A CA 1
ATOM 3283 C C . LEU A 1 402 ? -53.194 -0.373 105.566 1.00 75.19 402 LEU A C 1
ATOM 3285 O O . LEU A 1 402 ? -53.043 -0.584 104.361 1.00 75.19 402 LEU A O 1
ATOM 3289 N N . GLU A 1 403 ? -52.955 0.820 106.108 1.00 75.94 403 GLU A N 1
ATOM 3290 C CA . GLU A 1 403 ? -52.482 1.964 105.328 1.00 75.94 403 GLU A CA 1
ATOM 3291 C C . GLU A 1 403 ? -51.024 1.794 104.873 1.00 75.94 403 GLU A C 1
ATOM 3293 O O . GLU A 1 403 ? -50.706 2.054 103.711 1.00 75.94 403 GLU A O 1
ATOM 3298 N N . ASN A 1 404 ? -50.160 1.227 105.723 1.00 72.94 404 ASN A N 1
ATOM 3299 C CA . ASN A 1 404 ? -48.800 0.852 105.327 1.00 72.94 404 ASN A CA 1
ATOM 3300 C C . ASN A 1 404 ? -48.775 -0.226 104.232 1.00 72.94 404 ASN A C 1
ATOM 3302 O O . ASN A 1 404 ? -47.912 -0.180 103.356 1.00 72.94 404 ASN A O 1
ATOM 3306 N N . GLN A 1 405 ? -49.715 -1.176 104.234 1.00 76.62 405 GLN A N 1
ATOM 3307 C CA . GLN A 1 405 ? -49.806 -2.191 103.181 1.00 76.62 405 GLN A CA 1
ATOM 3308 C C . GLN A 1 405 ? -50.232 -1.585 101.833 1.00 76.62 405 GLN A C 1
ATOM 3310 O O . GLN A 1 405 ? -49.599 -1.862 100.814 1.00 76.62 405 GLN A O 1
ATOM 3315 N N . ARG A 1 406 ? -51.220 -0.678 101.828 1.00 78.25 406 ARG A N 1
ATOM 3316 C CA . ARG A 1 406 ? -51.638 0.055 100.618 1.00 78.25 406 ARG A CA 1
ATOM 3317 C C . ARG A 1 406 ? -50.537 0.954 100.067 1.00 78.25 406 ARG A C 1
ATOM 3319 O O . ARG A 1 406 ? -50.308 0.975 98.858 1.00 78.25 406 ARG A O 1
ATOM 3326 N N . LEU A 1 407 ? -49.821 1.670 100.935 1.00 78.25 407 LEU A N 1
ATOM 3327 C CA . LEU A 1 407 ? -48.676 2.483 100.519 1.00 78.25 407 LEU A CA 1
ATOM 3328 C C . LEU A 1 407 ? -47.577 1.615 99.896 1.00 78.25 407 LEU A C 1
ATOM 3330 O O . LEU A 1 407 ? -47.002 1.999 98.880 1.00 78.25 407 LEU A O 1
ATOM 3334 N N . LYS A 1 408 ? -47.339 0.414 100.433 1.00 80.75 408 LYS A N 1
ATOM 3335 C CA . LYS A 1 408 ? -46.353 -0.534 99.899 1.00 80.75 408 LYS A CA 1
ATOM 3336 C C . LYS A 1 408 ? -46.735 -1.070 98.515 1.00 80.75 408 LYS A C 1
ATOM 3338 O O . LYS A 1 408 ? -45.889 -1.111 97.628 1.00 80.75 408 LYS A O 1
ATOM 3343 N N . GLU A 1 409 ? -48.001 -1.414 98.299 1.00 79.81 409 GLU A N 1
ATOM 3344 C CA . GLU A 1 409 ? -48.516 -1.818 96.980 1.00 79.81 409 GLU A CA 1
ATOM 3345 C C . GLU A 1 409 ? -48.445 -0.666 95.964 1.00 79.81 409 GLU A C 1
ATOM 3347 O O . GLU A 1 409 ? -48.061 -0.865 94.811 1.00 79.81 409 GLU A O 1
ATOM 3352 N N . THR A 1 410 ? -48.721 0.565 96.407 1.00 83.38 410 THR A N 1
ATOM 3353 C CA . THR A 1 410 ? -48.632 1.753 95.548 1.00 83.38 410 THR A CA 1
ATOM 3354 C C . THR A 1 410 ? -47.182 2.038 95.140 1.00 83.38 410 THR A C 1
ATOM 3356 O O . THR A 1 410 ? -46.923 2.273 93.958 1.00 83.38 410 THR A O 1
ATOM 3359 N N . ILE A 1 411 ? -46.233 1.950 96.083 1.00 79.06 411 ILE A N 1
ATOM 3360 C CA . ILE A 1 411 ? -44.789 2.082 95.827 1.00 79.06 411 ILE A CA 1
ATOM 3361 C C . ILE A 1 411 ? -44.319 1.027 94.824 1.00 79.06 411 ILE A C 1
ATOM 3363 O O . ILE A 1 411 ? -43.629 1.383 93.873 1.00 79.06 411 ILE A O 1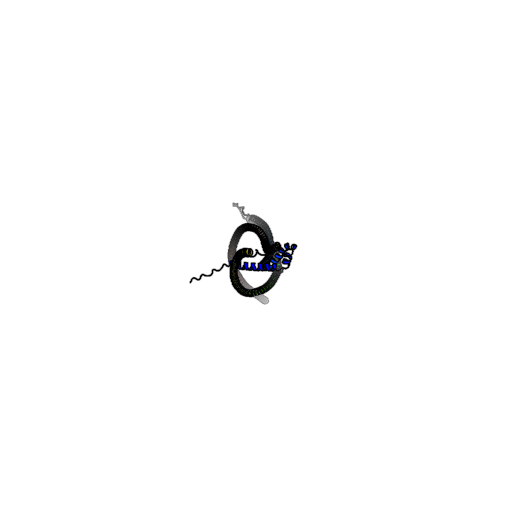
ATOM 3367 N N . ASN A 1 412 ? -44.742 -0.229 94.975 1.00 82.00 412 ASN A N 1
ATOM 3368 C CA . ASN A 1 412 ? -44.375 -1.291 94.038 1.00 82.00 412 ASN A CA 1
ATOM 3369 C C . ASN A 1 412 ? -44.896 -1.006 92.616 1.00 82.00 412 ASN A C 1
ATOM 3371 O O . ASN A 1 412 ? -44.140 -1.140 91.659 1.00 82.00 412 ASN A O 1
ATOM 3375 N N . SER A 1 413 ? -46.139 -0.526 92.458 1.00 86.44 413 SER A N 1
ATOM 3376 C CA . SER A 1 413 ? -46.656 -0.167 91.122 1.00 86.44 413 SER A CA 1
ATOM 3377 C C . SER A 1 413 ? -45.941 1.048 90.511 1.00 86.44 413 SER A C 1
ATOM 3379 O O . SER A 1 413 ? -45.771 1.133 89.294 1.00 86.44 413 SER A O 1
ATOM 3381 N N . MET A 1 414 ? -45.503 2.002 91.343 1.00 81.88 414 MET A N 1
ATOM 3382 C CA . MET A 1 414 ? -44.709 3.142 90.876 1.00 81.88 414 MET A CA 1
ATOM 3383 C C . MET A 1 414 ? -43.296 2.713 90.468 1.00 81.88 414 MET A C 1
ATOM 3385 O O . MET A 1 414 ? -42.779 3.227 89.479 1.00 81.88 414 MET A O 1
ATOM 3389 N N . GLN A 1 415 ? -42.689 1.762 91.182 1.00 82.56 415 GLN A N 1
ATOM 3390 C CA . GLN A 1 415 ? -41.384 1.194 90.831 1.00 82.56 415 GLN A CA 1
ATOM 3391 C C . GLN A 1 415 ? -41.433 0.439 89.500 1.00 82.56 415 GLN A C 1
ATOM 3393 O O . GLN A 1 415 ? -40.578 0.670 88.651 1.00 82.56 415 GLN A O 1
ATOM 3398 N N . GLU A 1 416 ? -42.471 -0.364 89.267 1.00 84.56 416 GLU A N 1
ATOM 3399 C CA . GLU A 1 416 ? -42.655 -1.088 88.003 1.00 84.56 416 GLU A CA 1
ATOM 3400 C C . GLU A 1 416 ? -42.858 -0.134 86.810 1.00 84.56 416 GLU A C 1
ATOM 3402 O O . GLU A 1 416 ? -42.289 -0.323 85.733 1.00 84.56 416 GLU A O 1
ATOM 3407 N N . LYS A 1 417 ? -43.618 0.956 86.996 1.00 85.38 417 LYS A N 1
ATOM 3408 C CA . LYS A 1 417 ? -43.754 2.006 85.970 1.00 85.38 417 LYS A CA 1
ATOM 3409 C C . LYS A 1 417 ? -42.432 2.720 85.696 1.00 85.38 417 LYS A C 1
ATOM 3411 O O . LYS A 1 417 ? -42.112 2.965 84.535 1.00 85.38 417 LYS A O 1
ATOM 3416 N N . LEU A 1 418 ? -41.665 3.024 86.742 1.00 85.44 418 LEU A N 1
ATOM 3417 C CA . LEU A 1 418 ? -40.362 3.671 86.610 1.00 85.44 418 LEU A CA 1
ATOM 3418 C C . LEU A 1 418 ? -39.356 2.773 85.874 1.00 85.44 418 LEU A C 1
ATOM 3420 O O . LEU A 1 418 ? -38.633 3.258 85.008 1.00 85.44 418 LEU A O 1
ATOM 3424 N N . GLU A 1 419 ? -39.329 1.470 86.160 1.00 84.31 419 GLU A N 1
ATOM 3425 C CA . GLU A 1 419 ? -38.482 0.509 85.440 1.00 84.31 419 GLU A CA 1
ATOM 3426 C C . GLU A 1 419 ? -38.860 0.403 83.958 1.00 84.31 419 GLU A C 1
ATOM 3428 O O . GLU A 1 419 ? -37.980 0.446 83.096 1.00 84.31 419 GLU A O 1
ATOM 3433 N N . ASN A 1 420 ? -40.157 0.368 83.639 1.00 87.00 420 ASN A N 1
ATOM 3434 C CA . ASN A 1 420 ? -40.627 0.366 82.252 1.00 87.00 420 ASN A CA 1
ATOM 3435 C C . ASN A 1 420 ? -40.264 1.661 81.497 1.00 87.00 420 ASN A C 1
ATOM 3437 O O . ASN A 1 420 ? -39.880 1.611 80.323 1.00 87.00 420 ASN A O 1
ATOM 3441 N N . GLU A 1 421 ? -40.329 2.824 82.153 1.00 83.31 421 GLU A N 1
ATOM 3442 C CA . GLU A 1 421 ? -39.880 4.099 81.571 1.00 83.31 421 GLU A CA 1
ATOM 3443 C C . GLU A 1 421 ? -38.358 4.157 81.368 1.00 83.31 421 GLU A C 1
ATOM 3445 O O . GLU A 1 421 ? -37.881 4.650 80.342 1.00 83.31 421 GLU A O 1
ATOM 3450 N N . ILE A 1 422 ? -37.572 3.625 82.310 1.00 85.75 422 ILE A N 1
ATOM 3451 C CA . ILE A 1 422 ? -36.113 3.514 82.167 1.00 85.75 422 ILE A CA 1
ATOM 3452 C C . ILE A 1 422 ? -35.765 2.618 80.973 1.00 85.75 422 ILE A C 1
ATOM 3454 O O . ILE A 1 422 ? -34.915 2.990 80.158 1.00 85.75 422 ILE A O 1
ATOM 3458 N N . GLN A 1 423 ? -36.451 1.482 80.831 1.00 84.38 423 GLN A N 1
ATOM 3459 C CA . GLN A 1 423 ? -36.228 0.538 79.739 1.00 84.38 423 GLN A CA 1
ATOM 3460 C C . GLN A 1 423 ? -36.572 1.152 78.376 1.00 84.38 423 GLN A C 1
ATOM 3462 O O . GLN A 1 423 ? -35.758 1.121 77.451 1.00 84.38 423 GLN A O 1
ATOM 3467 N N . THR A 1 424 ? -37.729 1.805 78.252 1.00 88.00 424 THR A N 1
ATOM 3468 C CA . THR A 1 424 ? -38.107 2.491 77.004 1.00 88.00 424 THR A CA 1
ATOM 3469 C C . THR A 1 424 ? -37.160 3.641 76.662 1.00 88.00 424 THR A C 1
ATOM 3471 O O . THR A 1 424 ? -36.786 3.804 75.497 1.00 88.00 424 THR A O 1
ATOM 3474 N N . LYS A 1 425 ? -36.700 4.416 77.653 1.00 86.94 425 LYS A N 1
ATOM 3475 C CA . LYS A 1 425 ? -35.688 5.464 77.446 1.00 86.94 425 LYS A CA 1
ATOM 3476 C C . LYS A 1 425 ? -34.359 4.891 76.948 1.00 86.94 425 LYS A C 1
ATOM 3478 O O . LYS A 1 425 ? -33.720 5.503 76.086 1.00 86.94 425 LYS A O 1
ATOM 3483 N N . PHE A 1 426 ? -33.943 3.732 77.456 1.00 89.50 426 PHE A N 1
ATOM 3484 C CA . PHE A 1 426 ? -32.737 3.046 76.996 1.00 89.50 426 PHE A CA 1
ATOM 3485 C C . PHE A 1 426 ? -32.862 2.628 75.523 1.00 89.50 426 PHE A C 1
ATOM 3487 O O . PHE A 1 426 ? -32.007 2.982 74.710 1.00 89.50 426 PHE A O 1
ATOM 3494 N N . GLU A 1 427 ? -33.977 1.998 75.141 1.00 88.62 427 GLU A N 1
ATOM 3495 C CA . GLU A 1 427 ? -34.250 1.601 73.750 1.00 88.62 427 GLU A CA 1
ATOM 3496 C C . GLU A 1 427 ? -34.310 2.798 72.785 1.00 88.62 427 GLU A C 1
ATOM 3498 O O . GLU A 1 427 ? -33.804 2.744 71.660 1.00 88.62 427 GLU A O 1
ATOM 3503 N N . LEU A 1 428 ? -34.913 3.910 73.215 1.00 87.31 428 LEU A N 1
ATOM 3504 C CA . LEU A 1 428 ? -34.927 5.164 72.457 1.00 87.31 428 LEU A CA 1
ATOM 3505 C C . LEU A 1 428 ? -33.517 5.738 72.277 1.00 87.31 428 LEU A C 1
ATOM 3507 O O . LEU A 1 428 ? -33.189 6.224 71.193 1.00 87.31 428 LEU A O 1
ATOM 3511 N N . THR A 1 429 ? -32.672 5.638 73.303 1.00 87.94 429 THR A N 1
ATOM 3512 C CA . THR A 1 429 ? -31.277 6.095 73.253 1.00 87.94 429 THR A CA 1
ATOM 3513 C C . THR A 1 429 ? -30.444 5.240 72.292 1.00 87.94 429 THR A C 1
ATOM 3515 O O . THR A 1 429 ? -29.697 5.786 71.478 1.00 87.94 429 THR A O 1
ATOM 3518 N N . GLU A 1 430 ? -30.619 3.915 72.288 1.00 87.75 430 GLU A N 1
ATOM 3519 C CA . GLU A 1 430 ? -29.980 3.032 71.300 1.00 87.75 430 GLU A CA 1
ATOM 3520 C C . GLU A 1 430 ? -30.421 3.347 69.866 1.00 87.75 430 GLU A C 1
ATOM 3522 O O . GLU A 1 430 ? -29.586 3.463 68.958 1.00 87.75 430 GLU A O 1
ATOM 3527 N N . LYS A 1 431 ? -31.728 3.543 69.643 1.00 90.75 431 LYS A N 1
ATOM 3528 C CA . LYS A 1 431 ? -32.250 3.929 68.323 1.00 90.75 431 LYS A CA 1
ATOM 3529 C C . LYS A 1 431 ? -31.674 5.270 67.873 1.00 90.75 431 LYS A C 1
ATOM 3531 O O . LYS A 1 431 ? -31.241 5.382 66.725 1.00 90.75 431 LYS A O 1
ATOM 3536 N N . PHE A 1 432 ? -31.616 6.261 68.762 1.00 90.31 432 PHE A N 1
ATOM 3537 C CA . PHE A 1 432 ? -31.014 7.565 68.479 1.00 90.31 432 PHE A CA 1
ATOM 3538 C C . PHE A 1 432 ? -29.539 7.436 68.080 1.00 90.31 432 PHE A C 1
ATOM 3540 O O . PHE A 1 432 ? -29.144 7.948 67.033 1.00 90.31 432 PHE A O 1
ATOM 3547 N N . ASN A 1 433 ? -28.746 6.680 68.844 1.00 88.06 433 ASN A N 1
ATOM 3548 C CA . ASN A 1 433 ? -27.332 6.445 68.541 1.00 88.06 433 ASN A CA 1
ATOM 3549 C C . ASN A 1 433 ? -27.144 5.756 67.182 1.00 88.06 433 ASN A C 1
ATOM 3551 O O . ASN A 1 433 ? -26.277 6.140 66.393 1.00 88.06 433 ASN A O 1
ATOM 3555 N N . THR A 1 434 ? -28.009 4.793 66.859 1.00 90.00 434 THR A N 1
ATOM 3556 C CA . THR A 1 434 ? -27.991 4.098 65.566 1.00 90.00 434 THR A CA 1
ATOM 3557 C C . THR A 1 434 ? -28.289 5.053 64.405 1.00 90.00 434 THR A C 1
ATOM 3559 O O . THR A 1 434 ? -27.614 5.013 63.372 1.00 90.00 434 THR A O 1
ATOM 3562 N N . TYR A 1 435 ? -29.277 5.941 64.553 1.00 90.56 435 TYR A N 1
ATOM 3563 C CA . TYR A 1 435 ? -29.584 6.952 63.538 1.00 90.56 435 TYR A CA 1
ATOM 3564 C C . TYR A 1 435 ? -28.486 8.006 63.408 1.00 90.56 435 TYR A C 1
ATOM 3566 O O . TYR A 1 435 ? -28.138 8.378 62.287 1.00 90.56 435 TYR A O 1
ATOM 3574 N N . HIS A 1 436 ? -27.892 8.437 64.519 1.00 88.81 436 HIS A N 1
ATOM 3575 C CA . HIS A 1 436 ? -26.780 9.382 64.509 1.00 88.81 436 HIS A CA 1
ATOM 3576 C C . HIS A 1 436 ? -25.563 8.812 63.764 1.00 88.81 436 HIS A C 1
ATOM 3578 O O . HIS A 1 436 ? -24.984 9.478 62.905 1.00 88.81 436 HIS A O 1
ATOM 3584 N N . MET A 1 437 ? -25.239 7.534 63.986 1.00 87.94 437 MET A N 1
ATOM 3585 C CA . MET A 1 437 ? -24.196 6.839 63.228 1.00 87.94 437 MET A CA 1
ATOM 3586 C C . MET A 1 437 ? -24.496 6.750 61.728 1.00 87.94 437 MET A C 1
ATOM 3588 O O . MET A 1 437 ? -23.600 6.965 60.905 1.00 87.94 437 MET A O 1
ATOM 3592 N N . LYS A 1 438 ? -25.748 6.463 61.347 1.00 91.44 438 LYS A N 1
ATOM 3593 C CA . LYS A 1 438 ? -26.164 6.455 59.934 1.00 91.44 438 LYS A CA 1
ATOM 3594 C C . LYS A 1 438 ? -26.032 7.839 59.296 1.00 91.44 438 LYS A C 1
ATOM 3596 O O . LYS A 1 438 ? -25.523 7.936 58.183 1.00 91.44 438 LYS A O 1
ATOM 3601 N N . TYR A 1 439 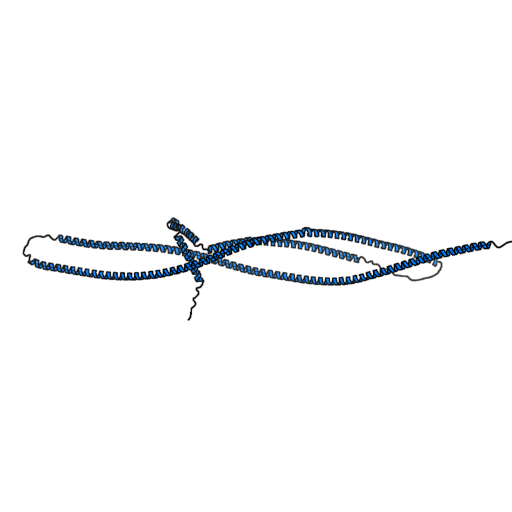? -26.428 8.894 60.007 1.00 91.81 439 TYR A N 1
ATOM 3602 C CA . TYR A 1 439 ? -26.283 10.276 59.552 1.00 91.81 439 TYR A CA 1
ATOM 3603 C C . TYR A 1 439 ? -24.814 10.652 59.310 1.00 91.81 439 TYR A C 1
ATOM 3605 O O . TYR A 1 439 ? -24.475 11.130 58.229 1.00 91.81 439 TYR A O 1
ATOM 3613 N N . GLU A 1 440 ? -23.920 10.369 60.261 1.00 89.31 440 GLU A N 1
ATOM 3614 C CA . GLU A 1 440 ? -22.489 10.663 60.101 1.00 89.31 440 GLU A CA 1
ATOM 3615 C C . GLU A 1 440 ? -21.840 9.846 58.973 1.00 89.31 440 GLU A C 1
ATOM 3617 O O . GLU A 1 440 ? -20.946 10.337 58.281 1.00 89.31 440 GLU A O 1
ATOM 3622 N N . THR A 1 441 ? -22.314 8.621 58.731 1.00 89.94 441 THR A N 1
ATOM 3623 C CA . THR A 1 441 ? -21.850 7.796 57.605 1.00 89.94 441 THR A CA 1
ATOM 3624 C C . THR A 1 441 ? -22.268 8.407 56.266 1.00 89.94 441 THR A C 1
ATOM 3626 O O . THR A 1 441 ? -21.420 8.633 55.404 1.00 89.94 441 THR A O 1
ATOM 3629 N N . LEU A 1 442 ? -23.548 8.765 56.124 1.00 89.81 442 LEU A N 1
ATOM 3630 C CA . LEU A 1 442 ? -24.080 9.424 54.928 1.00 89.81 442 LEU A CA 1
ATOM 3631 C C . LEU A 1 442 ? -23.404 10.773 54.662 1.00 89.81 442 LEU A C 1
ATOM 3633 O O . LEU A 1 442 ? -23.077 11.094 53.524 1.00 89.81 442 LEU A O 1
ATOM 3637 N N . LYS A 1 443 ? -23.129 11.556 55.708 1.00 92.06 443 LYS A N 1
ATOM 3638 C CA . LYS A 1 443 ? -22.421 12.837 55.594 1.00 92.06 443 LYS A CA 1
ATOM 3639 C C . LYS A 1 443 ? -21.007 12.667 55.032 1.00 92.06 443 LYS A C 1
ATOM 3641 O O . LYS A 1 443 ? -20.581 13.453 54.186 1.00 92.06 443 LYS A O 1
ATOM 3646 N N . ARG A 1 444 ? -20.276 11.630 55.459 1.00 89.88 444 ARG A N 1
ATOM 3647 C CA . ARG A 1 444 ? -18.953 11.303 54.893 1.00 89.88 444 ARG A CA 1
ATOM 3648 C C . ARG A 1 444 ? -19.047 10.874 53.430 1.00 89.88 444 ARG A C 1
ATOM 3650 O O . ARG A 1 444 ? -18.190 11.262 52.641 1.00 89.88 444 ARG A O 1
ATOM 3657 N N . GLU A 1 445 ? -20.075 10.110 53.076 1.00 92.81 445 GLU A N 1
ATOM 3658 C CA . GLU A 1 445 ? -20.315 9.653 51.704 1.00 92.81 445 GLU A CA 1
ATOM 3659 C C . GLU A 1 445 ? -20.679 10.813 50.765 1.00 92.81 445 GLU A C 1
ATOM 3661 O O . GLU A 1 445 ? -20.123 10.930 49.676 1.00 92.81 445 GLU A O 1
ATOM 3666 N N . ILE A 1 446 ? -21.518 11.751 51.215 1.00 90.50 446 ILE A N 1
ATOM 3667 C CA . ILE A 1 446 ? -21.810 12.984 50.470 1.00 90.50 446 ILE A CA 1
ATOM 3668 C C . ILE A 1 446 ? -20.520 13.771 50.221 1.00 90.50 446 ILE A C 1
ATOM 3670 O O . ILE A 1 446 ? -20.241 14.144 49.083 1.00 90.50 446 ILE A O 1
ATOM 3674 N N . ASN A 1 447 ? -19.688 13.962 51.247 1.00 89.56 447 ASN A N 1
ATOM 3675 C CA . ASN A 1 447 ? -18.429 14.694 51.100 1.00 89.56 447 ASN A CA 1
ATOM 3676 C C . ASN A 1 447 ? -17.452 14.008 50.125 1.00 89.56 447 ASN A C 1
ATOM 3678 O O . ASN A 1 447 ? -16.769 14.693 49.358 1.00 89.56 447 ASN A O 1
ATOM 3682 N N . SER A 1 448 ? -17.380 12.671 50.117 1.00 89.69 448 SER A N 1
ATOM 3683 C CA . SER A 1 448 ? -16.506 11.933 49.193 1.00 89.69 448 SER A CA 1
ATOM 3684 C C . SER A 1 448 ? -17.000 12.003 47.743 1.00 89.69 448 SER A C 1
ATOM 3686 O O . SER A 1 448 ? -16.196 12.198 46.823 1.00 89.69 448 SER A O 1
ATOM 3688 N N . LEU A 1 449 ? -18.318 11.930 47.533 1.00 90.00 449 LEU A N 1
ATOM 3689 C CA . LEU A 1 449 ? -18.949 12.110 46.225 1.00 90.00 449 LEU A CA 1
ATOM 3690 C C . LEU A 1 449 ? -18.751 13.533 45.701 1.00 90.00 449 LEU A C 1
ATOM 3692 O O . LEU A 1 449 ? -18.438 13.723 44.527 1.00 90.00 449 LEU A O 1
ATOM 3696 N N . GLN A 1 450 ? -18.865 14.534 46.570 1.00 89.25 450 GLN A N 1
ATOM 3697 C CA . GLN A 1 450 ? -18.692 15.939 46.210 1.00 89.25 450 GLN A CA 1
ATOM 3698 C C . GLN A 1 450 ? -17.244 16.249 45.809 1.00 89.25 450 GLN A C 1
ATOM 3700 O O . GLN A 1 450 ? -17.013 16.981 44.846 1.00 89.25 450 GLN A O 1
ATOM 3705 N N . LYS A 1 451 ? -16.266 15.617 46.473 1.00 91.00 451 LYS A N 1
ATOM 3706 C CA . LYS A 1 451 ? -14.860 15.658 46.054 1.00 91.00 451 LYS A CA 1
ATOM 3707 C C . LYS A 1 451 ? -14.656 15.005 44.682 1.00 91.00 451 LYS A C 1
ATOM 3709 O O . LYS A 1 451 ? -14.124 15.652 43.787 1.00 91.00 451 LYS A O 1
ATOM 3714 N N . SER A 1 452 ? -15.166 13.787 44.483 1.00 86.56 452 SER A N 1
ATOM 3715 C CA . SER A 1 452 ? -15.050 13.083 43.193 1.00 86.56 452 SER A CA 1
ATOM 3716 C C . SER A 1 452 ? -15.710 13.848 42.040 1.00 86.56 452 SER A C 1
ATOM 3718 O O . SER A 1 452 ? -15.204 13.847 40.920 1.00 86.56 452 SER A O 1
ATOM 3720 N N . LEU A 1 453 ? -16.827 14.534 42.301 1.00 89.88 453 LEU A N 1
ATOM 3721 C CA . LEU A 1 453 ? -17.499 15.378 41.314 1.00 89.88 453 LEU A CA 1
ATOM 3722 C C . LEU A 1 453 ? -16.633 16.575 40.900 1.00 89.88 453 LEU A C 1
ATOM 3724 O O . LEU A 1 453 ? -16.580 16.908 39.717 1.00 89.88 453 LEU A O 1
ATOM 3728 N N . ASN A 1 454 ? -15.960 17.219 41.855 1.00 88.19 454 ASN A N 1
ATOM 3729 C CA . ASN A 1 454 ? -15.067 18.342 41.570 1.00 88.19 454 ASN A CA 1
ATOM 3730 C C . ASN A 1 454 ? -13.821 17.891 40.798 1.00 88.19 454 ASN A C 1
ATOM 3732 O O . ASN A 1 454 ? -13.462 18.535 39.812 1.00 88.19 454 ASN A O 1
ATOM 3736 N N . ASP A 1 455 ? -13.232 16.756 41.179 1.00 89.12 455 ASP A N 1
ATOM 3737 C CA . ASP A 1 455 ? -12.096 16.163 40.467 1.00 89.12 455 ASP A CA 1
ATOM 3738 C C . ASP A 1 455 ? -12.488 15.824 39.014 1.00 89.12 455 ASP A C 1
ATOM 3740 O O . ASP A 1 455 ? -11.780 16.176 38.072 1.00 89.12 455 ASP A O 1
ATOM 3744 N N . CYS A 1 456 ? -13.678 15.247 38.806 1.00 84.19 456 CYS A N 1
ATOM 3745 C CA . CYS A 1 456 ? -14.215 14.940 37.476 1.00 84.19 456 CYS A CA 1
ATOM 3746 C C . CYS A 1 456 ? -14.475 16.201 36.628 1.00 84.19 456 CYS A C 1
ATOM 3748 O O . CYS A 1 456 ? -14.189 16.219 35.430 1.00 84.19 456 CYS A O 1
ATOM 3750 N N . LYS A 1 457 ? -14.976 17.288 37.233 1.00 89.56 457 LYS A N 1
ATOM 3751 C CA . LYS A 1 457 ? -15.140 18.578 36.537 1.00 89.56 457 LYS A CA 1
ATOM 3752 C C . LYS A 1 457 ? -13.798 19.161 36.095 1.00 89.56 457 LYS A C 1
ATOM 3754 O O . LYS A 1 457 ? -13.702 19.656 34.975 1.00 89.56 457 LYS A O 1
ATOM 3759 N N . SER A 1 458 ? -12.780 19.089 36.952 1.00 89.06 458 SER A N 1
ATOM 3760 C CA . SER A 1 458 ? -11.433 19.560 36.622 1.00 89.06 458 SER A CA 1
ATOM 3761 C C . SER A 1 458 ? -10.809 18.738 35.490 1.00 89.06 458 SER A C 1
ATOM 3763 O O . SER A 1 458 ? -10.265 19.321 34.553 1.00 89.06 458 SER A O 1
ATOM 3765 N N . ASP A 1 459 ? -10.954 17.410 35.524 1.00 89.00 459 ASP A N 1
ATOM 3766 C CA . ASP A 1 459 ? -10.465 16.511 34.471 1.00 89.00 459 ASP A CA 1
ATOM 3767 C C . ASP A 1 459 ? -11.173 16.757 33.124 1.00 89.00 459 ASP A C 1
ATOM 3769 O O . ASP A 1 459 ? -10.531 16.813 32.075 1.00 89.00 459 ASP A O 1
ATOM 3773 N N . ASN A 1 460 ? -12.490 16.998 33.133 1.00 83.94 460 ASN A N 1
ATOM 3774 C CA . ASN A 1 460 ? -13.221 17.363 31.916 1.00 83.94 460 ASN A CA 1
ATOM 3775 C C . ASN A 1 460 ? -12.762 18.706 31.330 1.00 83.94 460 ASN A C 1
ATOM 3777 O O . ASN A 1 460 ? -12.592 18.794 30.117 1.00 83.94 460 ASN A O 1
ATOM 3781 N N . MET A 1 461 ? -12.493 19.723 32.158 1.00 88.81 461 MET A N 1
ATOM 3782 C CA . MET A 1 461 ? -11.952 20.997 31.664 1.00 88.81 461 MET A CA 1
ATOM 3783 C C . MET A 1 461 ? -10.588 20.829 30.982 1.00 88.81 461 MET A C 1
ATOM 3785 O O . MET A 1 461 ? -10.347 21.443 29.941 1.00 88.81 461 MET A O 1
ATOM 3789 N N . LEU A 1 462 ? -9.710 19.991 31.540 1.00 87.19 462 LEU A N 1
ATOM 3790 C CA . LEU A 1 462 ? -8.410 19.687 30.934 1.00 87.19 462 LEU A CA 1
ATOM 3791 C C . LEU A 1 462 ? -8.578 18.961 29.595 1.00 87.19 462 LEU A C 1
ATOM 3793 O O . LEU A 1 462 ? -7.950 19.339 28.607 1.00 87.19 462 LEU A O 1
ATOM 3797 N N . LYS A 1 463 ? -9.477 17.973 29.525 1.00 89.19 463 LYS A N 1
ATOM 3798 C CA . LYS A 1 463 ? -9.782 17.266 28.270 1.00 89.19 463 LYS A CA 1
ATOM 3799 C C . LYS A 1 463 ? -10.348 18.200 27.205 1.00 89.19 463 LYS A C 1
ATOM 3801 O O . LYS A 1 463 ? -9.934 18.109 26.052 1.00 89.19 463 LYS A O 1
ATOM 3806 N N . ASP A 1 464 ? -11.236 19.118 27.575 1.00 87.44 464 ASP A N 1
ATOM 3807 C CA . ASP A 1 464 ? -11.782 20.113 26.648 1.00 87.44 464 ASP A CA 1
ATOM 3808 C C . ASP A 1 464 ? -10.695 21.062 26.117 1.00 87.44 464 ASP A C 1
ATOM 3810 O O . ASP A 1 464 ? -10.693 21.397 24.927 1.00 87.44 464 ASP A O 1
ATOM 3814 N N . GLN A 1 465 ? -9.729 21.455 26.957 1.00 86.19 465 GLN A N 1
ATOM 3815 C CA . GLN A 1 465 ? -8.552 22.209 26.510 1.00 86.19 465 GLN A CA 1
ATOM 3816 C C . GLN A 1 465 ? -7.716 21.408 25.507 1.00 86.19 465 GLN A C 1
ATOM 3818 O O . GLN A 1 465 ? -7.462 21.906 24.409 1.00 86.19 465 GLN A O 1
ATOM 3823 N N . THR A 1 466 ? -7.375 20.154 25.820 1.00 88.38 466 THR A N 1
ATOM 3824 C CA . THR A 1 466 ? -6.603 19.286 24.915 1.00 88.38 466 THR A CA 1
ATOM 3825 C C . THR A 1 466 ? -7.318 19.077 23.577 1.00 88.38 466 THR A C 1
ATOM 3827 O O . THR A 1 466 ? -6.700 19.174 22.519 1.00 88.38 466 THR A O 1
ATOM 3830 N N . IL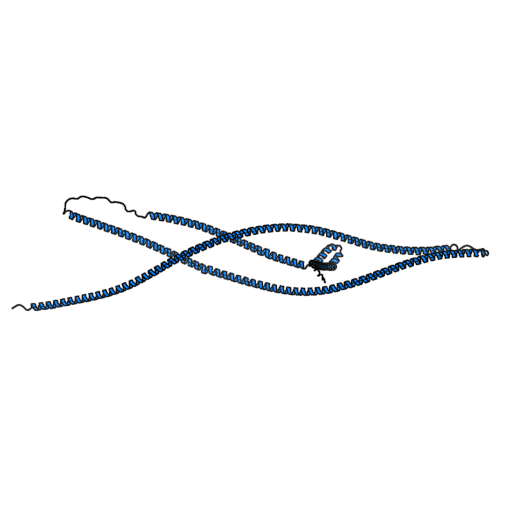E A 1 467 ? -8.639 18.860 23.587 1.00 88.12 467 ILE A N 1
ATOM 3831 C CA . ILE A 1 467 ? -9.438 18.716 22.359 1.00 88.12 467 ILE A CA 1
ATOM 3832 C C . ILE A 1 467 ? -9.358 19.982 21.500 1.00 88.12 467 ILE A C 1
ATOM 3834 O O . ILE A 1 467 ? -9.230 19.897 20.276 1.00 88.12 467 ILE A O 1
ATOM 3838 N N . ASN A 1 468 ? -9.440 21.162 22.115 1.00 87.69 468 ASN A N 1
ATOM 3839 C CA . ASN A 1 468 ? -9.368 22.427 21.389 1.00 87.69 468 ASN A CA 1
ATOM 3840 C C . ASN A 1 468 ? -7.977 22.682 20.793 1.00 87.69 468 ASN A C 1
ATOM 3842 O O . ASN A 1 468 ? -7.881 23.194 19.675 1.00 87.69 468 ASN A O 1
ATOM 3846 N N . GLU A 1 469 ? -6.910 22.296 21.488 1.00 88.31 469 GLU A N 1
ATOM 3847 C CA . GLU A 1 469 ? -5.541 22.358 20.966 1.00 88.31 469 GLU A CA 1
ATOM 3848 C C . GLU A 1 469 ? -5.350 21.414 19.776 1.00 88.31 469 GLU A C 1
ATOM 3850 O O . GLU A 1 469 ? -4.926 21.859 18.707 1.00 88.31 469 GLU A O 1
ATOM 3855 N N . SER A 1 470 ? -5.777 20.152 19.894 1.00 84.19 470 SER A N 1
ATOM 3856 C CA . SER A 1 470 ? -5.725 19.195 18.782 1.00 84.19 470 SER A CA 1
ATOM 3857 C C . SER A 1 470 ? -6.553 19.652 17.573 1.00 84.19 470 SER A C 1
ATOM 3859 O O . SER A 1 470 ? -6.149 19.438 16.430 1.00 84.19 470 SER A O 1
ATOM 3861 N N . LYS A 1 471 ? -7.696 20.325 17.781 1.00 88.88 471 LYS A N 1
ATOM 3862 C CA . LYS A 1 471 ? -8.480 20.924 16.682 1.00 88.88 471 LYS A CA 1
ATOM 3863 C C . LYS A 1 471 ? -7.705 22.022 15.950 1.00 88.88 471 LYS A C 1
ATOM 3865 O O . LYS A 1 471 ? -7.722 22.044 14.721 1.00 88.88 471 LYS A O 1
ATOM 3870 N N . LYS A 1 472 ? -7.017 22.909 16.679 1.00 87.31 472 LYS A N 1
ATOM 3871 C CA . LYS A 1 472 ? -6.179 23.964 16.079 1.00 87.31 472 LYS A CA 1
ATOM 3872 C C . LYS A 1 472 ? -5.014 23.376 15.283 1.00 87.31 472 LYS A C 1
ATOM 3874 O O . LYS A 1 472 ? -4.725 23.846 14.184 1.00 87.31 472 LYS A O 1
ATOM 3879 N N . GLU A 1 473 ? -4.371 22.339 15.812 1.00 88.94 473 GLU A N 1
ATOM 3880 C CA . GLU A 1 473 ? -3.296 21.635 15.111 1.00 88.94 473 GLU A CA 1
ATOM 3881 C C . GLU A 1 473 ? -3.798 20.984 13.812 1.00 88.94 473 GLU A C 1
ATOM 3883 O O . GLU A 1 473 ? -3.173 21.128 12.761 1.00 88.94 473 GLU A O 1
ATOM 3888 N N . ASN A 1 474 ? -4.972 20.349 13.847 1.00 86.12 474 ASN A N 1
ATOM 3889 C CA . ASN A 1 474 ? -5.571 19.713 12.675 1.00 86.12 474 ASN A CA 1
ATOM 3890 C C . ASN A 1 474 ? -5.908 20.727 11.560 1.00 86.12 474 ASN A C 1
ATOM 3892 O O . ASN A 1 474 ? -5.621 20.487 10.390 1.00 86.12 474 ASN A O 1
ATOM 3896 N N . GLU A 1 475 ? -6.437 21.902 11.908 1.00 89.69 475 GLU A N 1
ATOM 3897 C CA . GLU A 1 475 ? -6.675 22.988 10.939 1.00 89.69 475 GLU A CA 1
ATOM 3898 C C . GLU A 1 475 ? -5.369 23.519 10.310 1.00 89.69 475 GLU A C 1
ATOM 3900 O O . GLU A 1 475 ? -5.298 23.765 9.100 1.00 89.69 475 GLU A O 1
ATOM 3905 N N . SER A 1 476 ? -4.290 23.617 11.095 1.00 90.19 476 SER A N 1
ATOM 3906 C CA . SER A 1 476 ? -2.956 23.967 10.581 1.00 90.19 476 SER A CA 1
ATOM 3907 C C . SER A 1 476 ? -2.435 22.926 9.583 1.00 90.19 476 SER A C 1
ATOM 3909 O O . SER A 1 476 ? -1.932 23.279 8.511 1.00 90.19 476 SER A O 1
ATOM 3911 N N . LEU A 1 477 ? -2.601 21.637 9.894 1.00 88.12 477 LEU A N 1
ATOM 3912 C CA . LEU A 1 477 ? -2.204 20.541 9.009 1.00 88.12 477 LEU A CA 1
ATOM 3913 C C . LEU A 1 477 ? -3.017 20.523 7.709 1.00 88.12 477 LEU A C 1
ATOM 3915 O O . LEU A 1 477 ? -2.417 20.417 6.641 1.00 88.12 477 LEU A O 1
ATOM 3919 N N . LYS A 1 478 ? -4.340 20.722 7.763 1.00 88.81 478 LYS A N 1
ATOM 3920 C CA . LYS A 1 478 ? -5.172 20.874 6.554 1.00 88.81 478 LYS A CA 1
ATOM 3921 C C . LYS A 1 478 ? -4.671 22.000 5.655 1.00 88.81 478 LYS A C 1
ATOM 3923 O O . LYS A 1 478 ? -4.529 21.814 4.453 1.00 88.81 478 LYS A O 1
ATOM 3928 N N . THR A 1 479 ? -4.337 23.150 6.241 1.00 88.06 479 THR A N 1
ATOM 3929 C CA . THR A 1 479 ? -3.822 24.297 5.479 1.00 88.06 479 THR A CA 1
ATOM 3930 C C . THR A 1 479 ? -2.489 23.971 4.794 1.00 88.06 479 THR A C 1
ATOM 3932 O O . THR A 1 479 ? -2.235 24.419 3.676 1.00 88.06 479 THR A O 1
ATOM 3935 N N . LYS A 1 480 ? -1.622 23.179 5.442 1.00 90.38 480 LYS A N 1
ATOM 3936 C CA . LYS A 1 480 ? -0.371 22.699 4.832 1.00 90.38 480 LYS A CA 1
ATOM 3937 C C . LYS A 1 480 ? -0.620 21.715 3.691 1.00 90.38 480 LYS A C 1
ATOM 3939 O O . LYS A 1 480 ? 0.069 21.820 2.683 1.00 90.38 480 LYS A O 1
ATOM 3944 N N . ILE A 1 481 ? -1.588 20.807 3.834 1.00 87.06 481 ILE A N 1
ATOM 3945 C CA . ILE A 1 481 ? -1.966 19.853 2.779 1.00 87.06 481 ILE A CA 1
ATOM 3946 C C . ILE A 1 481 ? -2.404 20.605 1.521 1.00 87.06 481 ILE A C 1
ATOM 3948 O O . ILE A 1 481 ? -1.815 20.389 0.470 1.00 87.06 481 ILE A O 1
ATOM 3952 N N . VAL A 1 482 ? -3.308 21.581 1.651 1.00 89.25 482 VAL A N 1
ATOM 3953 C CA . VAL A 1 482 ? -3.777 22.390 0.509 1.00 89.25 482 VAL A CA 1
ATOM 3954 C C . VAL A 1 482 ? -2.619 23.103 -0.206 1.00 89.25 482 VAL A C 1
ATOM 3956 O O . VAL A 1 482 ? -2.578 23.173 -1.430 1.00 89.25 482 VAL A O 1
ATOM 3959 N N . LYS A 1 483 ? -1.629 23.617 0.537 1.00 88.81 483 LYS A N 1
ATOM 3960 C CA . LYS A 1 483 ? -0.436 24.236 -0.072 1.00 88.81 483 LYS A CA 1
ATOM 3961 C C . LYS A 1 483 ? 0.440 23.232 -0.822 1.00 88.81 483 LYS A C 1
ATOM 3963 O O . LYS A 1 483 ? 1.050 23.597 -1.821 1.00 88.81 483 LYS A O 1
ATOM 3968 N N . LEU A 1 484 ? 0.550 22.004 -0.320 1.00 87.69 484 LEU A N 1
ATOM 3969 C CA . LEU A 1 484 ? 1.311 20.948 -0.985 1.00 87.69 484 LEU A CA 1
ATOM 3970 C C . LEU A 1 484 ? 0.606 20.480 -2.260 1.00 87.69 484 LEU A C 1
ATOM 3972 O O . LEU A 1 484 ? 1.286 20.304 -3.262 1.00 87.69 484 LEU A O 1
ATOM 3976 N N . GLU A 1 485 ? -0.721 20.356 -2.243 1.00 87.69 485 GLU A N 1
ATOM 3977 C CA . GLU A 1 485 ? -1.529 20.027 -3.426 1.00 87.69 485 GLU A CA 1
ATOM 3978 C C . GLU A 1 485 ? -1.316 21.058 -4.544 1.00 87.69 485 GLU A C 1
ATOM 3980 O O . GLU A 1 485 ? -0.913 20.691 -5.642 1.00 87.69 485 GLU A O 1
ATOM 3985 N N . LEU A 1 486 ? -1.412 22.357 -4.234 1.00 86.75 486 LEU A N 1
ATOM 3986 C CA . LEU A 1 486 ? -1.146 23.422 -5.215 1.00 86.75 486 LEU A CA 1
ATOM 3987 C C . LEU A 1 486 ? 0.279 23.376 -5.799 1.00 86.75 486 LEU A C 1
ATOM 3989 O O . LEU A 1 486 ? 0.494 23.711 -6.965 1.00 86.75 486 LEU A O 1
ATOM 3993 N N . ASN A 1 487 ? 1.269 22.980 -4.995 1.00 89.25 487 ASN A N 1
ATOM 3994 C CA . ASN A 1 487 ? 2.643 22.824 -5.474 1.00 89.25 487 ASN A CA 1
ATOM 3995 C C . ASN A 1 487 ? 2.802 21.600 -6.383 1.00 89.25 487 ASN A C 1
ATOM 3997 O O . ASN A 1 487 ? 3.582 21.661 -7.333 1.00 89.25 487 ASN A O 1
ATOM 4001 N N . ILE A 1 488 ? 2.097 20.504 -6.089 1.00 86.00 488 ILE A N 1
ATOM 4002 C CA . ILE A 1 488 ? 2.083 19.305 -6.932 1.00 86.00 488 ILE A CA 1
ATOM 4003 C C . ILE A 1 488 ? 1.480 19.652 -8.293 1.00 86.00 488 ILE A C 1
ATOM 4005 O O . ILE A 1 488 ? 2.149 19.432 -9.297 1.00 86.00 488 ILE A O 1
ATOM 4009 N N . ASP A 1 489 ? 0.318 20.307 -8.326 1.00 84.94 489 ASP A N 1
ATOM 4010 C CA . ASP A 1 489 ? -0.342 20.715 -9.575 1.00 84.94 489 ASP A CA 1
ATOM 4011 C C . ASP A 1 489 ? 0.571 21.604 -10.443 1.00 84.94 489 ASP A C 1
ATOM 4013 O O . ASP A 1 489 ? 0.675 21.443 -11.660 1.00 84.94 489 ASP A O 1
ATOM 4017 N N . SER A 1 490 ? 1.291 22.540 -9.816 1.00 86.19 490 SER A N 1
ATOM 4018 C CA . SER A 1 490 ? 2.278 23.397 -10.490 1.00 86.19 490 SER A CA 1
ATOM 4019 C C . SER A 1 490 ? 3.428 22.595 -11.117 1.00 86.19 490 SER A C 1
ATOM 4021 O O . SER A 1 490 ? 3.812 22.830 -12.267 1.00 86.19 490 SER A O 1
ATOM 4023 N N . LEU A 1 491 ? 3.969 21.618 -10.382 1.00 88.62 491 LEU A N 1
ATOM 4024 C CA . LEU A 1 491 ? 5.042 20.754 -10.872 1.00 88.62 491 LEU A CA 1
ATOM 4025 C C . LEU A 1 491 ? 4.566 19.827 -11.993 1.00 88.62 491 LEU A C 1
ATOM 4027 O O . LEU A 1 491 ? 5.294 19.647 -12.968 1.00 88.62 491 LEU A O 1
ATOM 4031 N N . GLU A 1 492 ? 3.360 19.272 -11.885 1.00 86.94 492 GLU A N 1
ATOM 4032 C CA . GLU A 1 492 ? 2.758 18.429 -12.922 1.00 86.94 492 GLU A CA 1
ATOM 4033 C C . GLU A 1 492 ? 2.593 19.193 -14.239 1.00 86.94 492 GLU A C 1
ATOM 4035 O O . GLU A 1 492 ? 2.974 18.687 -15.299 1.00 86.94 492 GLU A O 1
ATOM 4040 N N . ASN A 1 493 ? 2.134 20.446 -14.177 1.00 86.25 493 ASN A N 1
ATOM 4041 C CA . ASN A 1 493 ? 2.044 21.307 -15.355 1.00 86.25 493 ASN A CA 1
ATOM 4042 C C . ASN A 1 493 ? 3.424 21.553 -15.988 1.00 86.25 493 ASN A C 1
ATOM 4044 O O . ASN A 1 493 ? 3.583 21.393 -17.197 1.00 86.25 493 ASN A O 1
ATOM 4048 N N . SER A 1 494 ? 4.452 21.845 -15.182 1.00 87.56 494 SER A N 1
ATOM 4049 C CA . SER A 1 494 ? 5.815 22.064 -15.692 1.00 87.56 494 SER A CA 1
ATOM 4050 C C . SER A 1 494 ? 6.441 20.807 -16.313 1.00 87.56 494 SER A C 1
ATOM 4052 O O . SER A 1 494 ? 7.168 20.892 -17.306 1.00 87.56 494 SER A O 1
ATOM 4054 N N . ILE A 1 495 ? 6.170 19.626 -15.748 1.00 87.00 495 ILE A N 1
ATOM 4055 C CA . ILE A 1 495 ? 6.611 18.349 -16.324 1.00 87.00 495 ILE A CA 1
ATOM 4056 C C . ILE A 1 495 ? 5.913 18.106 -17.663 1.00 87.00 495 ILE A C 1
ATOM 4058 O O . ILE A 1 495 ? 6.569 17.691 -18.618 1.00 87.00 495 ILE A O 1
ATOM 4062 N N . THR A 1 496 ? 4.613 18.391 -17.742 1.00 88.44 496 THR A N 1
ATOM 4063 C CA . THR A 1 496 ? 3.819 18.215 -18.964 1.00 88.44 496 THR A CA 1
ATOM 4064 C C . THR A 1 496 ? 4.337 19.110 -20.089 1.00 88.44 496 THR A C 1
ATOM 4066 O O . THR A 1 496 ? 4.631 18.602 -21.168 1.00 88.44 496 THR A O 1
ATOM 4069 N N . GLU A 1 497 ? 4.586 20.396 -19.816 1.00 90.50 497 GLU A N 1
ATOM 4070 C CA . GLU A 1 497 ? 5.184 21.318 -20.796 1.00 90.50 497 GLU A CA 1
ATOM 4071 C C . GLU A 1 497 ? 6.541 20.816 -21.310 1.00 90.50 497 GLU A C 1
ATOM 4073 O O . GLU A 1 497 ? 6.781 20.781 -22.516 1.00 90.50 497 GLU A O 1
ATOM 4078 N N . ARG A 1 498 ? 7.423 20.348 -20.416 1.00 90.44 498 ARG A N 1
ATOM 4079 C CA . ARG A 1 498 ? 8.733 19.803 -20.817 1.00 90.44 498 ARG A CA 1
ATOM 4080 C C . ARG A 1 498 ? 8.622 18.538 -21.664 1.00 90.44 498 ARG A C 1
ATOM 4082 O O . ARG A 1 498 ? 9.457 18.321 -22.544 1.00 90.44 498 ARG A O 1
ATOM 4089 N N . LEU A 1 499 ? 7.641 17.681 -21.384 1.00 88.75 499 LEU A N 1
A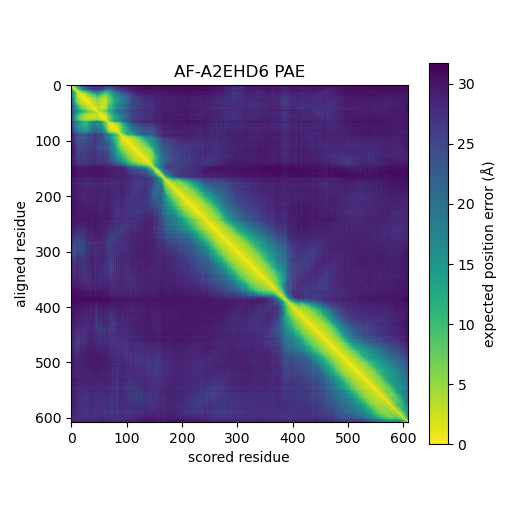TOM 4090 C CA . LEU A 1 499 ? 7.396 16.478 -22.179 1.00 88.75 499 LEU A CA 1
ATOM 4091 C C . LEU A 1 499 ? 6.888 16.831 -23.578 1.00 88.75 499 LEU A C 1
ATOM 4093 O O . LEU A 1 499 ? 7.353 16.228 -24.547 1.00 88.75 499 LEU A O 1
ATOM 4097 N N . ASP A 1 500 ? 6.000 17.818 -23.691 1.00 88.56 500 ASP A N 1
ATOM 4098 C CA . ASP A 1 500 ? 5.501 18.300 -24.979 1.00 88.56 500 ASP A CA 1
ATOM 4099 C C . ASP A 1 500 ? 6.617 18.959 -25.805 1.00 88.56 500 ASP A C 1
ATOM 4101 O O . ASP A 1 500 ? 6.793 18.624 -26.979 1.00 88.56 500 ASP A O 1
ATOM 4105 N N . GLU A 1 501 ? 7.467 19.788 -25.189 1.00 92.25 501 GLU A N 1
ATOM 4106 C CA . GLU A 1 501 ? 8.643 20.364 -25.856 1.00 92.25 501 GLU A CA 1
ATOM 4107 C C . GLU A 1 501 ? 9.612 19.287 -26.370 1.00 92.25 501 GLU A C 1
ATOM 4109 O O . GLU A 1 501 ? 10.083 19.353 -27.511 1.00 92.25 501 GLU A O 1
ATOM 4114 N N . ALA A 1 502 ? 9.911 18.275 -25.548 1.00 87.06 502 ALA A N 1
ATOM 4115 C CA . ALA A 1 502 ? 10.785 17.172 -25.942 1.00 87.06 502 ALA A CA 1
ATOM 4116 C C . ALA A 1 502 ? 10.172 16.353 -27.087 1.00 87.06 502 ALA A C 1
ATOM 4118 O O . ALA A 1 502 ? 10.865 15.985 -28.040 1.00 87.06 502 ALA A O 1
ATOM 4119 N N . ARG A 1 503 ? 8.861 16.095 -27.029 1.00 90.50 503 ARG A N 1
ATOM 4120 C CA . ARG A 1 503 ? 8.126 15.394 -28.084 1.00 90.50 503 ARG A CA 1
ATOM 4121 C C . ARG A 1 503 ? 8.201 16.148 -29.410 1.00 90.50 503 ARG A C 1
ATOM 4123 O O . ARG A 1 503 ? 8.476 15.527 -30.439 1.00 90.50 503 ARG A O 1
ATOM 4130 N N . ASP A 1 504 ? 8.009 17.462 -29.390 1.00 89.81 504 ASP A N 1
ATOM 4131 C CA . ASP A 1 504 ? 8.093 18.304 -30.584 1.00 89.81 504 ASP A CA 1
ATOM 4132 C C . ASP A 1 504 ? 9.505 18.326 -31.179 1.00 89.81 504 ASP A C 1
ATOM 4134 O O . ASP A 1 504 ? 9.668 18.272 -32.403 1.00 89.81 504 ASP A O 1
ATOM 4138 N N . GLN A 1 505 ? 10.540 18.361 -30.334 1.00 91.44 505 GLN A N 1
ATOM 4139 C CA . GLN A 1 505 ? 11.932 18.273 -30.781 1.00 91.44 505 GLN A CA 1
ATOM 4140 C C . GLN A 1 505 ? 12.221 16.938 -31.472 1.00 91.44 505 GLN A C 1
ATOM 4142 O O . GLN A 1 505 ? 12.700 16.934 -32.609 1.00 91.44 505 GLN A O 1
ATOM 4147 N N . TYR A 1 506 ? 11.864 15.813 -30.847 1.00 89.38 506 TYR A N 1
ATOM 4148 C CA . TYR A 1 506 ? 12.077 14.499 -31.454 1.00 89.38 506 TYR A CA 1
ATOM 4149 C C . TYR A 1 506 ? 11.242 14.302 -32.722 1.00 89.38 506 TYR A C 1
ATOM 4151 O O . TYR A 1 506 ? 11.720 13.703 -33.684 1.00 89.38 506 TYR A O 1
ATOM 4159 N N . SER A 1 507 ? 10.024 14.848 -32.783 1.00 88.94 507 SER A N 1
ATOM 4160 C CA . SER A 1 507 ? 9.208 14.793 -33.998 1.00 88.94 507 SER A CA 1
ATOM 4161 C C . SER A 1 507 ? 9.859 15.546 -35.164 1.00 88.94 507 SER A C 1
ATOM 4163 O O . SER A 1 507 ? 9.809 15.069 -36.300 1.00 88.94 507 SER A O 1
ATOM 4165 N N . LYS A 1 508 ? 10.492 16.700 -34.902 1.00 92.31 508 LYS A N 1
ATOM 4166 C CA . LYS A 1 508 ? 11.266 17.441 -35.913 1.00 92.31 508 LYS A CA 1
ATOM 4167 C C . LYS A 1 508 ? 12.497 16.657 -36.360 1.00 92.31 508 LYS A C 1
ATOM 4169 O O . LYS A 1 508 ? 12.729 16.530 -37.558 1.00 92.31 508 LYS A O 1
ATOM 4174 N N . GLU A 1 509 ? 13.241 16.076 -35.422 1.00 92.81 509 GLU A N 1
ATOM 4175 C CA . GLU A 1 509 ? 14.438 15.292 -35.741 1.00 92.81 509 GLU A CA 1
ATOM 4176 C C . GLU A 1 509 ? 14.107 14.047 -36.580 1.00 92.81 509 GLU A C 1
ATOM 4178 O O . GLU A 1 509 ? 14.774 13.771 -37.579 1.00 92.81 509 GLU A O 1
ATOM 4183 N N . ILE A 1 510 ? 13.024 13.336 -36.246 1.00 89.75 510 ILE A N 1
ATOM 4184 C CA . ILE A 1 510 ? 12.524 12.207 -37.044 1.00 89.75 510 ILE A CA 1
ATOM 4185 C C . ILE A 1 510 ? 12.184 12.662 -38.467 1.00 89.75 510 ILE A C 1
ATOM 4187 O O . ILE A 1 510 ? 12.572 11.998 -39.430 1.00 89.75 510 ILE A O 1
ATOM 4191 N N . PHE A 1 511 ? 11.491 13.792 -38.615 1.00 92.50 511 PHE A N 1
ATOM 4192 C CA . PHE A 1 511 ? 11.140 14.336 -39.926 1.00 92.50 511 PHE A CA 1
ATOM 4193 C C . PHE A 1 511 ? 12.385 14.686 -40.760 1.00 92.50 511 PHE A C 1
ATOM 4195 O O . PHE A 1 511 ? 12.471 14.337 -41.943 1.00 92.50 511 PHE A O 1
ATOM 4202 N N . ASP A 1 512 ? 13.391 15.312 -40.150 1.00 91.44 512 ASP A N 1
ATOM 4203 C CA . ASP A 1 512 ? 14.649 15.653 -40.819 1.00 91.44 512 ASP A CA 1
ATOM 4204 C C . ASP A 1 512 ? 15.442 14.406 -41.233 1.00 91.44 512 ASP A C 1
ATOM 4206 O O . ASP A 1 512 ? 15.951 14.329 -42.361 1.00 91.44 512 ASP A O 1
ATOM 4210 N N . LEU A 1 513 ? 15.499 13.388 -40.369 1.00 91.12 513 LEU A N 1
ATOM 4211 C CA . LEU A 1 513 ? 16.130 12.103 -40.675 1.00 91.12 513 LEU A CA 1
ATOM 4212 C C . LEU A 1 513 ? 15.410 11.369 -41.813 1.00 91.12 513 LEU A C 1
ATOM 4214 O O . LEU A 1 513 ? 16.074 10.856 -42.717 1.00 91.12 513 LEU A O 1
ATOM 4218 N N . GLN A 1 514 ? 14.076 11.372 -41.832 1.00 91.44 514 GLN A N 1
ATOM 4219 C CA . GLN A 1 514 ? 13.285 10.804 -42.930 1.00 91.44 514 GLN A CA 1
ATOM 4220 C C . GLN A 1 514 ? 13.579 11.507 -44.261 1.00 91.44 514 GLN A C 1
ATOM 4222 O O . GLN A 1 514 ? 13.796 10.851 -45.285 1.00 91.44 514 GLN A O 1
ATOM 4227 N N . ASN A 1 515 ? 13.666 12.839 -44.257 1.00 92.12 515 ASN A N 1
ATOM 4228 C CA . ASN A 1 515 ? 14.029 13.607 -45.447 1.00 92.12 515 ASN A CA 1
ATOM 4229 C C . ASN A 1 515 ? 15.456 13.304 -45.919 1.00 92.12 515 ASN A C 1
ATOM 4231 O O . ASN A 1 515 ? 15.701 13.173 -47.124 1.00 92.12 515 ASN A O 1
ATOM 4235 N N . LYS A 1 516 ? 16.406 13.161 -44.990 1.00 92.81 516 LYS A N 1
ATOM 4236 C CA . LYS A 1 516 ? 17.790 12.792 -45.307 1.00 92.81 516 LYS A CA 1
ATOM 4237 C C . LYS A 1 516 ? 17.876 11.387 -45.904 1.00 92.81 516 LYS A C 1
ATOM 4239 O O . LYS A 1 516 ? 18.561 11.207 -46.911 1.00 92.81 516 LYS A O 1
ATOM 4244 N N . LEU A 1 517 ? 17.140 10.425 -45.348 1.00 90.12 517 LEU A N 1
ATOM 4245 C CA . LEU A 1 517 ? 17.042 9.063 -45.874 1.00 90.12 517 LEU A CA 1
ATOM 4246 C C . LEU A 1 517 ? 16.504 9.063 -47.311 1.00 90.12 517 LEU A C 1
ATOM 4248 O O . LEU A 1 517 ? 17.115 8.467 -48.195 1.00 90.12 517 LEU A O 1
ATOM 4252 N N . LYS A 1 518 ? 15.425 9.810 -47.573 1.00 93.25 518 LYS A N 1
ATOM 4253 C CA . LYS A 1 518 ? 14.831 9.930 -48.913 1.00 93.25 518 LYS A CA 1
ATOM 4254 C C . LYS A 1 518 ? 15.809 10.518 -49.936 1.00 93.25 518 LYS A C 1
ATOM 4256 O O . LYS A 1 518 ? 15.881 10.051 -51.071 1.00 93.25 518 LYS A O 1
ATOM 4261 N N . ARG A 1 519 ? 16.607 11.519 -49.541 1.00 89.88 519 ARG A N 1
ATOM 4262 C CA . ARG A 1 519 ? 17.668 12.087 -50.397 1.00 89.88 519 ARG A CA 1
ATOM 4263 C C . ARG A 1 519 ? 18.770 11.070 -50.699 1.00 89.88 519 ARG A C 1
ATOM 4265 O O . ARG A 1 519 ? 19.203 10.982 -51.845 1.00 89.88 519 ARG A O 1
ATOM 4272 N N . LEU A 1 520 ? 19.204 10.306 -49.696 1.00 90.69 520 LEU A N 1
ATOM 4273 C CA . LEU A 1 520 ? 20.222 9.265 -49.868 1.00 90.69 520 LEU A CA 1
ATOM 4274 C C . LEU A 1 520 ? 19.733 8.131 -50.776 1.00 90.69 520 LEU A C 1
ATOM 4276 O O . LEU A 1 520 ? 20.482 7.694 -51.644 1.00 90.69 520 LEU A O 1
ATOM 4280 N N . GLN A 1 521 ? 18.475 7.707 -50.639 1.00 90.06 521 GLN A N 1
ATOM 4281 C CA . GLN A 1 521 ? 17.859 6.721 -51.533 1.00 90.06 521 GLN A CA 1
ATOM 4282 C C . GLN A 1 521 ? 17.875 7.197 -52.989 1.00 90.06 521 GLN A C 1
ATOM 4284 O O . GLN A 1 521 ? 18.355 6.480 -53.864 1.00 90.06 521 GLN A O 1
ATOM 4289 N N . LEU A 1 522 ? 17.462 8.444 -53.241 1.00 91.62 522 LEU A N 1
ATOM 4290 C CA . LEU A 1 522 ? 17.488 9.022 -54.587 1.00 91.62 522 LEU A CA 1
ATOM 4291 C C . LEU A 1 522 ? 18.915 9.094 -55.162 1.00 91.62 522 LEU A C 1
ATOM 4293 O O . LEU A 1 522 ? 19.130 8.899 -56.358 1.00 91.62 522 LEU A O 1
ATOM 4297 N N . GLN A 1 523 ? 19.910 9.387 -54.322 1.00 91.62 523 GLN A N 1
ATOM 4298 C CA . GLN A 1 523 ? 21.311 9.389 -54.738 1.00 91.62 523 GLN A CA 1
ATOM 4299 C C . GLN A 1 523 ? 21.799 7.978 -55.091 1.00 91.62 523 GLN A C 1
ATOM 4301 O O . GLN A 1 523 ? 22.487 7.812 -56.100 1.00 91.62 523 GLN A O 1
ATOM 4306 N N . PHE A 1 524 ? 21.421 6.973 -54.301 1.00 89.69 524 PHE A N 1
ATOM 4307 C CA . PHE A 1 524 ? 21.757 5.575 -54.553 1.00 89.69 524 PHE A CA 1
ATOM 4308 C C . PHE A 1 524 ? 21.136 5.066 -55.860 1.00 89.69 524 PHE A C 1
ATOM 4310 O O . PHE A 1 524 ? 21.825 4.450 -56.670 1.00 89.69 524 PHE A O 1
ATOM 4317 N N . GLU A 1 525 ? 19.871 5.399 -56.133 1.00 91.06 525 GLU A N 1
ATOM 4318 C CA . GLU A 1 525 ? 19.206 5.073 -57.402 1.00 91.06 525 GLU A CA 1
ATOM 4319 C C . GLU A 1 525 ? 19.930 5.688 -58.606 1.00 91.06 525 GLU A C 1
ATOM 4321 O O . GLU A 1 525 ? 20.198 5.003 -59.597 1.00 91.06 525 GLU A O 1
ATOM 4326 N N . LYS A 1 526 ? 20.330 6.965 -58.507 1.00 91.25 526 LYS A N 1
ATOM 4327 C CA . LYS A 1 526 ? 21.124 7.628 -59.554 1.00 91.25 526 LYS A CA 1
ATOM 4328 C C . LYS A 1 526 ? 22.465 6.934 -59.776 1.00 91.25 526 LYS A C 1
ATOM 4330 O O . LYS A 1 526 ? 22.839 6.681 -60.923 1.00 91.25 526 LYS A O 1
ATOM 4335 N N . GLN A 1 527 ? 23.177 6.597 -58.704 1.00 90.25 527 GLN A N 1
ATOM 4336 C CA . GLN A 1 527 ? 24.442 5.869 -58.804 1.00 90.25 527 GLN A CA 1
ATOM 4337 C C . GLN A 1 527 ? 24.255 4.488 -59.439 1.00 90.25 527 GLN A C 1
ATOM 4339 O O . GLN A 1 527 ? 24.992 4.161 -60.363 1.00 90.25 527 GLN A O 1
ATOM 4344 N N . ASN A 1 528 ? 23.228 3.730 -59.053 1.00 90.44 528 ASN A N 1
ATOM 4345 C CA . ASN A 1 528 ? 22.923 2.436 -59.667 1.00 90.44 528 ASN A CA 1
ATOM 4346 C C . ASN A 1 528 ? 22.600 2.551 -61.158 1.00 90.44 528 ASN A C 1
ATOM 4348 O O . ASN A 1 528 ? 23.087 1.745 -61.947 1.00 90.44 528 ASN A O 1
ATOM 4352 N N . SER A 1 529 ? 21.845 3.574 -61.573 1.00 88.25 529 SER A N 1
ATOM 4353 C CA . SER A 1 529 ? 21.600 3.815 -63.003 1.00 88.25 529 SER A CA 1
ATOM 4354 C C . SER A 1 529 ? 22.902 4.093 -63.769 1.00 88.25 529 SER A C 1
ATOM 4356 O O . SER A 1 529 ? 23.094 3.601 -64.879 1.00 88.25 529 SER A O 1
ATOM 4358 N N . THR A 1 530 ? 23.847 4.799 -63.138 1.00 90.62 530 THR A N 1
ATOM 4359 C CA . THR A 1 530 ? 25.158 5.107 -63.724 1.00 90.62 530 THR A CA 1
ATOM 4360 C C . THR A 1 530 ? 26.022 3.849 -63.818 1.00 90.62 530 THR A C 1
ATOM 4362 O O . THR A 1 530 ? 26.599 3.586 -64.870 1.00 90.62 530 THR A O 1
ATOM 4365 N N . ILE A 1 531 ? 26.061 3.039 -62.754 1.00 89.06 531 ILE A N 1
ATOM 4366 C CA . ILE A 1 531 ? 26.777 1.756 -62.714 1.00 89.06 531 ILE A CA 1
ATOM 4367 C C . ILE A 1 531 ? 26.233 0.803 -63.781 1.00 89.06 531 ILE A C 1
ATOM 4369 O O . ILE A 1 531 ? 27.016 0.195 -64.503 1.00 89.06 531 ILE A O 1
ATOM 4373 N N . ASN A 1 532 ? 24.911 0.706 -63.938 1.00 89.56 532 ASN A N 1
ATOM 4374 C CA . ASN A 1 532 ? 24.307 -0.138 -64.970 1.00 89.56 532 ASN A CA 1
ATOM 4375 C C . ASN A 1 532 ? 24.684 0.322 -66.384 1.00 89.56 532 ASN A C 1
ATOM 4377 O O . ASN A 1 532 ? 25.073 -0.505 -67.205 1.00 89.56 532 ASN A O 1
ATOM 4381 N N . ASN A 1 533 ? 24.657 1.629 -66.660 1.00 89.12 533 ASN A N 1
ATOM 4382 C CA . ASN A 1 533 ? 25.087 2.156 -67.959 1.00 89.12 533 ASN A CA 1
ATOM 4383 C C . ASN A 1 533 ? 26.576 1.874 -68.229 1.00 89.12 533 ASN A C 1
ATOM 4385 O O . ASN A 1 533 ? 26.960 1.489 -69.337 1.00 89.12 533 ASN A O 1
ATOM 4389 N N . GLN A 1 534 ? 27.426 2.029 -67.210 1.00 88.75 534 GLN A N 1
ATOM 4390 C CA . GLN A 1 534 ? 28.849 1.699 -67.302 1.00 88.75 534 GLN A CA 1
ATOM 4391 C C . GLN A 1 534 ? 29.063 0.204 -67.539 1.00 88.75 534 GLN A C 1
ATOM 4393 O O . GLN A 1 534 ? 29.891 -0.158 -68.368 1.00 88.75 534 GLN A O 1
ATOM 4398 N N . LYS A 1 535 ? 28.291 -0.661 -66.875 1.00 90.69 535 LYS A N 1
ATOM 4399 C CA . LYS A 1 535 ? 28.340 -2.112 -67.066 1.00 90.69 535 LYS A CA 1
ATOM 4400 C C . LYS A 1 535 ? 28.028 -2.499 -68.512 1.00 90.69 535 LYS A C 1
ATOM 4402 O O . LYS A 1 535 ? 28.825 -3.210 -69.112 1.00 90.69 535 LYS A O 1
ATOM 4407 N N . VAL A 1 536 ? 26.954 -1.958 -69.093 1.00 88.56 536 VAL A N 1
ATOM 4408 C CA . VAL A 1 536 ? 26.605 -2.172 -70.513 1.00 88.56 536 VAL A CA 1
ATOM 4409 C C . VAL A 1 536 ? 27.737 -1.710 -71.435 1.00 88.56 536 VAL A C 1
ATOM 4411 O O . VAL A 1 536 ? 28.094 -2.393 -72.393 1.00 88.56 536 VAL A O 1
ATOM 4414 N N . THR A 1 537 ? 28.352 -0.566 -71.127 1.00 87.38 537 THR A N 1
ATOM 4415 C CA . THR A 1 537 ? 29.490 -0.047 -71.903 1.00 87.38 537 THR A CA 1
ATOM 4416 C C . THR A 1 537 ? 30.703 -0.978 -71.819 1.00 87.38 537 THR A C 1
ATOM 4418 O O . THR A 1 537 ? 31.336 -1.258 -72.834 1.00 87.38 537 THR A O 1
ATOM 4421 N N . VAL A 1 538 ? 31.023 -1.483 -70.623 1.00 86.44 538 VAL A N 1
ATOM 4422 C CA . VAL A 1 538 ? 32.120 -2.438 -70.407 1.00 86.44 538 VAL A CA 1
ATOM 4423 C C . VAL A 1 538 ? 31.851 -3.747 -71.142 1.00 86.44 538 VAL A C 1
ATOM 4425 O O . VAL A 1 538 ? 32.758 -4.251 -71.794 1.00 86.44 538 VAL A O 1
ATOM 4428 N N . GLU A 1 539 ? 30.627 -4.271 -71.094 1.00 88.56 539 GLU A N 1
ATOM 4429 C CA . GLU A 1 539 ? 30.226 -5.470 -71.842 1.00 88.56 539 GLU A CA 1
ATOM 4430 C C . GLU A 1 539 ? 30.425 -5.275 -73.354 1.00 88.56 539 GLU A C 1
ATOM 4432 O O . GLU A 1 539 ? 31.076 -6.102 -73.994 1.00 88.56 539 GLU A O 1
ATOM 4437 N N . GLY A 1 540 ? 29.996 -4.134 -73.908 1.00 89.31 540 GLY A N 1
ATOM 4438 C CA . GLY A 1 540 ? 30.213 -3.797 -75.319 1.00 89.31 540 GLY A CA 1
ATOM 4439 C C . GLY A 1 540 ? 31.693 -3.658 -75.706 1.00 89.31 540 GLY A C 1
ATOM 4440 O O . GLY A 1 540 ? 32.110 -4.142 -76.761 1.00 89.31 540 GLY A O 1
ATOM 4441 N N . LEU A 1 541 ? 32.519 -3.046 -74.851 1.00 87.94 541 LEU A N 1
ATOM 4442 C CA . LEU A 1 541 ? 33.972 -2.990 -75.057 1.00 87.94 541 LEU A CA 1
ATOM 4443 C C . LEU A 1 541 ? 34.605 -4.384 -74.998 1.00 87.94 541 LEU A C 1
ATOM 4445 O O . LEU A 1 541 ? 35.498 -4.688 -75.786 1.00 87.94 541 LEU A O 1
ATOM 4449 N N . ASN A 1 542 ? 34.133 -5.246 -74.099 1.00 89.94 542 ASN A N 1
ATOM 4450 C CA . ASN A 1 542 ? 34.641 -6.605 -73.967 1.00 89.94 542 ASN A CA 1
ATOM 4451 C C . ASN A 1 542 ? 34.324 -7.435 -75.222 1.00 89.94 542 ASN A C 1
ATOM 4453 O O . ASN A 1 542 ? 35.196 -8.130 -75.740 1.00 89.94 542 ASN A O 1
ATOM 4457 N N . GLU A 1 543 ? 33.121 -7.292 -75.787 1.00 89.25 543 GLU A N 1
ATOM 4458 C CA . GLU A 1 543 ? 32.782 -7.893 -77.082 1.00 89.25 543 GLU A CA 1
ATOM 4459 C C . GLU A 1 543 ? 33.684 -7.393 -78.219 1.00 89.25 543 GLU A C 1
ATOM 4461 O O . GLU A 1 543 ? 34.099 -8.184 -79.072 1.00 89.25 543 GLU A O 1
ATOM 4466 N N . GLN A 1 544 ? 34.011 -6.095 -78.246 1.00 86.75 544 GLN A N 1
ATOM 4467 C CA . GLN A 1 544 ? 34.948 -5.538 -79.227 1.00 86.75 544 GLN A CA 1
ATOM 4468 C C . GLN A 1 544 ? 36.354 -6.119 -79.067 1.00 86.75 544 GLN A C 1
ATOM 4470 O O . GLN A 1 544 ? 36.965 -6.493 -80.069 1.00 86.75 544 GLN A O 1
ATOM 4475 N N . ILE A 1 545 ? 36.847 -6.245 -77.833 1.00 87.12 545 ILE A N 1
ATOM 4476 C CA . ILE A 1 545 ? 38.141 -6.870 -77.538 1.00 87.12 545 ILE A CA 1
ATOM 4477 C C . ILE A 1 545 ? 38.156 -8.319 -78.040 1.00 87.12 545 ILE A C 1
ATOM 4479 O O . ILE A 1 545 ? 39.102 -8.721 -78.714 1.00 87.12 545 ILE A O 1
ATOM 4483 N N . GLU A 1 546 ? 37.102 -9.098 -77.790 1.00 87.81 546 GLU A N 1
ATOM 4484 C CA . GLU A 1 546 ? 37.018 -10.486 -78.266 1.00 87.81 546 GLU A CA 1
ATOM 4485 C C . GLU A 1 546 ? 36.927 -10.587 -79.798 1.00 87.81 546 GLU A C 1
ATOM 4487 O O . GLU A 1 546 ? 37.521 -11.482 -80.405 1.00 87.81 546 GLU A O 1
ATOM 4492 N N . ARG A 1 547 ? 36.250 -9.645 -80.471 1.00 87.69 547 ARG A N 1
ATOM 4493 C CA . ARG A 1 547 ? 36.298 -9.540 -81.944 1.00 87.69 547 ARG A CA 1
ATOM 4494 C C . ARG A 1 547 ? 37.709 -9.232 -82.439 1.00 87.69 547 ARG A C 1
ATOM 4496 O O . ARG A 1 547 ? 38.180 -9.897 -83.354 1.00 87.69 547 ARG A O 1
ATOM 4503 N N . GLN A 1 548 ? 38.398 -8.274 -81.823 1.00 86.88 548 GLN A N 1
ATOM 4504 C CA . GLN A 1 548 ? 39.771 -7.933 -82.196 1.00 86.88 548 GLN A CA 1
ATOM 4505 C C . GLN A 1 548 ? 40.727 -9.108 -81.988 1.00 86.88 548 GLN A C 1
ATOM 4507 O O . GLN A 1 548 ? 41.541 -9.370 -82.867 1.00 86.88 548 GLN A O 1
ATOM 4512 N N . LYS A 1 549 ? 40.598 -9.859 -80.885 1.00 89.06 549 LYS A N 1
ATOM 4513 C CA . LYS A 1 549 ? 41.378 -11.085 -80.655 1.00 89.06 549 LYS A CA 1
ATOM 4514 C C . LYS A 1 549 ? 41.166 -12.115 -81.764 1.00 89.06 549 LYS A C 1
ATOM 4516 O O . LYS A 1 549 ? 42.151 -12.645 -82.267 1.00 89.06 549 LYS A O 1
ATOM 4521 N N . ARG A 1 550 ? 39.917 -12.365 -82.180 1.00 87.31 550 ARG A N 1
ATOM 4522 C CA . ARG A 1 550 ? 39.610 -13.271 -83.306 1.00 87.31 550 ARG A CA 1
ATOM 4523 C C . ARG A 1 550 ? 40.248 -12.806 -84.612 1.00 87.31 550 ARG A C 1
ATOM 4525 O O . ARG A 1 550 ? 40.940 -13.590 -85.249 1.00 87.31 550 ARG A O 1
ATOM 4532 N N . ASN A 1 551 ? 40.114 -11.525 -84.949 1.00 87.69 551 ASN A N 1
ATOM 4533 C CA . ASN A 1 551 ? 40.744 -10.964 -86.147 1.00 87.69 551 ASN A CA 1
ATOM 4534 C C . ASN A 1 551 ? 42.276 -11.113 -86.108 1.00 87.69 551 ASN A C 1
ATOM 4536 O O . ASN A 1 551 ? 42.906 -11.377 -87.125 1.00 87.69 551 ASN A O 1
ATOM 4540 N N . LEU A 1 552 ? 42.892 -10.958 -84.932 1.00 84.50 552 LEU A N 1
ATOM 4541 C CA . LEU A 1 552 ? 44.338 -11.111 -84.754 1.00 84.50 552 LEU A CA 1
ATOM 4542 C C . LEU A 1 552 ? 44.783 -12.568 -84.964 1.00 84.50 552 LEU A C 1
ATOM 4544 O O . LEU A 1 552 ? 45.834 -12.803 -85.557 1.00 84.50 552 LEU A O 1
ATOM 4548 N N . ILE A 1 553 ? 43.966 -13.537 -84.536 1.00 87.38 553 ILE A N 1
ATOM 4549 C CA . ILE A 1 553 ? 44.174 -14.963 -84.827 1.00 87.38 553 ILE A CA 1
ATOM 4550 C C . ILE A 1 553 ? 44.106 -15.210 -86.340 1.00 87.38 553 ILE A C 1
ATOM 4552 O O . ILE A 1 553 ? 45.041 -15.784 -86.890 1.00 87.38 553 ILE A O 1
ATOM 4556 N N . GLU A 1 554 ? 43.080 -14.708 -87.033 1.00 86.19 554 GLU A N 1
ATOM 4557 C CA . GLU A 1 554 ? 42.939 -14.863 -88.494 1.00 86.19 554 GLU A CA 1
ATOM 4558 C C . GLU A 1 554 ? 44.112 -14.244 -89.276 1.00 86.19 554 GLU A C 1
ATOM 4560 O O . GLU A 1 554 ? 44.611 -14.821 -90.249 1.00 86.19 554 GLU A O 1
ATOM 4565 N N . VAL A 1 555 ? 44.592 -13.074 -88.841 1.00 84.62 555 VAL A N 1
ATOM 4566 C CA . VAL A 1 555 ? 45.774 -12.424 -89.424 1.00 84.62 555 VAL A CA 1
ATOM 4567 C C . VAL A 1 555 ? 47.031 -13.260 -89.185 1.00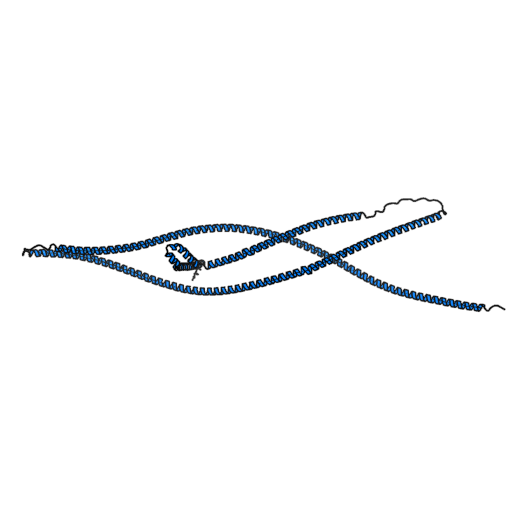 84.62 555 VAL A C 1
ATOM 4569 O O . VAL A 1 555 ? 47.828 -13.422 -90.110 1.00 84.62 555 VAL A O 1
ATOM 4572 N N . ASN A 1 556 ? 47.208 -13.827 -87.989 1.00 84.12 556 ASN A N 1
ATOM 4573 C CA . ASN A 1 556 ? 48.341 -14.708 -87.694 1.00 84.12 556 ASN A CA 1
ATOM 4574 C C . ASN A 1 556 ? 48.299 -15.994 -88.531 1.00 84.12 556 ASN A C 1
ATOM 4576 O O . ASN A 1 556 ? 49.312 -16.361 -89.117 1.00 84.12 556 ASN A O 1
ATOM 4580 N N . GLU A 1 557 ? 47.137 -16.631 -88.686 1.00 87.31 557 GLU A N 1
ATOM 4581 C CA . GLU A 1 557 ? 46.990 -17.799 -89.566 1.00 87.31 557 GLU A CA 1
ATOM 4582 C C . GLU A 1 557 ? 47.299 -17.461 -91.033 1.00 87.31 557 GLU A C 1
ATOM 4584 O O . GLU A 1 557 ? 47.904 -18.253 -91.761 1.00 87.31 557 GLU A O 1
ATOM 4589 N N . SER A 1 558 ? 46.899 -16.268 -91.482 1.00 84.00 558 SER A N 1
ATOM 4590 C CA . SER A 1 558 ? 47.207 -15.771 -92.827 1.00 84.00 558 SER A CA 1
ATOM 4591 C C . SER A 1 558 ? 48.703 -15.506 -93.003 1.00 84.00 558 SER A C 1
ATOM 4593 O O . SER A 1 558 ? 49.272 -15.855 -94.039 1.00 84.00 558 SER A O 1
ATOM 4595 N N . LYS A 1 559 ? 49.360 -14.947 -91.980 1.00 86.31 559 LYS A N 1
ATOM 4596 C CA . LYS A 1 559 ? 50.814 -14.772 -91.943 1.00 86.31 559 LYS A CA 1
ATOM 4597 C C . LYS A 1 559 ? 51.528 -16.121 -92.041 1.00 86.31 559 LYS A C 1
ATOM 4599 O O . LYS A 1 559 ? 52.400 -16.260 -92.891 1.00 86.31 559 LYS A O 1
ATOM 4604 N N . ASP A 1 560 ? 51.115 -17.121 -91.266 1.00 85.50 560 ASP A N 1
ATOM 4605 C CA . ASP A 1 560 ? 51.715 -18.461 -91.301 1.00 85.50 560 ASP A CA 1
ATOM 4606 C C . ASP A 1 560 ? 51.568 -19.120 -92.684 1.00 85.50 560 ASP A C 1
ATOM 4608 O O . ASP A 1 560 ? 52.487 -19.784 -93.172 1.00 85.50 560 ASP A O 1
ATOM 4612 N N . LYS A 1 561 ? 50.427 -18.920 -93.361 1.00 86.12 561 LYS A N 1
ATOM 4613 C CA . LYS A 1 561 ? 50.228 -19.374 -94.751 1.00 86.12 561 LYS A CA 1
ATOM 4614 C C . LYS A 1 561 ? 51.176 -18.670 -95.722 1.00 86.12 561 LYS A C 1
ATOM 4616 O O . LYS A 1 561 ? 51.784 -19.342 -96.554 1.00 86.12 561 LYS A O 1
ATOM 4621 N N . LEU A 1 562 ? 51.322 -17.350 -95.611 1.00 83.38 562 LEU A N 1
ATOM 4622 C CA . LEU A 1 562 ? 52.259 -16.575 -96.431 1.00 83.38 562 LEU A CA 1
ATOM 4623 C C . LEU A 1 562 ? 53.712 -16.984 -96.172 1.00 83.38 562 LEU A C 1
ATOM 4625 O O . LEU A 1 562 ? 54.503 -17.059 -97.106 1.00 83.38 562 LEU A O 1
ATOM 4629 N N . GLU A 1 563 ? 54.066 -17.300 -94.930 1.00 84.56 563 GLU A N 1
ATOM 4630 C CA . GLU A 1 563 ? 55.411 -17.735 -94.549 1.00 84.56 563 GLU A CA 1
ATOM 4631 C C . GLU A 1 563 ? 55.730 -19.128 -95.120 1.00 84.56 563 GLU A C 1
ATOM 4633 O O . GLU A 1 563 ? 56.816 -19.345 -95.664 1.00 84.56 563 GLU A O 1
ATOM 4638 N N . LYS A 1 564 ? 54.743 -20.038 -95.145 1.00 84.31 564 LYS A N 1
ATOM 4639 C CA . LYS A 1 564 ? 54.837 -21.315 -95.878 1.00 84.31 564 LYS A CA 1
ATOM 4640 C C . LYS A 1 564 ? 54.981 -21.116 -97.388 1.00 84.31 564 LYS A C 1
ATOM 4642 O O . LYS A 1 564 ? 55.812 -21.780 -98.002 1.00 84.31 564 LYS A O 1
ATOM 4647 N N . GLN A 1 565 ? 54.205 -20.210 -97.989 1.00 84.44 565 GLN A N 1
ATOM 4648 C CA . GLN A 1 565 ? 54.317 -19.890 -99.419 1.00 84.44 565 GLN A CA 1
ATOM 4649 C C . GLN A 1 565 ? 55.685 -19.294 -99.758 1.00 84.44 565 GLN A C 1
ATOM 4651 O O . GLN A 1 565 ? 56.315 -19.717 -100.723 1.00 84.44 565 GLN A O 1
ATOM 4656 N N . LYS A 1 566 ? 56.181 -18.367 -98.934 1.00 84.31 566 LYS A N 1
ATOM 4657 C CA . LYS A 1 566 ? 57.521 -17.792 -99.067 1.00 84.31 566 LYS A CA 1
ATOM 4658 C C . LYS A 1 566 ? 58.594 -18.882 -99.021 1.00 84.31 566 LYS A C 1
ATOM 4660 O O . LYS A 1 566 ? 59.446 -18.912 -99.899 1.00 84.31 566 LYS A O 1
ATOM 4665 N N . SER A 1 567 ? 58.517 -19.802 -98.057 1.00 82.06 567 SER A N 1
ATOM 4666 C CA . SER A 1 567 ? 59.453 -20.929 -97.954 1.00 82.06 567 SER A CA 1
ATOM 4667 C C . SER A 1 567 ? 59.398 -21.860 -99.176 1.00 82.06 567 SER A C 1
ATOM 4669 O O . SER A 1 567 ? 60.442 -22.308 -99.650 1.00 82.06 567 SER A O 1
ATOM 4671 N N . ALA A 1 568 ? 58.206 -22.119 -99.726 1.00 81.69 568 ALA A N 1
ATOM 4672 C CA . ALA A 1 568 ? 58.048 -22.908 -100.948 1.00 81.69 568 ALA A CA 1
ATOM 4673 C C . ALA A 1 568 ? 58.694 -22.221 -102.164 1.00 81.69 568 ALA A C 1
ATOM 4675 O O . ALA A 1 568 ? 59.468 -22.855 -102.878 1.00 81.69 568 ALA A O 1
ATOM 4676 N N . ILE A 1 569 ? 58.457 -20.917 -102.342 1.00 82.38 569 ILE A N 1
ATOM 4677 C CA . ILE A 1 569 ? 59.069 -20.115 -103.414 1.00 82.38 569 ILE A CA 1
ATOM 4678 C C . ILE A 1 569 ? 60.595 -20.059 -103.254 1.00 82.38 569 ILE A C 1
ATOM 4680 O O . ILE A 1 569 ? 61.325 -20.189 -104.232 1.00 82.38 569 ILE A O 1
ATOM 4684 N N . GLU A 1 570 ? 61.108 -19.894 -102.031 1.00 83.38 570 GLU A N 1
ATOM 4685 C CA . GLU A 1 570 ? 62.554 -19.910 -101.762 1.00 83.38 570 GLU A CA 1
ATOM 4686 C C . GLU A 1 570 ? 63.191 -21.261 -102.118 1.00 83.38 570 GLU A C 1
ATOM 4688 O O . GLU A 1 570 ? 64.309 -21.299 -102.640 1.00 83.38 570 GLU A O 1
ATOM 4693 N N . LYS A 1 571 ? 62.476 -22.369 -101.882 1.00 83.12 571 LYS A N 1
ATOM 4694 C CA . LYS A 1 571 ? 62.913 -23.710 -102.278 1.00 83.12 571 LYS A CA 1
ATOM 4695 C C . LYS A 1 571 ? 62.930 -23.869 -103.801 1.00 83.12 571 LYS A C 1
ATOM 4697 O O . LYS A 1 571 ? 63.963 -24.258 -104.338 1.00 83.12 571 LYS A O 1
ATOM 4702 N N . GLU A 1 572 ? 61.853 -23.485 -104.488 1.00 82.50 572 GLU A N 1
ATOM 4703 C CA . GLU A 1 572 ? 61.784 -23.498 -105.959 1.00 82.50 572 GLU A CA 1
ATOM 4704 C C . GLU A 1 572 ? 62.885 -22.636 -106.596 1.00 82.50 572 GLU A C 1
ATOM 4706 O O . GLU A 1 572 ? 63.530 -23.047 -107.561 1.00 82.50 572 GLU A O 1
ATOM 4711 N N . LEU A 1 573 ? 63.164 -21.459 -106.027 1.00 82.31 573 LEU A N 1
ATOM 4712 C CA . LEU A 1 573 ? 64.234 -20.576 -106.489 1.00 82.31 573 LEU A CA 1
ATOM 4713 C C . LEU A 1 573 ? 65.620 -21.223 -106.334 1.00 82.31 573 LEU A C 1
ATOM 4715 O O . LEU A 1 573 ? 66.482 -21.059 -107.201 1.00 82.31 573 LEU A O 1
ATOM 4719 N N . ASN A 1 574 ? 65.855 -21.940 -105.234 1.00 80.31 574 ASN A N 1
ATOM 4720 C CA . ASN A 1 574 ? 67.110 -22.654 -105.009 1.00 80.31 574 ASN A CA 1
ATOM 4721 C C . ASN A 1 574 ? 67.269 -23.849 -105.957 1.00 80.31 574 ASN A C 1
ATOM 4723 O O . ASN A 1 574 ? 68.361 -24.035 -106.499 1.00 80.31 574 ASN A O 1
ATOM 4727 N N . ASP A 1 575 ? 66.198 -24.598 -106.215 1.00 81.06 575 ASP A N 1
ATOM 4728 C CA . ASP A 1 575 ? 66.202 -25.703 -107.178 1.00 81.06 575 ASP A CA 1
ATOM 4729 C C . ASP A 1 575 ? 66.480 -25.187 -108.605 1.00 81.06 575 ASP A C 1
ATOM 4731 O O . ASP A 1 575 ? 67.331 -25.734 -109.311 1.00 81.06 575 ASP A O 1
ATOM 4735 N N . LEU A 1 576 ? 65.879 -24.055 -108.995 1.00 77.25 576 LEU A N 1
ATOM 4736 C CA . LEU A 1 576 ? 66.170 -23.370 -110.262 1.00 77.25 576 LEU A CA 1
ATOM 4737 C C . LEU A 1 576 ? 67.621 -22.886 -110.358 1.00 77.25 576 LEU A C 1
ATOM 4739 O O . LEU A 1 576 ? 68.259 -23.050 -111.397 1.00 77.25 576 LEU A O 1
ATOM 4743 N N . LYS A 1 577 ? 68.176 -22.302 -109.287 1.00 78.31 577 LYS A N 1
ATOM 4744 C CA . LYS A 1 577 ? 69.594 -21.900 -109.256 1.00 78.31 577 LYS A CA 1
ATOM 4745 C C . LYS A 1 577 ? 70.518 -23.100 -109.431 1.00 78.31 577 LYS A C 1
ATOM 4747 O O . LYS A 1 577 ? 71.502 -22.991 -110.159 1.00 78.31 577 LYS A O 1
ATOM 4752 N N . LYS A 1 578 ? 70.201 -24.230 -108.795 1.00 77.12 578 LYS A N 1
ATOM 4753 C CA . LYS A 1 578 ? 70.978 -25.468 -108.897 1.00 77.12 578 LYS A CA 1
ATOM 4754 C C . LYS A 1 578 ? 70.930 -26.043 -110.315 1.00 77.12 578 LYS A C 1
ATOM 4756 O O . LYS A 1 578 ? 71.981 -26.301 -110.892 1.00 77.12 578 LYS A O 1
ATOM 4761 N N . SER A 1 579 ? 69.741 -26.102 -110.915 1.00 75.56 579 SER A N 1
ATOM 4762 C CA . SER A 1 579 ? 69.555 -26.513 -112.313 1.00 75.56 579 SER A CA 1
ATOM 4763 C C . SER A 1 579 ? 70.290 -25.592 -113.301 1.00 75.56 579 SER A C 1
ATOM 4765 O O . SER A 1 579 ? 70.907 -26.056 -114.256 1.00 75.56 579 SER A O 1
ATOM 4767 N N . ASN A 1 580 ? 70.315 -24.280 -113.048 1.00 74.31 580 ASN A N 1
ATOM 4768 C CA . ASN A 1 580 ? 71.046 -23.322 -113.883 1.00 74.31 580 ASN A CA 1
ATOM 4769 C C . ASN A 1 580 ? 72.579 -23.479 -113.761 1.00 74.31 580 ASN A C 1
ATOM 4771 O O . ASN A 1 580 ? 73.309 -23.275 -114.731 1.00 74.31 580 ASN A O 1
ATOM 4775 N N . ILE A 1 581 ? 73.084 -23.869 -112.585 1.00 77.25 581 ILE A N 1
ATOM 4776 C CA . ILE A 1 581 ? 74.500 -24.230 -112.401 1.00 77.25 581 ILE A CA 1
ATOM 4777 C C . ILE A 1 581 ? 74.828 -25.513 -113.180 1.00 77.25 581 ILE A C 1
ATOM 4779 O O . ILE A 1 581 ? 75.828 -25.539 -113.891 1.00 77.25 581 ILE A O 1
ATOM 4783 N N . GLU A 1 582 ? 73.974 -26.537 -113.114 1.00 74.75 582 GLU A N 1
ATOM 4784 C CA . GLU A 1 582 ? 74.141 -27.786 -113.878 1.00 74.75 582 GLU A CA 1
ATOM 4785 C C . GLU A 1 582 ? 74.124 -27.541 -115.397 1.00 74.75 582 GLU A C 1
ATOM 4787 O O . GLU A 1 582 ? 74.977 -28.058 -116.118 1.00 74.75 582 GLU A O 1
ATOM 4792 N N . LEU A 1 583 ? 73.229 -26.673 -115.885 1.00 72.81 583 LEU A N 1
ATOM 4793 C CA . LEU A 1 583 ? 73.202 -26.245 -117.288 1.00 72.81 583 LEU A CA 1
ATOM 4794 C C . LEU A 1 583 ? 74.492 -25.532 -117.707 1.00 72.81 583 LEU A C 1
ATOM 4796 O O . LEU A 1 583 ? 74.979 -25.769 -118.810 1.00 72.81 583 LEU A O 1
ATOM 4800 N N . LYS A 1 584 ? 75.073 -24.682 -116.849 1.00 72.44 584 LYS A N 1
ATOM 4801 C CA . LYS A 1 584 ? 76.366 -24.036 -117.133 1.00 72.44 584 LYS A CA 1
ATOM 4802 C C . LYS A 1 584 ? 77.510 -25.044 -117.225 1.00 72.44 584 LYS A C 1
ATOM 4804 O O . LYS A 1 584 ? 78.331 -24.905 -118.125 1.00 72.44 584 LYS A O 1
ATOM 4809 N N . ILE A 1 585 ? 77.537 -26.050 -116.348 1.00 73.44 585 ILE A N 1
ATOM 4810 C CA . ILE A 1 585 ? 78.553 -27.113 -116.376 1.00 73.44 585 ILE A CA 1
ATOM 4811 C C . ILE A 1 585 ? 78.448 -27.916 -117.679 1.00 73.44 585 ILE A C 1
ATOM 4813 O O . ILE A 1 585 ? 79.452 -28.070 -118.368 1.00 73.44 585 ILE A O 1
ATOM 4817 N N . MET A 1 586 ? 77.243 -28.336 -118.085 1.00 69.19 586 MET A N 1
ATOM 4818 C CA . MET A 1 586 ? 77.053 -29.042 -119.364 1.00 69.19 586 MET A CA 1
ATOM 4819 C C . MET A 1 586 ? 77.494 -28.203 -120.572 1.00 69.19 586 MET A C 1
ATOM 4821 O O . MET A 1 586 ? 78.127 -28.722 -121.489 1.00 69.19 586 MET A O 1
ATOM 4825 N N . ASN A 1 587 ? 77.213 -26.897 -120.562 1.00 68.25 587 ASN A N 1
ATOM 4826 C CA . ASN A 1 587 ? 77.599 -25.994 -121.649 1.00 68.25 587 ASN A CA 1
ATOM 4827 C C . ASN A 1 587 ? 79.129 -25.793 -121.726 1.00 68.25 587 ASN A C 1
ATOM 4829 O O . ASN A 1 587 ? 79.693 -25.615 -122.809 1.00 68.25 587 ASN A O 1
ATOM 4833 N N . GLU A 1 588 ? 79.828 -25.826 -120.586 1.00 69.00 588 GLU A N 1
ATOM 4834 C CA . GLU A 1 588 ? 81.296 -25.797 -120.549 1.00 69.00 588 GLU A CA 1
ATOM 4835 C C . GLU A 1 588 ? 81.920 -27.133 -120.978 1.00 69.00 588 GLU A C 1
ATOM 4837 O O . GLU A 1 588 ? 82.899 -27.127 -121.728 1.00 69.00 588 GLU A O 1
ATOM 4842 N N . GLU A 1 589 ? 81.326 -28.271 -120.609 1.00 69.38 589 GLU A N 1
ATOM 4843 C CA . GLU A 1 589 ? 81.740 -29.591 -121.106 1.00 69.38 589 GLU A CA 1
ATOM 4844 C C . GLU A 1 589 ? 81.576 -29.711 -122.631 1.00 69.38 589 GLU A C 1
ATOM 4846 O O . GLU A 1 589 ? 82.441 -30.265 -123.318 1.00 69.38 589 GLU A O 1
ATOM 4851 N N . GLU A 1 590 ? 80.499 -29.150 -123.186 1.00 68.00 590 GLU A N 1
ATOM 4852 C CA . GLU A 1 590 ? 80.247 -29.117 -124.628 1.00 68.00 590 GLU A CA 1
ATOM 4853 C C . GLU A 1 590 ? 81.251 -28.211 -125.365 1.00 68.00 590 GLU A C 1
ATOM 4855 O O . GLU A 1 590 ? 81.805 -28.597 -126.400 1.00 68.00 590 GLU A O 1
ATOM 4860 N N . LYS A 1 591 ? 81.597 -27.049 -124.789 1.00 66.50 591 LYS A N 1
ATOM 4861 C CA . LYS A 1 591 ? 82.696 -26.205 -125.293 1.00 66.50 591 LYS A CA 1
ATOM 4862 C C . LYS A 1 591 ? 84.046 -26.919 -125.266 1.00 66.50 591 LYS A C 1
ATOM 4864 O O . LYS A 1 591 ? 84.816 -26.781 -126.218 1.00 66.50 591 LYS A O 1
ATOM 4869 N N . HIS A 1 592 ? 84.335 -27.690 -124.219 1.00 66.38 592 HIS A N 1
ATOM 4870 C CA . HIS A 1 592 ? 85.599 -28.413 -124.105 1.00 66.38 592 HIS A CA 1
ATOM 4871 C C . HIS A 1 592 ? 85.704 -29.551 -125.135 1.00 66.38 592 HIS A C 1
ATOM 4873 O O . HIS A 1 592 ? 86.734 -29.697 -125.796 1.00 66.38 592 HIS A O 1
ATOM 4879 N N . LYS A 1 593 ? 84.609 -30.288 -125.378 1.00 67.56 593 LYS A N 1
ATOM 4880 C CA . LYS A 1 593 ? 84.536 -31.283 -126.465 1.00 67.56 593 LYS A CA 1
ATOM 4881 C C . LYS A 1 593 ? 84.747 -30.653 -127.846 1.00 67.56 593 LYS A C 1
ATOM 4883 O O . LYS A 1 593 ? 85.499 -31.204 -128.651 1.00 67.56 593 LYS A O 1
ATOM 4888 N N . ASN A 1 594 ? 84.160 -29.483 -128.100 1.00 62.34 594 ASN A N 1
ATOM 4889 C CA . ASN A 1 594 ? 84.346 -28.762 -129.363 1.00 62.34 594 ASN A CA 1
ATOM 4890 C C . ASN A 1 594 ? 85.785 -28.243 -129.553 1.00 62.34 594 ASN A C 1
ATOM 4892 O O . ASN A 1 594 ? 86.298 -28.273 -130.671 1.00 62.34 594 ASN A O 1
ATOM 4896 N N . GLN A 1 595 ? 86.488 -27.848 -128.485 1.00 62.09 595 GLN A N 1
ATOM 4897 C CA . GLN A 1 595 ? 87.910 -27.474 -128.563 1.00 62.09 595 GLN A CA 1
ATOM 4898 C C . GLN A 1 595 ? 88.833 -28.663 -128.875 1.00 62.09 595 GLN A C 1
ATOM 4900 O O . GLN A 1 595 ? 89.772 -28.512 -129.658 1.00 62.09 595 GLN A O 1
ATOM 4905 N N . ILE A 1 596 ? 88.549 -29.854 -128.335 1.00 63.03 596 ILE A N 1
ATOM 4906 C CA . ILE A 1 596 ? 89.303 -31.080 -128.655 1.00 63.03 596 ILE A CA 1
ATOM 4907 C C . ILE A 1 596 ? 89.104 -31.482 -130.128 1.00 63.03 596 ILE A C 1
ATOM 4909 O O . ILE A 1 596 ? 90.043 -31.946 -130.779 1.00 63.03 596 ILE A O 1
ATOM 4913 N N . LEU A 1 597 ? 87.907 -31.266 -130.685 1.00 59.34 597 LEU A N 1
ATOM 4914 C CA . LEU A 1 597 ? 87.622 -31.532 -132.097 1.00 59.34 597 LEU A CA 1
ATOM 4915 C C . LEU A 1 597 ? 88.409 -30.588 -133.028 1.00 59.34 597 LEU A C 1
ATOM 4917 O O . LEU A 1 597 ? 88.983 -31.039 -134.016 1.00 59.34 597 LEU A O 1
ATOM 4921 N N . ILE A 1 598 ? 88.515 -29.303 -132.671 1.00 60.84 598 ILE A N 1
ATOM 4922 C CA . ILE A 1 598 ? 89.278 -28.299 -133.435 1.00 60.84 598 ILE A CA 1
ATOM 4923 C C . ILE A 1 598 ? 90.791 -28.586 -133.397 1.00 60.84 598 ILE A C 1
ATOM 4925 O O . ILE A 1 598 ? 91.460 -28.467 -134.422 1.00 60.84 598 ILE A O 1
ATOM 4929 N N . GLN A 1 599 ? 91.339 -29.049 -132.268 1.00 59.59 599 GLN A N 1
ATOM 4930 C CA . GLN A 1 599 ? 92.754 -29.450 -132.193 1.00 59.59 599 GLN A CA 1
ATOM 4931 C C . GLN A 1 599 ? 93.071 -30.706 -133.020 1.00 59.59 599 GLN A C 1
ATOM 4933 O O . GLN A 1 599 ? 94.177 -30.825 -133.544 1.00 59.59 599 GLN A O 1
ATOM 4938 N N . ARG A 1 600 ? 92.108 -31.623 -133.198 1.00 58.81 600 ARG A N 1
ATOM 4939 C CA . ARG A 1 600 ? 92.275 -32.776 -134.100 1.00 58.81 600 ARG A CA 1
ATOM 4940 C C . ARG A 1 600 ? 92.183 -32.404 -135.581 1.00 58.81 600 ARG A C 1
ATOM 4942 O O . ARG A 1 600 ? 92.869 -33.035 -136.376 1.00 58.81 600 ARG A O 1
ATOM 4949 N N . MET A 1 601 ? 91.409 -31.385 -135.959 1.00 57.88 601 MET A N 1
ATOM 4950 C CA . MET A 1 601 ? 91.295 -30.973 -137.367 1.00 57.88 601 MET A CA 1
ATOM 4951 C C . MET A 1 601 ? 92.500 -30.165 -137.880 1.00 57.88 601 MET A C 1
ATOM 4953 O O . MET A 1 601 ? 92.819 -30.260 -139.057 1.00 57.88 601 MET A O 1
ATOM 4957 N N . ASN A 1 602 ? 93.239 -29.464 -137.015 1.00 55.94 602 ASN A N 1
ATOM 4958 C CA . ASN A 1 602 ? 94.400 -28.654 -137.424 1.00 55.94 602 ASN A CA 1
ATOM 4959 C C . ASN A 1 602 ? 95.725 -29.439 -137.568 1.00 55.94 602 ASN A C 1
ATOM 4961 O O . ASN A 1 602 ? 96.781 -28.828 -137.688 1.00 55.94 602 ASN A O 1
ATOM 4965 N N . SER A 1 603 ? 95.699 -30.777 -137.537 1.00 52.28 603 SER A N 1
ATOM 4966 C CA . SER A 1 603 ? 96.897 -31.632 -137.698 1.00 52.28 603 SER A CA 1
ATOM 4967 C C . SER A 1 603 ? 96.961 -32.381 -139.038 1.00 52.28 603 SER A C 1
ATOM 4969 O O . SER A 1 603 ? 97.862 -33.189 -139.240 1.00 52.28 603 SER A O 1
ATOM 4971 N N . TYR A 1 604 ? 96.038 -32.101 -139.966 1.00 49.59 604 TYR A N 1
ATOM 4972 C CA . TYR A 1 604 ? 95.947 -32.766 -141.271 1.00 49.59 604 TYR A CA 1
ATOM 4973 C C . TYR A 1 604 ? 95.582 -31.781 -142.393 1.00 49.59 604 TYR A C 1
ATOM 4975 O O . TYR A 1 604 ? 94.518 -31.888 -142.994 1.00 49.59 604 TYR A O 1
ATOM 4983 N N . SER A 1 605 ? 96.455 -30.822 -142.697 1.00 46.19 605 SER A N 1
ATOM 4984 C CA . SER A 1 605 ? 96.451 -30.146 -144.002 1.00 46.19 605 SER A CA 1
ATOM 4985 C C . SER A 1 605 ? 97.738 -29.345 -144.190 1.00 46.19 605 SER A C 1
ATOM 4987 O O . SER A 1 605 ? 98.003 -28.463 -143.380 1.00 46.19 605 SER A O 1
ATOM 4989 N N . GLU A 1 606 ? 98.441 -29.638 -145.292 1.00 41.53 606 GLU A N 1
ATOM 4990 C CA . GLU A 1 606 ? 99.625 -28.949 -145.852 1.00 41.53 606 GLU A CA 1
ATOM 4991 C C . GLU A 1 606 ? 100.944 -29.376 -145.173 1.00 41.53 606 GLU A C 1
ATOM 4993 O O . GLU A 1 606 ? 101.168 -29.104 -144.002 1.00 41.53 606 GLU A O 1
ATOM 4998 N N . GLU A 1 607 ? 101.829 -30.174 -145.776 1.00 36.84 607 GLU A N 1
ATOM 4999 C CA . GLU A 1 607 ? 102.307 -30.243 -147.172 1.00 36.84 607 GLU A CA 1
ATOM 5000 C C . GLU A 1 607 ? 102.636 -31.704 -147.592 1.00 36.84 607 GLU A C 1
ATOM 5002 O O . GLU A 1 607 ? 102.640 -32.620 -146.760 1.00 36.84 607 GLU A O 1
ATOM 5007 N N . PRO A 1 608 ? 102.880 -31.955 -148.887 1.00 44.69 608 PRO A N 1
ATOM 5008 C CA . PRO A 1 608 ? 104.279 -31.912 -149.327 1.00 44.69 608 PRO A CA 1
ATOM 5009 C C . PRO A 1 608 ? 104.625 -30.708 -150.196 1.00 44.69 608 PRO A C 1
ATOM 5011 O O . PRO A 1 608 ? 103.753 -30.266 -150.981 1.00 44.69 608 PRO A O 1
#

Solvent-accessible surface area (backbone atoms only — not comparable to full-atom values): 33536 Å² total; per-residue (Å²): 142,82,87,79,77,81,80,78,78,59,74,65,61,61,48,50,55,52,50,51,54,52,50,53,52,51,51,52,49,41,52,52,49,56,76,63,35,66,65,49,55,54,21,72,72,31,86,91,36,45,85,49,38,62,57,54,49,49,52,52,39,55,71,63,64,62,43,70,65,57,56,48,48,51,51,49,51,53,49,50,48,51,50,47,56,56,53,60,54,54,50,50,52,49,51,51,51,50,50,48,51,51,51,52,51,51,52,51,50,52,50,50,52,53,50,50,55,51,50,50,53,52,50,51,53,51,50,52,53,50,53,53,51,54,52,51,53,51,53,55,50,55,57,56,62,71,76,71,70,88,88,83,90,82,88,84,87,82,89,86,90,90,85,87,85,92,86,86,70,79,60,55,60,58,48,51,54,50,51,51,52,50,49,53,49,50,50,52,52,48,53,49,50,51,51,52,50,51,54,50,51,52,51,50,53,51,50,52,51,51,52,52,52,52,53,51,52,51,51,51,51,54,52,52,52,51,53,50,53,51,52,51,51,50,51,51,51,49,47,48,44,65,68,47,49,49,51,50,53,54,51,50,51,50,54,53,52,49,52,53,49,52,53,50,54,51,51,51,52,52,51,53,52,51,51,54,53,51,53,51,53,52,50,50,50,53,53,51,53,52,51,52,54,52,52,52,53,53,52,54,51,50,50,54,52,50,51,53,51,51,52,52,54,51,53,51,51,53,52,54,53,51,56,49,51,54,52,52,53,51,50,52,53,50,54,53,50,52,54,50,50,53,52,51,53,52,52,52,50,53,52,52,51,52,50,52,52,50,51,50,52,50,49,52,52,51,51,53,52,49,52,55,47,53,66,54,52,64,73,63,63,85,62,79,88,86,85,81,94,86,68,88,66,62,68,61,56,56,56,55,51,56,50,52,51,52,52,50,56,51,51,51,55,51,50,54,52,50,52,51,52,53,51,52,52,48,54,50,48,52,52,50,52,54,50,51,53,50,50,56,50,50,52,52,50,51,52,52,50,54,49,52,51,51,53,50,51,54,53,49,54,52,51,53,49,52,52,54,51,53,50,53,51,51,55,53,48,52,56,51,50,56,55,50,51,56,52,48,57,53,49,54,51,54,51,50,53,52,50,52,54,50,49,53,50,52,53,50,52,51,52,53,50,52,52,51,50,55,52,50,51,56,50,50,53,53,49,50,55,50,51,51,54,50,49,54,52,50,52,55,50,51,53,50,50,53,50,51,52,52,52,52,50,55,50,48,56,50,48,54,52,50,51,53,49,50,53,51,51,55,49,54,51,49,51,50,52,49,52,52,50,53,52,50,52,54,55,50,53,51,51,51,54,52,52,56,52,52,61,63,58,76,76,73,78,89,81,136

Mean predicted aligned error: 24.67 Å

Radius of gyration: 84.72 Å; Cα contacts (8 Å, |Δi|>4): 32; chains: 1; bounding box: 187×82×287 Å

pLDDT: mean 78.57, std 15.51, range [27.42, 93.25]